Protein AF-0000000068240643 (afdb_homodimer)

Secondary structure (DSSP, 8-state):
-TT---SSSEEE-HHHHHHHHHT--GGG--EEEEE----HHHHHHTHHHHHHHHHH-TTPEEEEEEETTB-TT--GGG-SEEEEEPPHHHHTT--HHHHHHHHT-S--EEEEEE-S--HHHHHHHHHS-EEEEEE--SSTTHHHHTBSEEE---TTS-HHHHHHHHHHTTT----SS---SS--HHHH--SSS-EEEE----SSGGGS--HHHHHHHHHHHHHH-TTSEEEEEP-SSGGG--GGGHHHHHTTS-EEEPP--HHHHHHHHHT-SEEEESSSHHHHHHHHTT--EEEE-SSS-GGGS--SSS--EEE--TT-PPPPHHHHHHHHHHHHHHHHHHHHHHHH-/-TT---SSSEEE-HHHHHHHHHT--GGG--EEEEE----HHHHHHTHHHHHHHHHH-TTPEEEEEEETTB-TT--GGG-SEEEEEPPHHHHTT--HHHHHHHHT-S--EEEEEE-S--HHHHHHHHHS-EEEEEE--SSTTHHHHTBSEEE---TTS-HHHHHHHHHHTTT----SS---SS--HHHH--SSS-EEEE----SSGGGS--HHHHHHHHHHHHHH-TTSEEEEE--SSGGG--GGGHHHHHTTS-EEE----HHHHHHHHHT-SEEEESSSHHHHHHHHTT--EEEE-SSS-GGGT--SSS-EEEE--TT-PPPPHHHHHHHHHHHHHHHHHHHHHHHH-

Organism: Vibrio cholerae serotype O1 (strain ATCC 39315 / El Tor Inaba N16961) (NCBI:txid243277)

InterPro domains:
  IPR002201 Glycosyl transferase, family 9 [PF01075] (105-327)
  IPR002201 Glycosyl transferase, family 9 [cd03789] (31-315)
  IPR051199 Lipopolysaccharide/Lipooligosaccharide Heptosyltransferase [PTHR30160] (24-319)

Nearest PDB structures (foldseek):
  7vza-assembly1_G  TM=5.000E-01  e=4.346E-07  Streptomyces kasugaensis
  7vz6-assembly1_G  TM=4.804E-01  e=9.883E-07  Streptomyces kasugaensis
  7vza-assembly1_H-4  TM=4.911E-01  e=1.885E-06  Streptomyces kasugaensis
  7vza-assembly1_B  TM=4.715E-01  e=2.842E-06  Streptomyces kasugaensis
  7vza-assembly1_E-2  TM=4.890E-01  e=4.545E-06  Streptomyces kasugaensis

Sequence (698 aa):
MKHLWFEKGAYASKAARQYLNDHFNPLAVKKTAVIRHAALGDQVIVRPFLVEARKFFPNAEITLVTVSNYLYGTPSDLADKTVIMKSRDDSKQLSLRQKWQDYNQLEAQDIIFDVAGTNRSYWMTLLTKAKLKVGFPYKPFLCGTLYNLAVFRSDFQPEVECMLDMLKILGHNPSYPLDFAYPDNRQICDHAAPYIVYFSGASQLRKILTKPEMRAVIEQTIQQQPNVKHVFLEGKNEFEKGEYLQDLADNGSLTIQPCLPLDDLVTFIAKATLVIAPDTGIRNVAISTHTPTVGIFYATVPFRYTPLYEAHTIVMNANGEKPSTEQITSAIDTTLKMRLAAAKNTQEQMKHLWFEKGAYASKAARQYLNDHFNPLAVKKTAVIRHAALGDQVIVRPFLVEARKFFPNAEITLVTVSNYLYGTPSDLADKTVIMKSRDDSKQLSLRQKWQDYNQLEAQDIIFDVAGTNRSYWMTLLTKAKLKVGFPYKPFLCGTLYNLAVFRSDFQPEVECMLDMLKILGHNPSYPLDFAYPDNRQICDHAAPYIVYFSGASQLRKILTKPEMRAVIEQTIQQQPNVKHVFLEGKNEFEKGEYLQDLADNGSLTIQPCLPLDDLVTFIAKATLVIAPDTGIRNVAISTHTPTVGIFYATVPFRYTPLYEAHTIVMNANGEKPSTEQITSAIDTTLKMRLAAAKNTQEQ

Foldseek 3Di:
DQQAPDDPQWAAAPLLVCCSVPPDDLQPFAEEEEEAEDAQLVQLLQLLVLVLSCVSNVNYQYEYEYEDVHDANHPCVSGNHYQYAYDPVRCPPPDPVVNLCRLQVDEAGQEYEYLHPDPSSQSNQQNHHYSFYEYECPDPVCDPRRGNIYGHDDLLAASSVRSCVSNVSRPRDGDPPGASVFAALVPQADLVAAEEEEWFDAPDNVQGDDLVQSLLLLVVLCVVCVRHAYEYEADDDPRRACPVCVVCVVVPSYHYHYHDRPNVLLVVLSHHQEYEYEPHSSVSSNVSNVREYEYWGQPGRPSHHDDDRHDHHYQADPVSDGGHSVSSSVSVNVSSVVSSVVVVVVVVD/DQQAPDDPQWAAAPLLVVCSVPPDDLQPFAEEEEEAEDALLVQLLQLLVLVLSCVSNVNYQYEYEYEDVHDANHPCVSGNHYQYAYDPVRCPPPDPVRNLCRLQVDEAGQEYEYLHPDPSSQSNQQNHHYSFYEYECPDPVCDPNRGNIYGHDDLLAASSVRSCVSNVSRPRDGDPPGASVFAALVPQADLVAAEEEEWFDAPDNVQGDDLVQSLLLLVVLCVVCVRHAYEYEADDDPRRACPVCVVCVVVPSYHYHYHDRPNVLLVVLSHHQEYEYEPHSSVSSNVSNVREYEYWGQPGRPSHHDDPRHHHHYQADPVSDGDHSVSSSVSVNVSSVVSSVVVVVVVVD

pLDDT: mean 94.13, std 6.29, range [46.16, 98.81]

Structure (mmCIF, N/CA/C/O backbone):
data_AF-0000000068240643-model_v1
#
loop_
_entity.id
_entity.type
_entity.pdbx_description
1 polymer 'Lipopolysaccharide biosynthesis protein, putative'
#
loop_
_atom_site.group_PDB
_atom_site.id
_atom_site.type_symbol
_atom_site.label_atom_id
_atom_site.label_alt_id
_atom_site.label_comp_id
_atom_site.label_asym_id
_atom_site.label_entity_id
_atom_site.label_seq_id
_atom_site.pdbx_PDB_ins_code
_atom_site.Cartn_x
_atom_site.Cartn_y
_atom_site.Cartn_z
_atom_site.occupancy
_atom_site.B_iso_or_equiv
_atom_site.auth_seq_id
_atom_site.auth_comp_id
_atom_site.auth_asym_id
_atom_site.auth_atom_id
_atom_site.pdbx_PDB_model_num
ATOM 1 N N . MET A 1 1 ? 18.719 7.617 11.422 1 73.88 1 MET A N 1
ATOM 2 C CA . MET A 1 1 ? 18.031 6.594 10.641 1 73.88 1 MET A CA 1
ATOM 3 C C . MET A 1 1 ? 19.016 5.828 9.758 1 73.88 1 MET A C 1
ATOM 5 O O . MET A 1 1 ? 18.766 5.652 8.555 1 73.88 1 MET A O 1
ATOM 9 N N . LYS A 1 2 ? 20.109 5.52 10.273 1 83.88 2 LYS A N 1
ATOM 10 C CA . LYS A 1 2 ? 21.141 4.855 9.477 1 83.88 2 LYS A CA 1
ATOM 11 C C . LYS A 1 2 ? 20.734 3.424 9.133 1 83.88 2 LYS A C 1
ATOM 13 O O . LYS A 1 2 ? 21.016 2.498 9.898 1 83.88 2 LYS A O 1
ATOM 18 N N . HIS A 1 3 ? 20.156 3.215 8.008 1 84.88 3 HIS A N 1
ATOM 19 C CA . HIS A 1 3 ? 19.688 1.952 7.449 1 84.88 3 HIS A CA 1
ATOM 20 C C . HIS A 1 3 ? 18.641 1.303 8.352 1 84.88 3 HIS A C 1
ATOM 22 O O . HIS A 1 3 ? 18.609 0.077 8.477 1 84.88 3 HIS A O 1
ATOM 28 N N . LEU A 1 4 ? 17.906 2.033 9.016 1 91.31 4 LEU A N 1
ATOM 29 C CA . LEU A 1 4 ? 16.797 1.601 9.867 1 91.31 4 LEU A CA 1
ATOM 30 C C . LEU A 1 4 ? 15.664 2.619 9.852 1 91.31 4 LEU A C 1
ATOM 32 O O . LEU A 1 4 ? 15.57 3.463 10.75 1 91.31 4 LEU A O 1
ATOM 36 N N . TRP A 1 5 ? 14.82 2.422 8.891 1 90.69 5 TRP A N 1
ATOM 37 C CA . TRP A 1 5 ? 13.828 3.438 8.562 1 90.69 5 TRP A CA 1
ATOM 38 C C . TRP A 1 5 ? 12.453 3.045 9.094 1 90.69 5 TRP A C 1
ATOM 40 O O . TRP A 1 5 ? 11.531 2.799 8.32 1 90.69 5 TRP A O 1
ATOM 50 N N . PHE A 1 6 ? 12.273 3.018 10.438 1 89.19 6 PHE A N 1
ATOM 51 C CA . PHE A 1 6 ? 10.961 2.842 11.039 1 89.19 6 PHE A CA 1
ATOM 52 C C . PHE A 1 6 ? 10.906 3.488 12.422 1 89.19 6 PHE A C 1
ATOM 54 O O . PHE A 1 6 ? 11.945 3.824 12.992 1 89.19 6 PHE A O 1
ATOM 61 N N . GLU A 1 7 ? 9.742 3.752 12.852 1 85.88 7 GLU A N 1
ATOM 62 C CA . GLU A 1 7 ? 9.523 4.312 14.188 1 85.88 7 GLU A CA 1
ATOM 63 C C . GLU A 1 7 ? 8.922 3.275 15.125 1 85.88 7 GLU A C 1
ATOM 65 O O . GLU A 1 7 ? 9.602 2.768 16.016 1 85.88 7 GLU A O 1
ATOM 70 N N . LYS A 1 8 ? 7.656 2.768 14.82 1 80.12 8 LYS A N 1
ATOM 71 C CA . LYS A 1 8 ? 6.984 1.819 15.703 1 80.12 8 LYS A CA 1
ATOM 72 C C . LYS A 1 8 ? 6.469 0.612 14.922 1 80.12 8 LYS A C 1
ATOM 74 O O . LYS A 1 8 ? 6.191 -0.437 15.508 1 80.12 8 LYS A O 1
ATOM 79 N N . GLY A 1 9 ? 6.426 0.679 13.75 1 84.38 9 GLY A N 1
ATOM 80 C CA . GLY A 1 9 ? 5.746 -0.332 12.953 1 84.38 9 GLY A CA 1
ATOM 81 C C . GLY A 1 9 ? 6.691 -1.365 12.367 1 84.38 9 GLY A C 1
ATOM 82 O O . GLY A 1 9 ? 6.508 -1.812 11.234 1 84.38 9 GLY A O 1
ATOM 83 N N . ALA A 1 10 ? 7.797 -1.664 13.102 1 91.06 10 ALA A N 1
ATOM 84 C CA . ALA A 1 10 ? 8.742 -2.727 12.773 1 91.06 10 ALA A CA 1
ATOM 85 C C . ALA A 1 10 ? 9.539 -3.152 14.008 1 91.06 10 ALA A C 1
ATOM 87 O O . ALA A 1 10 ? 9.203 -2.766 15.133 1 91.06 10 ALA A O 1
ATOM 88 N N . TYR A 1 11 ? 10.406 -4.125 13.789 1 94.06 11 TYR A N 1
ATOM 89 C CA . TYR A 1 11 ? 11.219 -4.621 14.891 1 94.06 11 TYR A CA 1
ATOM 90 C C . TYR A 1 11 ? 12.68 -4.738 14.484 1 94.06 11 TYR A C 1
ATOM 92 O O . TYR A 1 11 ? 12.984 -5.145 13.359 1 94.06 11 TYR A O 1
ATOM 100 N N . ALA A 1 12 ? 13.539 -4.344 15.367 1 96.38 12 ALA A N 1
ATOM 101 C CA . ALA A 1 12 ? 14.977 -4.562 15.242 1 96.38 12 ALA A CA 1
ATOM 102 C C . ALA A 1 12 ? 15.594 -4.895 16.594 1 96.38 12 ALA A C 1
ATOM 104 O O . ALA A 1 12 ? 15.375 -4.184 17.578 1 96.38 12 ALA A O 1
ATOM 105 N N . SER A 1 13 ? 16.297 -5.973 16.688 1 97.12 13 SER A N 1
ATOM 106 C CA . SER A 1 13 ? 17.016 -6.312 17.906 1 97.12 13 SER A CA 1
ATOM 107 C C . SER A 1 13 ? 18.156 -5.336 18.172 1 97.12 13 SER A C 1
ATOM 109 O O . SER A 1 13 ? 18.547 -4.57 17.297 1 97.12 13 SER A O 1
ATOM 111 N N . LYS A 1 14 ? 18.703 -5.379 19.391 1 96.19 14 LYS A N 1
ATOM 112 C CA . LYS A 1 14 ? 19.828 -4.527 19.734 1 96.19 14 LYS A CA 1
ATOM 113 C C . LYS A 1 14 ? 21.031 -4.828 18.844 1 96.19 14 LYS A C 1
ATOM 115 O O . LYS A 1 14 ? 21.703 -3.908 18.344 1 96.19 14 LYS A O 1
ATOM 120 N N . ALA A 1 15 ? 21.312 -6.082 18.625 1 95.5 15 ALA A N 1
ATOM 121 C CA . ALA A 1 15 ? 22.453 -6.5 17.812 1 95.5 15 ALA A CA 1
ATOM 122 C C . ALA A 1 15 ? 22.281 -6.035 16.359 1 95.5 15 ALA A C 1
ATOM 124 O O . ALA A 1 15 ? 23.234 -5.582 15.734 1 95.5 15 ALA A O 1
ATOM 125 N N . ALA A 1 16 ? 21.094 -6.195 15.82 1 96.75 16 ALA A N 1
ATOM 126 C CA . ALA A 1 16 ? 20.812 -5.758 14.453 1 96.75 16 ALA A CA 1
ATOM 127 C C . ALA A 1 16 ? 21 -4.25 14.312 1 96.75 16 ALA A C 1
ATOM 129 O O . ALA A 1 16 ? 21.578 -3.775 13.336 1 96.75 16 ALA A O 1
ATOM 130 N N . ARG A 1 17 ? 20.484 -3.486 15.297 1 96.44 17 ARG A N 1
ATOM 131 C CA . ARG A 1 17 ? 20.641 -2.035 15.297 1 96.44 17 ARG A CA 1
ATOM 132 C C . ARG A 1 17 ? 22.109 -1.64 15.281 1 96.44 17 ARG A C 1
ATOM 134 O O . ARG A 1 17 ? 22.516 -0.739 14.539 1 96.44 17 ARG A O 1
ATOM 141 N N . GLN A 1 18 ? 22.859 -2.297 16.094 1 95.88 18 GLN A N 1
ATOM 142 C CA . GLN A 1 18 ? 24.297 -2.016 16.172 1 95.88 18 GLN A CA 1
ATOM 143 C C . GLN A 1 18 ? 24.984 -2.34 14.844 1 95.88 18 GLN A C 1
ATOM 145 O O . GLN A 1 18 ? 25.781 -1.549 14.344 1 95.88 18 GLN A O 1
ATOM 150 N N . TYR A 1 19 ? 24.688 -3.479 14.336 1 96.38 19 TYR A N 1
ATOM 151 C CA . TYR A 1 19 ? 25.266 -3.885 13.062 1 96.38 19 TYR A CA 1
ATOM 152 C C . TYR A 1 19 ? 24.922 -2.885 11.969 1 96.38 19 TYR A C 1
ATOM 154 O O . TYR A 1 19 ? 25.797 -2.49 11.188 1 96.38 19 TYR A O 1
ATOM 162 N N . LEU A 1 20 ? 23.672 -2.455 11.875 1 95.88 20 LEU A N 1
ATOM 163 C CA . LEU A 1 20 ? 23.203 -1.536 10.844 1 95.88 20 LEU A CA 1
ATOM 164 C C . LEU A 1 20 ? 23.859 -0.164 11.008 1 95.88 20 LEU A C 1
ATOM 166 O O . LEU A 1 20 ? 24.219 0.475 10.016 1 95.88 20 LEU A O 1
ATOM 170 N N . ASN A 1 21 ? 24.031 0.221 12.188 1 92.75 21 ASN A N 1
ATOM 171 C CA . ASN A 1 21 ? 24.609 1.534 12.469 1 92.75 21 ASN A CA 1
ATOM 172 C C . ASN A 1 21 ? 26.109 1.562 12.203 1 92.75 21 ASN A C 1
ATOM 174 O O . ASN A 1 21 ? 26.641 2.551 11.688 1 92.75 21 ASN A O 1
ATOM 178 N N . ASP A 1 22 ? 26.781 0.469 12.484 1 93.5 22 ASP A N 1
ATOM 179 C CA . ASP A 1 22 ? 28.234 0.528 12.547 1 93.5 22 ASP A CA 1
ATOM 180 C C . ASP A 1 22 ? 28.859 -0.127 11.32 1 93.5 22 ASP A C 1
ATOM 182 O O . ASP A 1 22 ? 29.953 0.245 10.906 1 93.5 22 ASP A O 1
ATOM 186 N N . HIS A 1 23 ? 28.234 -1.089 10.781 1 93.81 23 HIS A N 1
ATOM 187 C CA . HIS A 1 23 ? 28.969 -1.939 9.852 1 93.81 23 HIS A CA 1
ATOM 188 C C . HIS A 1 23 ? 28.234 -2.053 8.516 1 93.81 23 HIS A C 1
ATOM 190 O O . HIS A 1 23 ? 28.859 -2.266 7.48 1 93.81 23 HIS A O 1
ATOM 196 N N . PHE A 1 24 ? 27 -1.824 8.469 1 96.38 24 PHE A N 1
ATOM 197 C CA . PHE A 1 24 ? 26.188 -2.189 7.316 1 96.38 24 PHE A CA 1
ATOM 198 C C . PHE A 1 24 ? 26.422 -1.218 6.164 1 96.38 24 PHE A C 1
ATOM 200 O O . PHE A 1 24 ? 26.406 -0.001 6.359 1 96.38 24 PHE A O 1
ATOM 207 N N . ASN A 1 25 ? 26.641 -1.756 5.066 1 95.75 25 ASN A N 1
ATOM 208 C CA . ASN A 1 25 ? 26.734 -1.104 3.764 1 95.75 25 ASN A CA 1
ATOM 209 C C . ASN A 1 25 ? 26.203 -1.998 2.646 1 95.75 25 ASN A C 1
ATOM 211 O O . ASN A 1 25 ? 26.75 -3.082 2.406 1 95.75 25 ASN A O 1
ATOM 215 N N . PRO A 1 26 ? 25.188 -1.539 2.002 1 97.19 26 PRO A N 1
ATOM 216 C CA . PRO A 1 26 ? 24.625 -2.375 0.939 1 97.19 26 PRO A CA 1
ATOM 217 C C . PRO A 1 26 ? 25.672 -2.82 -0.08 1 97.19 26 PRO A C 1
ATOM 219 O O . PRO A 1 26 ? 25.594 -3.936 -0.601 1 97.19 26 PRO A O 1
ATOM 222 N N . LEU A 1 27 ? 26.656 -2.018 -0.397 1 96.94 27 LEU A N 1
ATOM 223 C CA . LEU A 1 27 ? 27.688 -2.322 -1.388 1 96.94 27 LEU A CA 1
ATOM 224 C C . LEU A 1 27 ? 28.625 -3.416 -0.883 1 96.94 27 LEU A C 1
ATOM 226 O O . LEU A 1 27 ? 29.312 -4.062 -1.674 1 96.94 27 LEU A O 1
ATOM 230 N N . ALA A 1 28 ? 28.641 -3.625 0.422 1 97.25 28 ALA A N 1
ATOM 231 C CA . ALA A 1 28 ? 29.562 -4.578 1.03 1 97.25 28 ALA A CA 1
ATOM 232 C C . ALA A 1 28 ? 28.891 -5.934 1.241 1 97.25 28 ALA A C 1
ATOM 234 O O . ALA A 1 28 ? 29.547 -6.898 1.639 1 97.25 28 ALA A O 1
ATOM 235 N N . VAL A 1 29 ? 27.578 -5.984 1.009 1 98.31 29 VAL A N 1
ATOM 236 C CA . VAL A 1 29 ? 26.891 -7.262 1.122 1 98.31 29 VAL A CA 1
ATOM 237 C C . VAL A 1 29 ? 27.375 -8.219 0.043 1 98.31 29 VAL A C 1
ATOM 239 O O . VAL A 1 29 ? 27.406 -7.871 -1.14 1 98.31 29 VAL A O 1
ATOM 242 N N . LYS A 1 30 ? 27.703 -9.422 0.453 1 98.38 30 LYS A N 1
ATOM 243 C CA . LYS A 1 30 ? 28.297 -10.367 -0.496 1 98.38 30 LYS A CA 1
ATOM 244 C C . LYS A 1 30 ? 27.344 -11.523 -0.774 1 98.38 30 LYS A C 1
ATOM 246 O O . LYS A 1 30 ? 27.328 -12.07 -1.88 1 98.38 30 LYS A O 1
ATOM 251 N N . LYS A 1 31 ? 26.625 -11.938 0.241 1 98.62 31 LYS A N 1
ATOM 252 C CA . LYS A 1 31 ? 25.703 -13.055 0.109 1 98.62 31 LYS A CA 1
ATOM 253 C C . LYS A 1 31 ? 24.359 -12.734 0.754 1 98.62 31 LYS A C 1
ATOM 255 O O . LYS A 1 31 ? 24.297 -12.305 1.908 1 98.62 31 LYS A O 1
ATOM 260 N N . THR A 1 32 ? 23.359 -12.891 0.035 1 98.69 32 THR A N 1
ATOM 261 C CA . THR A 1 32 ? 22.016 -12.742 0.583 1 98.69 32 THR A CA 1
ATOM 262 C C . THR A 1 32 ? 21.094 -13.859 0.082 1 98.69 32 THR A C 1
ATOM 264 O O . THR A 1 32 ? 21.188 -14.266 -1.079 1 98.69 32 THR A O 1
ATOM 267 N N . ALA A 1 33 ? 20.297 -14.406 0.938 1 98.75 33 ALA A N 1
ATOM 268 C CA . ALA A 1 33 ? 19.344 -15.445 0.588 1 98.75 33 ALA A CA 1
ATOM 269 C C . ALA A 1 33 ? 17.906 -14.938 0.688 1 98.75 33 ALA A C 1
ATOM 271 O O . ALA A 1 33 ? 17.578 -14.172 1.603 1 98.75 33 ALA A O 1
ATOM 272 N N . VAL A 1 34 ? 17.109 -15.281 -0.244 1 98.75 34 VAL A N 1
ATOM 273 C CA . VAL A 1 34 ? 15.68 -15.016 -0.248 1 98.75 34 VAL A CA 1
ATOM 274 C C . VAL A 1 34 ? 14.914 -16.328 -0.216 1 98.75 34 VAL A C 1
ATOM 276 O O . VAL A 1 34 ? 14.992 -17.125 -1.154 1 98.75 34 VAL A O 1
ATOM 279 N N . ILE A 1 35 ? 14.156 -16.562 0.86 1 98.12 35 ILE A N 1
ATOM 280 C CA . ILE A 1 35 ? 13.422 -17.812 1.017 1 98.12 35 ILE A CA 1
ATOM 281 C C . ILE A 1 35 ? 11.961 -17.609 0.608 1 98.12 35 ILE A C 1
ATOM 283 O O . ILE A 1 35 ? 11.242 -16.828 1.228 1 98.12 35 ILE A O 1
ATOM 287 N N . ARG A 1 36 ? 11.523 -18.266 -0.398 1 96.62 36 ARG A N 1
ATOM 288 C CA . ARG A 1 36 ? 10.148 -18.188 -0.882 1 96.62 36 ARG A CA 1
ATOM 289 C C . ARG A 1 36 ? 9.609 -19.578 -1.219 1 96.62 36 ARG A C 1
ATOM 291 O O . ARG A 1 36 ? 10.008 -20.188 -2.219 1 96.62 36 ARG A O 1
ATOM 298 N N . HIS A 1 37 ? 8.695 -20.031 -0.347 1 92.56 37 HIS A N 1
ATOM 299 C CA . HIS A 1 37 ? 8 -21.312 -0.536 1 92.56 37 HIS A CA 1
ATOM 300 C C . HIS A 1 37 ? 6.562 -21.078 -0.991 1 92.56 37 HIS A C 1
ATOM 302 O O . HIS A 1 37 ? 5.664 -20.906 -0.164 1 92.56 37 HIS A O 1
ATOM 308 N N . ALA A 1 38 ? 6.348 -21.062 -2.273 1 86.06 38 ALA A N 1
ATOM 309 C CA . ALA A 1 38 ? 5.008 -20.703 -2.725 1 86.06 38 ALA A CA 1
ATOM 310 C C .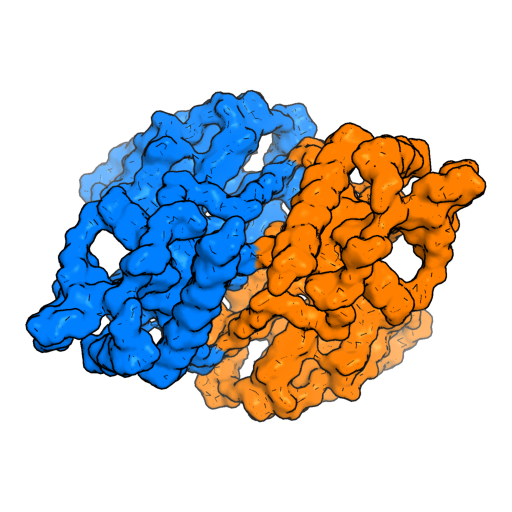 ALA A 1 38 ? 4.695 -21.344 -4.074 1 86.06 38 ALA A C 1
ATOM 312 O O . ALA A 1 38 ? 5.586 -21.875 -4.738 1 86.06 38 ALA A O 1
ATOM 313 N N . ALA A 1 39 ? 3.389 -21.266 -4.383 1 85.12 39 ALA A N 1
ATOM 314 C CA . ALA A 1 39 ? 2.914 -21.703 -5.695 1 85.12 39 ALA A CA 1
ATOM 315 C C . ALA A 1 39 ? 3.15 -20.625 -6.75 1 85.12 39 ALA A C 1
ATOM 317 O O . ALA A 1 39 ? 3.771 -19.594 -6.465 1 85.12 39 ALA A O 1
ATOM 318 N N . LEU A 1 40 ? 2.75 -21 -7.949 1 83.62 40 LEU A N 1
ATOM 319 C CA . LEU A 1 40 ? 3.035 -20.188 -9.125 1 83.62 40 LEU A CA 1
ATOM 320 C C . LEU A 1 40 ? 2.705 -18.719 -8.859 1 83.62 40 LEU A C 1
ATOM 322 O O . LEU A 1 40 ? 3.545 -17.844 -9.07 1 83.62 40 LEU A O 1
ATOM 326 N N . GLY A 1 41 ? 1.479 -18.453 -8.359 1 87.69 41 GLY A N 1
ATOM 327 C CA . GLY A 1 41 ? 1.026 -17.078 -8.18 1 87.69 41 GLY A CA 1
ATOM 328 C C . GLY A 1 41 ? 1.929 -16.266 -7.27 1 87.69 41 GLY A C 1
ATOM 329 O O . GLY A 1 41 ? 2.244 -15.109 -7.566 1 87.69 41 GLY A O 1
ATOM 330 N N . ASP A 1 42 ? 2.402 -16.906 -6.273 1 89.5 42 ASP A N 1
ATOM 331 C CA . ASP A 1 42 ? 3.254 -16.234 -5.305 1 89.5 42 ASP A CA 1
ATOM 332 C C . ASP A 1 42 ? 4.691 -16.125 -5.812 1 89.5 42 ASP A C 1
ATOM 334 O O . ASP A 1 42 ? 5.422 -15.203 -5.449 1 89.5 42 ASP A O 1
ATOM 338 N N . GLN A 1 43 ? 5.055 -17.047 -6.656 1 92.88 43 GLN A N 1
ATOM 339 C CA . GLN A 1 43 ? 6.398 -17.016 -7.223 1 92.88 43 GLN A CA 1
ATOM 340 C C . GLN A 1 43 ? 6.562 -15.836 -8.172 1 92.88 43 GLN A C 1
ATOM 342 O O . GLN A 1 43 ? 7.605 -15.172 -8.18 1 92.88 43 GLN A O 1
ATOM 347 N N . VAL A 1 44 ? 5.52 -15.562 -8.875 1 94.38 44 VAL A N 1
ATOM 348 C CA . VAL A 1 44 ? 5.625 -14.453 -9.82 1 94.38 44 VAL A CA 1
ATOM 349 C C . VAL A 1 44 ? 5.602 -13.125 -9.062 1 94.38 44 VAL A C 1
ATOM 351 O O . VAL A 1 44 ? 6.27 -12.164 -9.461 1 94.38 44 VAL A O 1
ATOM 354 N N . ILE A 1 45 ? 4.996 -13.125 -7.934 1 95.62 45 ILE A N 1
ATOM 355 C CA . ILE A 1 45 ? 4.762 -11.891 -7.184 1 95.62 45 ILE A CA 1
ATOM 356 C C . ILE A 1 45 ? 6.027 -11.5 -6.422 1 95.62 45 ILE A C 1
ATOM 358 O O . ILE A 1 45 ? 6.207 -10.336 -6.066 1 95.62 45 ILE A O 1
ATOM 362 N N . VAL A 1 46 ? 6.98 -12.43 -6.23 1 97.19 46 VAL A N 1
ATOM 363 C CA . VAL A 1 46 ? 8.188 -12.117 -5.465 1 97.19 46 VAL A CA 1
ATOM 364 C C . VAL A 1 46 ? 9.211 -11.438 -6.371 1 97.19 46 VAL A C 1
ATOM 366 O O . VAL A 1 46 ? 10.18 -10.852 -5.887 1 97.19 46 VAL A O 1
ATOM 369 N N . ARG A 1 47 ? 9.031 -11.438 -7.684 1 98.31 47 ARG A N 1
ATOM 370 C CA . ARG A 1 47 ? 10.031 -11.039 -8.672 1 98.31 47 ARG A CA 1
ATOM 371 C C . ARG A 1 47 ? 10.492 -9.602 -8.438 1 98.31 47 ARG A C 1
ATOM 373 O O . ARG A 1 47 ? 11.695 -9.328 -8.43 1 98.31 47 ARG A O 1
ATOM 380 N N . PRO A 1 48 ? 9.562 -8.641 -8.125 1 98.5 48 PRO A N 1
ATOM 381 C CA . PRO A 1 48 ? 10.047 -7.277 -7.879 1 98.5 48 PRO A CA 1
ATOM 382 C C . PRO A 1 48 ? 10.992 -7.195 -6.688 1 98.5 48 PRO A C 1
ATOM 384 O O . PRO A 1 48 ? 11.906 -6.367 -6.676 1 98.5 48 PRO A O 1
ATOM 387 N N . PHE A 1 49 ? 10.766 -8.055 -5.711 1 98.62 49 PHE A N 1
ATOM 388 C CA . PHE A 1 49 ? 11.672 -8.07 -4.57 1 98.62 49 PHE A CA 1
ATOM 389 C C . PHE A 1 49 ? 13.094 -8.414 -5.008 1 98.62 49 PHE A C 1
ATOM 391 O O . PHE A 1 49 ? 14.047 -7.758 -4.594 1 98.62 49 PHE A O 1
ATOM 398 N N . LEU A 1 50 ? 13.195 -9.398 -5.836 1 98.75 50 LEU A N 1
ATOM 399 C CA . LEU A 1 50 ? 14.5 -9.828 -6.316 1 98.75 50 LEU A CA 1
ATOM 400 C C . LEU A 1 50 ? 15.148 -8.742 -7.172 1 98.75 50 LEU A C 1
ATOM 402 O O . LEU A 1 50 ? 16.359 -8.492 -7.047 1 98.75 50 LEU A O 1
ATOM 406 N N . VAL A 1 51 ? 14.359 -8.094 -7.988 1 98.81 51 VAL A N 1
ATOM 407 C CA . VAL A 1 51 ? 14.859 -7.023 -8.844 1 98.81 51 VAL A CA 1
ATOM 408 C C . VAL A 1 51 ? 15.391 -5.879 -7.98 1 98.81 51 VAL A C 1
ATOM 410 O O . VAL A 1 51 ? 16.5 -5.391 -8.195 1 98.81 51 VAL A O 1
ATOM 413 N N . GLU A 1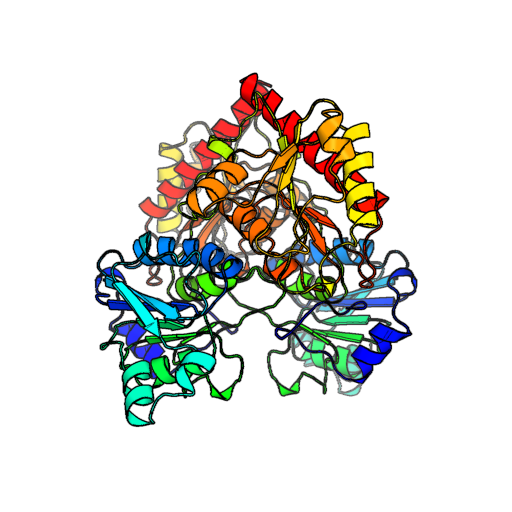 52 ? 14.617 -5.48 -7.012 1 98.75 52 GLU A N 1
ATOM 414 C CA . GLU A 1 52 ? 14.984 -4.359 -6.156 1 98.75 52 GLU A CA 1
ATOM 415 C C . GLU A 1 52 ? 16.141 -4.727 -5.23 1 98.75 52 GLU A C 1
ATOM 417 O O . GLU A 1 52 ? 16.984 -3.887 -4.914 1 98.75 52 GLU A O 1
ATOM 422 N N . ALA A 1 53 ? 16.188 -6.016 -4.77 1 98.81 53 ALA A N 1
ATOM 423 C CA . ALA A 1 53 ? 17.312 -6.477 -3.965 1 98.81 53 ALA A CA 1
ATOM 424 C C . ALA A 1 53 ? 18.625 -6.383 -4.746 1 98.81 53 ALA A C 1
ATOM 426 O O . ALA A 1 53 ? 19.641 -5.957 -4.211 1 98.81 53 ALA A O 1
ATOM 427 N N . ARG A 1 54 ? 18.547 -6.781 -6.027 1 98.81 54 ARG A N 1
ATOM 428 C CA . ARG A 1 54 ? 19.719 -6.691 -6.887 1 98.81 54 ARG A CA 1
ATOM 429 C C . ARG A 1 54 ? 20.188 -5.25 -7.027 1 98.81 54 ARG A C 1
ATOM 431 O O . ARG A 1 54 ? 21.391 -4.973 -6.965 1 98.81 54 ARG A O 1
ATOM 438 N N . LYS A 1 55 ? 19.266 -4.348 -7.156 1 98.25 55 LYS A N 1
ATOM 439 C CA . LYS A 1 55 ? 19.609 -2.926 -7.246 1 98.25 55 LYS A CA 1
ATOM 440 C C . LYS A 1 55 ? 20.25 -2.436 -5.957 1 98.25 55 LYS A C 1
ATOM 442 O O . LYS A 1 55 ? 21.219 -1.673 -5.996 1 98.25 55 LYS A O 1
ATOM 447 N N . PHE A 1 56 ? 19.781 -2.893 -4.824 1 98.25 56 PHE A N 1
ATOM 448 C CA . PHE A 1 56 ? 20.203 -2.395 -3.521 1 98.25 56 PHE A CA 1
ATOM 449 C C . PHE A 1 56 ? 21.531 -3.016 -3.107 1 98.25 56 PHE A C 1
ATOM 451 O O . PHE A 1 56 ? 22.344 -2.361 -2.463 1 98.25 56 PHE A O 1
ATOM 458 N N . PHE A 1 57 ? 21.672 -4.344 -3.471 1 98.56 57 PHE A N 1
ATOM 459 C CA . PHE A 1 57 ? 22.891 -5.09 -3.193 1 98.56 57 PHE A CA 1
ATOM 460 C C . PHE A 1 57 ? 23.562 -5.523 -4.488 1 98.56 57 PHE A C 1
ATOM 462 O O . PHE A 1 57 ? 23.656 -6.719 -4.777 1 98.56 57 PHE A O 1
ATOM 469 N N . PRO A 1 58 ? 24.188 -4.637 -5.137 1 98.31 58 PRO A N 1
ATOM 470 C CA . PRO A 1 58 ? 24.672 -4.926 -6.488 1 98.31 58 PRO A CA 1
ATOM 471 C C . PRO A 1 58 ? 25.812 -5.934 -6.508 1 98.31 58 PRO A C 1
ATOM 473 O O . PRO A 1 58 ? 26.047 -6.59 -7.523 1 98.31 58 PRO A O 1
ATOM 476 N N . ASN A 1 59 ? 26.516 -6.09 -5.438 1 98.38 59 ASN A N 1
ATOM 477 C CA . ASN A 1 59 ? 27.688 -6.969 -5.398 1 98.38 59 ASN A CA 1
ATOM 478 C C . ASN A 1 59 ? 27.359 -8.297 -4.723 1 98.38 59 ASN A C 1
ATOM 480 O O . ASN A 1 59 ? 28.219 -9.164 -4.59 1 98.38 59 ASN A O 1
ATOM 484 N N . ALA A 1 60 ? 26.141 -8.492 -4.363 1 98.62 60 ALA A N 1
ATOM 485 C CA . ALA A 1 60 ? 25.766 -9.672 -3.588 1 98.62 60 ALA A CA 1
ATOM 486 C C . ALA A 1 60 ? 25.422 -10.844 -4.504 1 98.62 60 ALA A C 1
ATOM 488 O O . ALA A 1 60 ? 24.797 -10.656 -5.547 1 98.62 60 ALA A O 1
ATOM 489 N N . GLU A 1 61 ? 25.875 -11.992 -4.098 1 98.75 61 GLU A N 1
ATOM 490 C CA . GLU A 1 61 ? 25.281 -13.219 -4.629 1 98.75 61 GLU A CA 1
ATOM 491 C C . GLU A 1 61 ? 23.906 -13.477 -4.031 1 98.75 61 GLU A C 1
ATOM 493 O O . GLU A 1 61 ? 23.766 -13.609 -2.812 1 98.75 61 GLU A O 1
ATOM 498 N N . ILE A 1 62 ? 22.891 -13.516 -4.859 1 98.81 62 ILE A N 1
ATOM 499 C CA . ILE A 1 62 ? 21.531 -13.758 -4.398 1 98.81 62 ILE A CA 1
ATOM 500 C C . ILE A 1 62 ? 21.188 -15.242 -4.539 1 98.81 62 ILE A C 1
ATOM 502 O O . ILE A 1 62 ? 21.203 -15.781 -5.645 1 98.81 62 ILE A O 1
ATOM 506 N N . THR A 1 63 ? 20.906 -15.883 -3.439 1 98.75 63 THR A N 1
ATOM 507 C CA . THR A 1 63 ? 20.469 -17.266 -3.408 1 98.75 63 THR A CA 1
ATOM 508 C C . THR A 1 63 ? 18.953 -17.344 -3.168 1 98.75 63 THR A C 1
ATOM 510 O O . THR A 1 63 ? 18.469 -16.859 -2.148 1 98.75 63 THR A O 1
ATOM 513 N N . LEU A 1 64 ? 18.281 -17.906 -4.133 1 98.25 64 LEU A N 1
ATOM 514 C CA . LEU A 1 64 ? 16.859 -18.156 -3.984 1 98.25 64 LEU A CA 1
ATOM 515 C C . LEU A 1 64 ? 16.594 -19.547 -3.416 1 98.25 64 LEU A C 1
ATOM 517 O O . LEU A 1 64 ? 17.109 -20.531 -3.936 1 98.25 64 LEU A O 1
ATOM 521 N N . VAL A 1 65 ? 15.867 -19.578 -2.293 1 97.69 65 VAL A N 1
ATOM 522 C CA . VAL A 1 65 ? 15.539 -20.859 -1.661 1 97.69 65 VAL A CA 1
ATOM 523 C C . VAL A 1 65 ? 14.07 -21.188 -1.9 1 97.69 65 VAL A C 1
ATOM 525 O O . VAL A 1 65 ? 13.18 -20.453 -1.451 1 97.69 65 VAL A O 1
ATOM 528 N N . THR A 1 66 ? 13.82 -22.234 -2.553 1 96.06 66 THR A N 1
ATOM 529 C CA . THR A 1 66 ? 12.461 -22.672 -2.852 1 96.06 66 THR A CA 1
ATOM 530 C C . THR A 1 66 ? 12.203 -24.062 -2.26 1 96.06 66 THR A C 1
ATOM 532 O O . THR A 1 66 ? 12.977 -24.531 -1.425 1 96.06 66 THR A O 1
ATOM 535 N N . VAL A 1 67 ? 11 -24.609 -2.613 1 94.44 67 VAL A N 1
ATOM 536 C CA . VAL A 1 67 ? 10.625 -25.906 -2.059 1 94.44 67 VAL A CA 1
ATOM 537 C C . VAL A 1 67 ? 10.258 -26.875 -3.188 1 94.44 67 VAL A C 1
ATOM 539 O O . VAL A 1 67 ? 9.766 -26.438 -4.238 1 94.44 67 VAL A O 1
ATOM 542 N N . SER A 1 68 ? 10.383 -28.109 -2.949 1 92.12 68 SER A N 1
ATOM 543 C CA . SER A 1 68 ? 10.391 -29.125 -3.998 1 92.12 68 SER A CA 1
ATOM 544 C C . SER A 1 68 ? 9 -29.281 -4.617 1 92.12 68 SER A C 1
ATOM 546 O O . SER A 1 68 ? 8.875 -29.656 -5.785 1 92.12 68 SER A O 1
ATOM 548 N N . ASN A 1 69 ? 7.965 -28.984 -3.896 1 88.88 69 ASN A N 1
ATOM 549 C CA . ASN A 1 69 ? 6.617 -29.203 -4.418 1 88.88 69 ASN A CA 1
ATOM 550 C C . ASN A 1 69 ? 6.105 -27.984 -5.176 1 88.88 69 ASN A C 1
ATOM 552 O O . ASN A 1 69 ? 5.051 -28.047 -5.812 1 88.88 69 ASN A O 1
ATOM 556 N N . TYR A 1 70 ? 6.82 -26.906 -5.125 1 85.75 70 TYR A N 1
ATOM 557 C CA . TYR A 1 70 ? 6.422 -25.688 -5.809 1 85.75 70 TYR A CA 1
ATOM 558 C C . TYR A 1 70 ? 7.586 -25.109 -6.602 1 85.75 70 TYR A C 1
ATOM 560 O O . TYR A 1 70 ? 8.234 -24.156 -6.16 1 85.75 70 TYR A O 1
ATOM 568 N N . LEU A 1 71 ? 7.816 -25.641 -7.73 1 88.5 71 LEU A N 1
ATOM 569 C CA . LEU A 1 71 ? 8.961 -25.203 -8.531 1 88.5 71 LEU A CA 1
ATOM 570 C C . LEU A 1 71 ? 8.492 -24.438 -9.766 1 88.5 71 LEU A C 1
ATOM 572 O O . LEU A 1 71 ? 9.258 -23.656 -10.352 1 88.5 71 LEU A O 1
ATOM 576 N N . TYR A 1 72 ? 7.227 -24.688 -10.094 1 89.06 72 TYR A N 1
ATOM 577 C CA . TYR A 1 72 ? 6.691 -24.047 -11.289 1 89.06 72 TYR A CA 1
ATOM 578 C C . TYR A 1 72 ? 6.605 -22.531 -11.109 1 89.06 72 TYR A C 1
ATOM 580 O O . TYR A 1 72 ? 5.977 -22.047 -10.172 1 89.06 72 TYR A O 1
ATOM 588 N N . GLY A 1 73 ? 7.395 -21.766 -11.93 1 91.94 73 GLY A N 1
ATOM 589 C CA . GLY A 1 73 ? 7.363 -20.312 -11.883 1 91.94 73 GLY A CA 1
ATOM 590 C C . GLY A 1 73 ? 8.438 -19.719 -10.992 1 91.94 73 GLY A C 1
ATOM 591 O O . GLY A 1 73 ? 8.484 -18.5 -10.781 1 91.94 73 GLY A O 1
ATOM 592 N N . THR A 1 74 ? 9.32 -20.609 -10.484 1 94.5 74 THR A N 1
ATOM 593 C CA . THR A 1 74 ? 10.414 -20.125 -9.648 1 94.5 74 THR A CA 1
ATOM 594 C C . THR A 1 74 ? 11.258 -19.109 -10.406 1 94.5 74 THR A C 1
ATOM 596 O O . THR A 1 74 ? 11.703 -19.359 -11.523 1 94.5 74 THR A O 1
ATOM 599 N N . PRO A 1 75 ? 11.445 -17.953 -9.82 1 96.62 75 PRO A N 1
ATOM 600 C CA . PRO A 1 75 ? 12.195 -16.906 -10.531 1 96.62 75 PRO A CA 1
ATOM 601 C C . PRO A 1 75 ? 13.711 -17.094 -10.422 1 96.62 75 PRO A C 1
ATOM 603 O O . PRO A 1 75 ? 14.43 -16.156 -10.086 1 96.62 75 PRO A O 1
ATOM 606 N N . SER A 1 76 ? 14.203 -18.188 -10.867 1 96.25 76 SER A N 1
ATOM 607 C CA . SER A 1 76 ? 15.625 -18.516 -10.797 1 96.25 76 SER A CA 1
ATOM 608 C C . SER A 1 76 ? 16.453 -17.625 -11.703 1 96.25 76 SER A C 1
ATOM 610 O O . SER A 1 76 ? 17.641 -17.422 -11.469 1 96.25 76 SER A O 1
ATOM 612 N N . ASP A 1 77 ? 15.82 -17.047 -12.727 1 96.88 77 ASP A N 1
ATOM 613 C CA . ASP A 1 77 ? 16.5 -16.156 -13.656 1 96.88 77 ASP A CA 1
ATOM 614 C C . ASP A 1 77 ? 16.938 -14.859 -12.969 1 96.88 77 ASP A C 1
ATOM 616 O O . ASP A 1 77 ? 17.797 -14.141 -13.477 1 96.88 77 ASP A O 1
ATOM 620 N N . LEU A 1 78 ? 16.375 -14.578 -11.781 1 98.25 78 LEU A N 1
ATOM 621 C CA . LEU A 1 78 ? 16.688 -13.336 -11.078 1 98.25 78 LEU A CA 1
ATOM 622 C C . LEU A 1 78 ? 17.594 -13.594 -9.883 1 98.25 78 LEU A C 1
ATOM 624 O O . LEU A 1 78 ? 17.812 -12.703 -9.055 1 98.25 78 LEU A O 1
ATOM 628 N N . ALA A 1 79 ? 18.078 -14.812 -9.75 1 98.25 79 ALA A N 1
ATOM 629 C CA . ALA A 1 79 ? 19 -15.195 -8.688 1 98.25 79 ALA A CA 1
ATOM 630 C C . ALA A 1 79 ? 20.281 -15.773 -9.258 1 98.25 79 ALA A C 1
ATOM 632 O O . ALA A 1 79 ? 20.328 -16.156 -10.438 1 98.25 79 ALA A O 1
ATOM 633 N N . ASP A 1 80 ? 21.312 -15.797 -8.469 1 98.56 80 ASP A N 1
ATOM 634 C CA . ASP A 1 80 ? 22.594 -16.375 -8.883 1 98.56 80 ASP A CA 1
ATOM 635 C C . ASP A 1 80 ? 22.641 -17.875 -8.578 1 98.56 80 ASP A C 1
ATOM 637 O O . ASP A 1 80 ? 23.312 -18.625 -9.266 1 98.56 80 ASP A O 1
ATOM 641 N N . LYS A 1 81 ? 21.984 -18.266 -7.5 1 97.94 81 LYS A N 1
ATOM 642 C CA . LYS A 1 81 ? 21.891 -19.656 -7.055 1 97.94 81 LYS A CA 1
ATOM 643 C C . LYS A 1 81 ? 20.469 -19.984 -6.617 1 97.94 81 LYS A C 1
ATOM 645 O O . LYS A 1 81 ? 19.734 -19.109 -6.16 1 97.94 81 LYS A O 1
ATOM 650 N N . THR A 1 82 ? 20.109 -21.25 -6.812 1 97.44 82 THR A N 1
ATOM 651 C CA . THR A 1 82 ? 18.812 -21.734 -6.336 1 97.44 82 THR A CA 1
ATOM 652 C C . THR A 1 82 ? 18.984 -22.984 -5.48 1 97.44 82 THR A C 1
ATOM 654 O O . THR A 1 82 ? 19.688 -23.922 -5.879 1 97.44 82 THR A O 1
ATOM 657 N N . VAL A 1 83 ? 18.469 -22.891 -4.297 1 97 83 VAL A N 1
ATOM 658 C CA . VAL A 1 83 ? 18.469 -24.016 -3.371 1 97 83 VAL A CA 1
ATOM 659 C C . VAL A 1 83 ? 17.047 -24.547 -3.215 1 97 83 VAL A C 1
ATOM 661 O O . VAL A 1 83 ? 16.094 -23.781 -3.031 1 97 83 VAL A O 1
ATOM 664 N N . ILE A 1 84 ? 16.875 -25.875 -3.309 1 96.19 84 ILE A N 1
ATOM 665 C CA . ILE A 1 84 ? 15.562 -26.5 -3.211 1 96.19 84 ILE A CA 1
ATOM 666 C C . ILE A 1 84 ? 15.461 -27.297 -1.919 1 96.19 84 ILE A C 1
ATOM 668 O O . ILE A 1 84 ? 16.188 -28.281 -1.735 1 96.19 84 ILE A O 1
ATOM 672 N N . MET A 1 85 ? 14.617 -26.828 -1.062 1 95.12 85 MET A N 1
ATOM 673 C CA . MET A 1 85 ? 14.32 -27.594 0.14 1 95.12 85 MET A CA 1
ATOM 674 C C . MET A 1 85 ? 13.281 -28.672 -0.15 1 95.12 85 MET A C 1
ATOM 676 O O . MET A 1 85 ? 12.453 -28.516 -1.054 1 95.12 85 MET A O 1
ATOM 680 N N . LYS A 1 86 ? 13.289 -29.672 0.657 1 93.19 86 LYS A N 1
ATOM 681 C CA . LYS A 1 86 ? 12.281 -30.719 0.527 1 93.19 86 LYS A CA 1
ATOM 682 C C . LYS A 1 86 ? 10.953 -30.281 1.14 1 93.19 86 LYS A C 1
ATOM 684 O O . LYS A 1 86 ? 10.93 -29.656 2.207 1 93.19 86 LYS A O 1
ATOM 689 N N . SER A 1 87 ? 9.945 -30.578 0.407 1 91.69 87 SER A N 1
ATOM 690 C CA . SER A 1 87 ? 8.617 -30.266 0.935 1 91.69 87 SER A CA 1
ATOM 691 C C . SER A 1 87 ? 8.273 -31.172 2.119 1 91.69 87 SER A C 1
ATOM 693 O O . SER A 1 87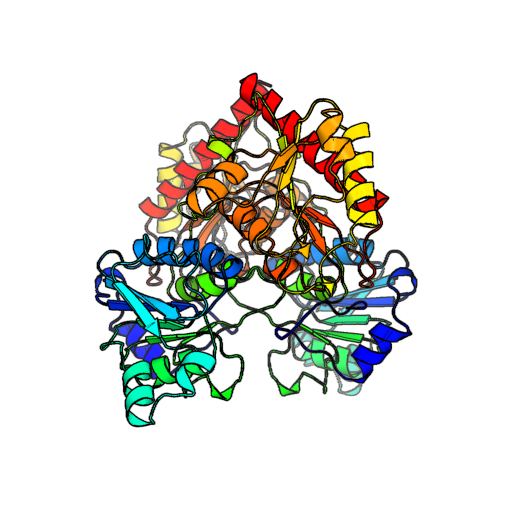 ? 9.016 -32.094 2.426 1 91.69 87 SER A O 1
ATOM 695 N N . ARG A 1 88 ? 7.145 -30.812 2.758 1 86.44 88 ARG A N 1
ATOM 696 C CA . ARG A 1 88 ? 6.684 -31.625 3.877 1 86.44 88 ARG A CA 1
ATOM 697 C C . ARG A 1 88 ? 6.496 -33.094 3.457 1 86.44 88 ARG A C 1
ATOM 699 O O . ARG A 1 88 ? 6.945 -34 4.152 1 86.44 88 ARG A O 1
ATOM 706 N N . ASP A 1 89 ? 5.883 -33.25 2.291 1 86.56 89 ASP A N 1
ATOM 707 C CA . ASP A 1 89 ? 5.594 -34.594 1.795 1 86.56 89 ASP A CA 1
ATOM 708 C C . ASP A 1 89 ? 6.879 -35.312 1.396 1 86.56 89 ASP A C 1
ATOM 710 O O . ASP A 1 89 ? 7.043 -36.5 1.688 1 86.56 89 ASP A O 1
ATOM 714 N N . ASP A 1 90 ? 7.738 -34.594 0.826 1 88.12 90 ASP A N 1
ATOM 715 C CA . ASP A 1 90 ? 8.992 -35.188 0.376 1 88.12 90 ASP A CA 1
ATOM 716 C C . ASP A 1 90 ? 9.906 -35.5 1.559 1 88.12 90 ASP A C 1
ATOM 718 O O . ASP A 1 90 ? 10.828 -36.312 1.439 1 88.12 90 ASP A O 1
ATOM 722 N N . SER A 1 91 ? 9.633 -34.844 2.635 1 87.19 91 SER A N 1
ATOM 723 C CA . SER A 1 91 ? 10.516 -35 3.787 1 87.19 91 SER A CA 1
ATOM 724 C C . SER A 1 91 ? 10.078 -36.156 4.672 1 87.19 91 SER A C 1
ATOM 726 O O . SER A 1 91 ? 10.812 -36.562 5.574 1 87.19 91 SER A O 1
ATOM 728 N N . LYS A 1 92 ? 8.883 -36.688 4.5 1 88.44 92 LYS A N 1
ATOM 729 C CA . LYS A 1 92 ? 8.352 -37.75 5.336 1 88.44 92 LYS A CA 1
ATOM 730 C C . LYS A 1 92 ? 9.25 -38.969 5.289 1 88.44 92 LYS A C 1
ATOM 732 O O . LYS A 1 92 ? 9.359 -39.719 6.277 1 88.44 92 LYS A O 1
ATOM 737 N N . GLN A 1 93 ? 9.906 -39.188 4.219 1 87.69 93 GLN A N 1
ATOM 738 C CA . GLN A 1 93 ? 10.703 -40.406 4.043 1 87.69 93 GLN A CA 1
ATOM 739 C C . GLN A 1 93 ? 12.156 -40.156 4.445 1 87.69 93 GLN A C 1
ATOM 741 O O . GLN A 1 93 ? 12.969 -41.094 4.449 1 87.69 93 GLN A O 1
ATOM 746 N N . LEU A 1 94 ? 12.367 -38.938 4.824 1 87.88 94 LEU A N 1
ATOM 747 C CA . LEU A 1 94 ? 13.75 -38.594 5.129 1 87.88 94 LEU A CA 1
ATOM 748 C C . LEU A 1 94 ? 14.094 -38.938 6.574 1 87.88 94 LEU A C 1
ATOM 750 O O . LEU A 1 94 ? 13.234 -38.844 7.461 1 87.88 94 LEU A O 1
ATOM 754 N N . SER A 1 95 ? 15.305 -39.312 6.809 1 89.75 95 SER A N 1
ATOM 755 C CA . SER A 1 95 ? 15.82 -39.5 8.164 1 89.75 95 SER A CA 1
ATOM 756 C C . SER A 1 95 ? 16.062 -38.156 8.844 1 89.75 95 SER A C 1
ATOM 758 O O . SER A 1 95 ? 16.031 -37.094 8.188 1 89.75 95 SER A O 1
ATOM 760 N N . LEU A 1 96 ? 16.219 -38.219 10.102 1 88.69 96 LEU A N 1
ATOM 761 C CA . LEU A 1 96 ? 16.5 -37 10.852 1 88.69 96 LEU A CA 1
ATOM 762 C C . LEU A 1 96 ? 17.766 -36.312 10.344 1 88.69 96 LEU A C 1
ATOM 764 O O . LEU A 1 96 ? 17.844 -35.094 10.266 1 88.69 96 LEU A O 1
ATOM 768 N N . ARG A 1 97 ? 18.75 -37.125 10.055 1 91 97 ARG A N 1
ATOM 769 C CA . ARG A 1 97 ? 20 -36.594 9.531 1 91 97 ARG A CA 1
ATOM 770 C C . ARG A 1 97 ? 19.797 -35.906 8.172 1 91 97 ARG A C 1
ATOM 772 O O . ARG A 1 97 ? 20.359 -34.844 7.914 1 91 97 ARG A O 1
ATOM 779 N N . GLN A 1 98 ? 18.984 -36.5 7.359 1 91.25 98 GLN A N 1
ATOM 780 C CA . GLN A 1 98 ? 18.703 -35.969 6.035 1 91.25 98 GLN A CA 1
ATOM 781 C C . GLN A 1 98 ? 17.906 -34.656 6.137 1 91.25 98 GLN A C 1
ATOM 783 O O . GLN A 1 98 ? 18.109 -33.75 5.355 1 91.25 98 GLN A O 1
ATOM 788 N N . LYS A 1 99 ? 17 -34.656 7.043 1 90.44 99 LYS A N 1
ATOM 789 C CA . LYS A 1 99 ? 16.234 -33.438 7.277 1 90.44 99 LYS A CA 1
ATOM 790 C C . LYS A 1 99 ? 17.141 -32.281 7.738 1 90.44 99 LYS A C 1
ATOM 792 O O . LYS A 1 99 ? 17.031 -31.156 7.258 1 90.44 99 LYS A O 1
ATOM 797 N N . TRP A 1 100 ? 18.016 -32.688 8.602 1 91.44 100 TRP A N 1
ATOM 798 C CA . TRP A 1 100 ? 18.969 -31.688 9.078 1 91.44 100 TRP A CA 1
ATOM 799 C C . TRP A 1 100 ? 19.844 -31.172 7.938 1 91.44 100 TRP A C 1
ATOM 801 O O . TRP A 1 100 ? 20.094 -29.969 7.84 1 91.44 100 TRP A O 1
ATOM 811 N N . GLN A 1 101 ? 20.234 -32 7.086 1 92 101 GLN A N 1
ATOM 812 C CA . GLN A 1 101 ? 21.016 -31.625 5.922 1 92 101 GLN A CA 1
ATOM 813 C C . GLN A 1 101 ? 20.219 -30.719 4.988 1 92 101 GLN A C 1
ATOM 815 O O . GLN A 1 101 ? 20.766 -29.781 4.41 1 92 101 GLN A O 1
ATOM 820 N N . ASP A 1 102 ? 18.984 -31.016 4.871 1 93.12 102 ASP A N 1
ATOM 821 C CA . ASP A 1 102 ? 18.094 -30.219 4.039 1 93.12 102 ASP A CA 1
ATOM 822 C C . ASP A 1 102 ? 17.953 -28.797 4.586 1 93.12 102 ASP A C 1
ATOM 824 O O . ASP A 1 102 ? 18 -27.828 3.826 1 93.12 102 ASP A O 1
ATOM 828 N N . TYR A 1 103 ? 17.859 -28.703 5.883 1 92.94 103 TYR A N 1
ATOM 829 C CA . TYR A 1 103 ? 17.672 -27.422 6.543 1 92.94 103 TYR A CA 1
ATOM 830 C C . TYR A 1 103 ? 18.984 -26.625 6.582 1 92.94 103 TYR A C 1
ATOM 832 O O . TYR A 1 103 ? 18.984 -25.406 6.758 1 92.94 103 TYR A O 1
ATOM 840 N N . ASN A 1 104 ? 20.094 -27.297 6.434 1 93.94 104 ASN A N 1
ATOM 841 C CA . ASN A 1 104 ? 21.406 -26.672 6.57 1 93.94 104 ASN A CA 1
ATOM 842 C C . ASN A 1 104 ? 22.094 -26.484 5.215 1 93.94 104 ASN A C 1
ATOM 844 O O . ASN A 1 104 ? 23.312 -26.453 5.133 1 93.94 104 ASN A O 1
ATOM 848 N N . GLN A 1 105 ? 21.359 -26.359 4.191 1 93.81 105 GLN A N 1
ATOM 849 C CA . GLN A 1 105 ? 21.891 -26.266 2.838 1 93.81 105 GLN A CA 1
ATOM 850 C C . GLN A 1 105 ? 22.547 -24.906 2.59 1 93.81 105 GLN A C 1
ATOM 852 O O . GLN A 1 105 ? 23.422 -24.797 1.736 1 93.81 105 GLN A O 1
ATOM 857 N N . LEU A 1 106 ? 22.094 -23.875 3.324 1 95.31 106 LEU A N 1
ATOM 858 C CA . LEU A 1 106 ? 22.562 -22.516 3.064 1 95.31 106 LEU A CA 1
ATOM 859 C C . LEU A 1 106 ? 23.875 -22.234 3.811 1 95.31 106 LEU A C 1
ATOM 861 O O . LEU A 1 106 ? 24 -22.562 4.992 1 95.31 106 LEU A O 1
ATOM 865 N N . GLU A 1 107 ? 24.844 -21.75 3.104 1 95.56 107 GLU A N 1
ATOM 866 C CA . GLU A 1 107 ? 26.031 -21.234 3.766 1 95.56 107 GLU A CA 1
ATOM 867 C C . GLU A 1 107 ? 25.734 -19.953 4.527 1 95.56 107 GLU A C 1
ATOM 869 O O . GLU A 1 107 ? 24.609 -19.453 4.48 1 95.56 107 GLU A O 1
ATOM 874 N N . ALA A 1 108 ? 26.781 -19.516 5.223 1 97.75 108 ALA A N 1
ATOM 875 C CA . ALA A 1 108 ? 26.625 -18.266 5.957 1 97.75 108 ALA A CA 1
ATOM 876 C C . ALA A 1 108 ? 26.25 -17.125 5.023 1 97.75 108 ALA A C 1
ATOM 878 O O . ALA A 1 108 ? 26.781 -17.016 3.91 1 97.75 108 ALA A O 1
ATOM 879 N N . GLN A 1 109 ? 25.328 -16.312 5.398 1 98.25 109 GLN A N 1
ATOM 880 C CA . GLN A 1 109 ? 24.797 -15.188 4.637 1 98.25 109 GLN A CA 1
ATOM 881 C C . GLN A 1 109 ? 25.047 -13.867 5.367 1 98.25 109 GLN A C 1
ATOM 883 O O . GLN A 1 109 ? 25.156 -13.844 6.594 1 98.25 109 GLN A O 1
ATOM 888 N N . ASP A 1 110 ? 25.203 -12.789 4.605 1 98.62 110 ASP A N 1
ATOM 889 C CA . ASP A 1 110 ? 25.109 -11.477 5.238 1 98.62 110 ASP A CA 1
ATOM 890 C C . ASP A 1 110 ? 23.672 -11.172 5.668 1 98.62 110 ASP A C 1
ATOM 892 O O . ASP A 1 110 ? 23.438 -10.719 6.789 1 98.62 110 ASP A O 1
ATOM 896 N N . ILE A 1 111 ? 22.766 -11.484 4.801 1 98.81 111 ILE A N 1
ATOM 897 C CA . ILE A 1 111 ? 21.359 -11.219 5.09 1 98.81 111 ILE A CA 1
ATOM 898 C C . ILE A 1 111 ? 20.516 -12.391 4.594 1 98.81 111 ILE A C 1
ATOM 900 O O . ILE A 1 111 ? 20.719 -12.906 3.496 1 98.81 111 ILE A O 1
ATOM 904 N N . ILE A 1 112 ? 19.562 -12.805 5.375 1 98.81 112 ILE A N 1
ATOM 905 C CA . ILE A 1 112 ? 18.484 -13.719 4.965 1 98.81 112 ILE A CA 1
ATOM 906 C C . ILE A 1 112 ? 17.156 -12.984 4.973 1 98.81 112 ILE A C 1
ATOM 908 O O . ILE A 1 112 ? 16.781 -12.367 5.973 1 98.81 112 ILE A O 1
ATOM 912 N N . PHE A 1 113 ? 16.516 -13.008 3.865 1 98.81 113 PHE A N 1
ATOM 913 C CA . PHE A 1 113 ? 15.148 -12.531 3.777 1 98.81 113 PHE A CA 1
ATOM 914 C C . PHE A 1 113 ? 14.172 -13.703 3.727 1 98.81 113 PHE A C 1
ATOM 916 O O . PHE A 1 113 ? 14.055 -14.375 2.699 1 98.81 113 PHE A O 1
ATOM 923 N N . ASP A 1 114 ? 13.492 -13.953 4.801 1 98.31 114 ASP A N 1
ATOM 924 C CA . ASP A 1 114 ? 12.469 -14.992 4.848 1 98.31 114 ASP A CA 1
ATOM 925 C C . ASP A 1 114 ? 11.102 -14.43 4.461 1 98.31 114 ASP A C 1
ATOM 927 O O . ASP A 1 114 ? 10.32 -14.031 5.328 1 98.31 114 ASP A O 1
ATOM 931 N N . VAL A 1 115 ? 10.773 -14.484 3.215 1 96.75 115 VAL A N 1
ATOM 932 C CA . VAL A 1 115 ? 9.492 -13.969 2.746 1 96.75 115 VAL A CA 1
ATOM 933 C C . VAL A 1 115 ? 8.477 -15.102 2.631 1 96.75 115 VAL A C 1
ATOM 935 O O . VAL A 1 115 ? 7.422 -14.945 2.02 1 96.75 115 VAL A O 1
ATOM 938 N N . ALA A 1 116 ? 8.82 -16.234 3.17 1 94.38 116 ALA A N 1
ATOM 939 C CA . ALA A 1 116 ? 7.918 -17.391 3.203 1 94.38 116 ALA A CA 1
ATOM 940 C C . ALA A 1 116 ? 7.168 -17.453 4.531 1 94.38 116 ALA A C 1
ATOM 942 O O . ALA A 1 116 ? 5.938 -17.438 4.559 1 94.38 116 ALA A O 1
ATOM 943 N N . GLY A 1 117 ? 7.945 -17.484 5.598 1 93.12 117 GLY A N 1
ATOM 944 C CA . GLY A 1 117 ? 7.359 -17.578 6.922 1 93.12 117 GLY A CA 1
ATOM 945 C C . GLY A 1 117 ? 6.738 -18.938 7.203 1 93.12 117 GLY A C 1
ATOM 946 O O . GLY A 1 117 ? 5.645 -19.031 7.766 1 93.12 117 GLY A O 1
ATOM 947 N N . THR A 1 118 ? 7.289 -20 6.75 1 91.94 118 THR A N 1
ATOM 948 C CA . THR A 1 118 ? 6.828 -21.359 6.988 1 91.94 118 THR A CA 1
ATOM 949 C C . THR A 1 118 ? 7.691 -22.047 8.047 1 91.94 118 THR A C 1
ATOM 951 O O . THR A 1 118 ? 8.758 -21.531 8.406 1 91.94 118 THR A O 1
ATOM 954 N N . ASN A 1 119 ? 7.211 -23.172 8.539 1 91.94 119 ASN A N 1
ATOM 955 C CA . ASN A 1 119 ? 8.008 -23.953 9.484 1 91.94 119 ASN A CA 1
ATOM 956 C C . ASN A 1 119 ? 9.367 -24.328 8.891 1 91.94 119 ASN A C 1
ATOM 958 O O . ASN A 1 119 ? 10.391 -24.25 9.578 1 91.94 119 ASN A O 1
ATOM 962 N N . ARG A 1 120 ? 9.375 -24.688 7.629 1 93.06 120 ARG A N 1
ATOM 963 C CA . ARG A 1 120 ? 10.617 -25.078 6.957 1 93.06 120 ARG A CA 1
ATOM 964 C C . ARG A 1 120 ? 11.57 -23.891 6.852 1 93.06 120 ARG A C 1
ATOM 966 O O . ARG A 1 120 ? 12.773 -24.031 7.094 1 93.06 120 ARG A O 1
ATOM 973 N N . SER A 1 121 ? 11.016 -22.734 6.473 1 95.25 121 SER A N 1
ATOM 974 C CA . SER A 1 121 ? 11.875 -21.562 6.359 1 95.25 121 SER A CA 1
ATOM 975 C C . SER A 1 121 ? 12.398 -21.125 7.727 1 95.25 121 SER A C 1
ATOM 977 O O . SER A 1 121 ? 13.516 -20.609 7.832 1 95.25 121 SER A O 1
ATOM 979 N N . TYR A 1 122 ? 11.609 -21.344 8.789 1 96.12 122 TYR A N 1
ATOM 980 C CA . TYR A 1 122 ? 12.062 -21.047 10.141 1 96.12 122 TYR A CA 1
ATOM 981 C C . TYR A 1 122 ? 13.312 -21.844 10.492 1 96.12 122 TYR A C 1
ATOM 983 O O . TYR A 1 122 ? 14.289 -21.281 10.992 1 96.12 122 TYR A O 1
ATOM 991 N N . TRP A 1 123 ? 13.234 -23.109 10.18 1 95.06 123 TRP A N 1
ATOM 992 C CA . TRP A 1 123 ? 14.359 -23.969 10.508 1 95.06 123 TRP A CA 1
ATOM 993 C C . TRP A 1 123 ? 15.609 -23.562 9.742 1 95.06 123 TRP A C 1
ATOM 995 O O . TRP A 1 123 ? 16.703 -23.484 10.32 1 95.06 123 TRP A O 1
ATOM 1005 N N . MET A 1 124 ? 15.492 -23.344 8.492 1 96.75 124 MET A N 1
ATOM 1006 C CA . MET A 1 124 ? 16.641 -22.922 7.699 1 96.75 124 MET A CA 1
ATOM 1007 C C . MET A 1 124 ? 17.203 -21.609 8.203 1 96.75 124 MET A C 1
ATOM 1009 O O . MET A 1 124 ? 18.422 -21.453 8.336 1 96.75 124 MET A O 1
ATOM 1013 N N . THR A 1 125 ? 16.297 -20.641 8.461 1 97.69 125 THR A N 1
ATOM 1014 C CA . THR A 1 125 ? 16.719 -19.328 8.969 1 97.69 125 THR A CA 1
ATOM 1015 C C . THR A 1 125 ? 17.422 -19.484 10.312 1 97.69 125 THR A C 1
ATOM 1017 O O . THR A 1 125 ? 18.453 -18.828 10.547 1 97.69 125 THR A O 1
ATOM 1020 N N . LEU A 1 126 ? 16.891 -20.344 11.164 1 97.06 126 LEU A N 1
ATOM 1021 C CA . LEU A 1 126 ? 17.453 -20.562 12.492 1 97.06 126 LEU A CA 1
ATOM 1022 C C . LEU A 1 126 ? 18.859 -21.156 12.398 1 97.06 126 LEU A C 1
ATOM 1024 O O . LEU A 1 126 ? 19.766 -20.734 13.117 1 97.06 126 LEU A O 1
ATOM 1028 N N . LEU A 1 127 ? 19.031 -22.094 11.516 1 96.56 127 LEU A N 1
ATOM 1029 C CA . LEU A 1 127 ? 20.25 -22.891 11.461 1 96.56 127 LEU A CA 1
ATOM 1030 C C . LEU A 1 127 ? 21.328 -22.172 10.656 1 96.56 127 LEU A C 1
ATOM 1032 O O . LEU A 1 127 ? 22.516 -22.5 10.773 1 96.56 127 LEU A O 1
ATOM 1036 N N . THR A 1 128 ? 20.969 -21.266 9.82 1 97.56 128 THR A N 1
ATOM 1037 C CA . THR A 1 128 ? 21.938 -20.562 8.977 1 97.56 128 THR A CA 1
ATOM 1038 C C . THR A 1 128 ? 22.516 -19.359 9.719 1 97.56 128 THR A C 1
ATOM 1040 O O . THR A 1 128 ? 21.781 -18.562 10.305 1 97.56 128 THR A O 1
ATOM 1043 N N . LYS A 1 129 ? 23.812 -19.25 9.727 1 97.38 129 LYS A N 1
ATOM 1044 C CA . LYS A 1 129 ? 24.438 -18.062 10.281 1 97.38 129 LYS A CA 1
ATOM 1045 C C . LYS A 1 129 ? 24.25 -16.859 9.359 1 97.38 129 LYS A C 1
ATOM 1047 O O . LYS A 1 129 ? 24.5 -16.953 8.148 1 97.38 129 LYS A O 1
ATOM 1052 N N . ALA A 1 130 ? 23.797 -15.758 9.93 1 98.12 130 ALA A N 1
ATOM 1053 C CA . ALA A 1 130 ? 23.625 -14.523 9.164 1 98.12 130 ALA A CA 1
ATOM 1054 C C . ALA A 1 130 ? 23.703 -13.297 10.062 1 98.12 130 ALA A C 1
ATOM 1056 O O . ALA A 1 130 ? 23.375 -13.367 11.25 1 98.12 130 ALA A O 1
ATOM 1057 N N . LYS A 1 131 ? 24.188 -12.203 9.516 1 97.69 131 LYS A N 1
ATOM 1058 C CA . LYS A 1 131 ? 24.219 -10.953 10.266 1 97.69 131 LYS A CA 1
ATOM 1059 C C . LYS A 1 131 ? 22.812 -10.398 10.484 1 97.69 131 LYS A C 1
ATOM 1061 O O . LYS A 1 131 ? 22.484 -9.945 11.578 1 97.69 131 LYS A O 1
ATOM 1066 N N . LEU A 1 132 ? 22.031 -10.422 9.445 1 98.5 132 LEU A N 1
ATOM 1067 C CA . LEU A 1 132 ? 20.625 -10.016 9.523 1 98.5 132 LEU A CA 1
ATOM 1068 C C . LEU A 1 132 ? 19.703 -11.156 9.109 1 98.5 132 LEU A C 1
ATOM 1070 O O . LEU A 1 132 ? 19.922 -11.797 8.078 1 98.5 132 LEU A O 1
ATOM 1074 N N . LYS A 1 133 ? 18.766 -11.477 9.906 1 98.75 133 LYS A N 1
ATOM 1075 C CA . LYS A 1 133 ? 17.672 -12.391 9.633 1 98.75 133 LYS A CA 1
ATOM 1076 C C . LYS A 1 133 ? 16.328 -11.656 9.633 1 98.75 133 LYS A C 1
ATOM 1078 O O . LYS A 1 133 ? 15.797 -11.336 10.695 1 98.75 133 LYS A O 1
ATOM 1083 N N . VAL A 1 134 ? 15.836 -11.398 8.422 1 98.56 134 VAL A N 1
ATOM 1084 C CA . VAL A 1 134 ? 14.688 -10.523 8.234 1 98.56 134 VAL A CA 1
ATOM 1085 C C . VAL A 1 134 ? 13.461 -11.352 7.871 1 98.56 134 VAL A C 1
ATOM 1087 O O . VAL A 1 134 ? 13.539 -12.273 7.059 1 98.56 134 VAL A O 1
ATOM 1090 N N . GLY A 1 135 ? 12.32 -11.062 8.445 1 97.5 135 GLY A N 1
ATOM 1091 C CA . GLY A 1 135 ? 11.117 -11.797 8.109 1 97.5 135 GLY A CA 1
ATOM 1092 C C . GLY A 1 135 ? 9.852 -11.164 8.656 1 97.5 135 GLY A C 1
ATOM 1093 O O . GLY A 1 135 ? 9.844 -9.977 9 1 97.5 135 GLY A O 1
ATOM 1094 N N . PHE A 1 136 ? 8.75 -11.883 8.555 1 93.5 136 PHE A N 1
ATOM 1095 C CA . PHE A 1 136 ? 7.441 -11.516 9.086 1 93.5 136 PHE A CA 1
ATOM 1096 C C . PHE A 1 136 ? 7.184 -12.195 10.422 1 93.5 136 PHE A C 1
ATOM 1098 O O . PHE A 1 136 ? 7.086 -13.422 10.492 1 93.5 136 PHE A O 1
ATOM 1105 N N . PRO A 1 137 ? 7.023 -11.453 11.422 1 91.25 137 PRO A N 1
ATOM 1106 C CA . PRO A 1 137 ? 6.777 -12.07 12.727 1 91.25 137 PRO A CA 1
ATOM 1107 C C . PRO A 1 137 ? 5.309 -12.414 12.953 1 91.25 137 PRO A C 1
ATOM 1109 O O . PRO A 1 137 ? 4.605 -11.703 13.672 1 91.25 137 PRO A O 1
ATOM 1112 N N . TYR A 1 138 ? 4.844 -13.531 12.484 1 84.38 138 TYR A N 1
ATOM 1113 C CA . TYR A 1 138 ? 3.461 -13.961 12.664 1 84.38 138 TYR A CA 1
ATOM 1114 C C . TYR A 1 138 ? 3.156 -14.234 14.133 1 84.38 138 TYR A C 1
ATOM 1116 O O . TYR A 1 138 ? 1.995 -14.219 14.547 1 84.38 138 TYR A O 1
ATOM 1124 N N . LYS A 1 139 ? 4.152 -14.555 14.82 1 85 139 LYS A N 1
ATOM 1125 C CA . LYS A 1 139 ? 4.105 -14.68 16.281 1 85 139 LYS A CA 1
ATOM 1126 C C . LYS A 1 139 ? 5.137 -13.773 16.938 1 85 139 LYS A C 1
ATOM 1128 O O . LYS A 1 139 ? 6.27 -13.656 16.469 1 85 139 LYS A O 1
ATOM 1133 N N . PRO A 1 140 ? 4.723 -13.172 18.031 1 84.19 140 PRO A N 1
ATOM 1134 C CA . PRO A 1 140 ? 5.602 -12.188 18.656 1 84.19 140 PRO A CA 1
ATOM 1135 C C . PRO A 1 140 ? 6.945 -12.773 19.094 1 84.19 140 PRO A C 1
ATOM 1137 O O . PRO A 1 140 ? 7.965 -12.078 19.062 1 84.19 140 PRO A O 1
ATOM 1140 N N . PHE A 1 141 ? 6.965 -13.969 19.469 1 90.44 141 PHE A N 1
ATOM 1141 C CA . PHE A 1 141 ? 8.188 -14.555 20.016 1 90.44 141 PHE A CA 1
ATOM 1142 C C . PHE A 1 141 ? 9.219 -14.766 18.906 1 90.44 141 PHE A C 1
ATOM 1144 O O . PHE A 1 141 ? 10.398 -14.992 19.188 1 90.44 141 PHE A O 1
ATOM 1151 N N . LEU A 1 142 ? 8.805 -14.688 17.656 1 93.31 142 LEU A N 1
ATOM 1152 C CA . LEU A 1 142 ? 9.742 -14.828 16.547 1 93.31 142 LEU A CA 1
ATOM 1153 C C . LEU A 1 142 ? 10.703 -13.648 16.516 1 93.31 142 LEU A C 1
ATOM 1155 O O . LEU A 1 142 ? 11.797 -13.758 15.938 1 93.31 142 LEU A O 1
ATOM 1159 N N . CYS A 1 143 ? 10.273 -12.531 17.031 1 92.62 143 CYS A N 1
ATOM 1160 C CA . CYS A 1 143 ? 11.148 -11.375 17.156 1 92.62 143 CYS A CA 1
ATOM 1161 C C . CYS A 1 143 ? 12.234 -11.617 18.203 1 92.62 143 CYS A C 1
ATOM 1163 O O . CYS A 1 143 ? 11.922 -11.891 19.359 1 92.62 143 CYS A O 1
ATOM 1165 N N . GLY A 1 144 ? 13.43 -11.523 17.797 1 94.25 144 GLY A N 1
ATOM 1166 C CA . GLY A 1 144 ? 14.531 -11.711 18.734 1 94.25 144 GLY A CA 1
ATOM 1167 C C . GLY A 1 144 ? 15.016 -13.148 18.797 1 94.25 144 GLY A C 1
ATOM 1168 O O . GLY A 1 144 ? 16.203 -13.398 19.047 1 94.25 144 GLY A O 1
ATOM 1169 N N . THR A 1 145 ? 14.07 -14.109 18.578 1 95.31 145 THR A N 1
ATOM 1170 C CA . THR A 1 145 ? 14.469 -15.516 18.656 1 95.31 145 THR A CA 1
ATOM 1171 C C . THR A 1 145 ? 14.867 -16.031 17.281 1 95.31 145 THR A C 1
ATOM 1173 O O . THR A 1 145 ? 15.852 -16.766 17.141 1 95.31 145 THR A O 1
ATOM 1176 N N . LEU A 1 146 ? 14.133 -15.648 16.312 1 97.56 146 LEU A N 1
ATOM 1177 C CA . LEU A 1 146 ? 14.414 -16.078 14.938 1 97.56 146 LEU A CA 1
ATOM 1178 C C . LEU A 1 146 ? 14.891 -14.906 14.086 1 97.56 146 LEU A C 1
ATOM 1180 O O . LEU A 1 146 ? 15.977 -14.961 13.508 1 97.56 146 LEU A O 1
ATOM 1184 N N . TYR A 1 147 ? 14.047 -13.914 14.094 1 98.06 147 TYR A N 1
ATOM 1185 C CA . TYR A 1 147 ? 14.352 -12.727 13.305 1 98.06 147 TYR A CA 1
ATOM 1186 C C . TYR A 1 147 ? 14.984 -11.641 14.172 1 98.06 147 TYR A C 1
ATOM 1188 O O . TYR A 1 147 ? 14.484 -11.344 15.258 1 98.06 147 TYR A O 1
ATOM 1196 N N . ASN A 1 148 ? 16.031 -11.062 13.75 1 98.19 148 ASN A N 1
ATOM 1197 C CA . ASN A 1 148 ? 16.578 -9.906 14.461 1 98.19 148 ASN A CA 1
ATOM 1198 C C . ASN A 1 148 ? 16.172 -8.594 13.797 1 98.19 148 ASN A C 1
ATOM 1200 O O . ASN A 1 148 ? 16.422 -7.516 14.328 1 98.19 148 ASN A O 1
ATOM 1204 N N . LEU A 1 149 ? 15.555 -8.656 12.68 1 97.75 149 LEU A N 1
ATOM 1205 C CA . LEU A 1 149 ? 14.883 -7.574 11.969 1 97.75 149 LEU A CA 1
ATOM 1206 C C . LEU A 1 149 ? 13.57 -8.055 11.367 1 97.75 149 LEU A C 1
ATOM 1208 O O . LEU A 1 149 ? 13.516 -9.117 10.742 1 97.75 149 LEU A O 1
ATOM 1212 N N . ALA A 1 150 ? 12.469 -7.301 11.602 1 96.69 150 ALA A N 1
ATOM 1213 C CA . ALA A 1 150 ? 11.18 -7.801 11.133 1 96.69 150 ALA A CA 1
ATOM 1214 C C . ALA A 1 150 ? 10.258 -6.656 10.742 1 96.69 150 ALA A C 1
ATOM 1216 O O . ALA A 1 150 ? 10.312 -5.574 11.336 1 96.69 150 ALA A O 1
ATOM 1217 N N . VAL A 1 151 ? 9.492 -6.867 9.719 1 94.81 151 VAL A N 1
ATOM 1218 C CA . VAL A 1 151 ? 8.445 -5.938 9.305 1 94.81 151 VAL A CA 1
ATOM 1219 C C . VAL A 1 151 ? 7.074 -6.582 9.508 1 94.81 151 VAL A C 1
ATOM 1221 O O . VAL A 1 151 ? 6.93 -7.801 9.391 1 94.81 151 VAL A O 1
ATOM 1224 N N . PHE A 1 152 ? 6.137 -5.73 9.812 1 90.25 152 PHE A N 1
ATOM 1225 C CA . PHE A 1 152 ? 4.793 -6.227 10.078 1 90.25 152 PHE A CA 1
ATOM 1226 C C . PHE A 1 152 ? 3.973 -6.27 8.789 1 90.25 152 PHE A C 1
ATOM 1228 O O . PHE A 1 152 ? 4.07 -5.371 7.953 1 90.25 152 PHE A O 1
ATOM 1235 N N . ARG A 1 153 ? 3.27 -7.34 8.695 1 88.81 153 ARG A N 1
ATOM 1236 C CA . ARG A 1 153 ? 2.488 -7.52 7.473 1 88.81 153 ARG A CA 1
ATOM 1237 C C . ARG A 1 153 ? 0.998 -7.355 7.75 1 88.81 153 ARG A C 1
ATOM 1239 O O . ARG A 1 153 ? 0.531 -7.645 8.852 1 88.81 153 ARG A O 1
ATOM 1246 N N . SER A 1 154 ? 0.274 -6.852 6.746 1 89.69 154 SER A N 1
ATOM 1247 C CA . SER A 1 154 ? -1.174 -6.668 6.758 1 89.69 154 SER A CA 1
ATOM 1248 C C . SER A 1 154 ? -1.833 -7.387 5.586 1 89.69 154 SER A C 1
ATOM 1250 O O . SER A 1 154 ? -1.258 -7.469 4.5 1 89.69 154 SER A O 1
ATOM 1252 N N . ASP A 1 155 ? -3.066 -7.891 5.809 1 91.62 155 ASP A N 1
ATOM 1253 C CA . ASP A 1 155 ? -3.809 -8.531 4.727 1 91.62 155 ASP A CA 1
ATOM 1254 C C . ASP A 1 155 ? -4.391 -7.492 3.768 1 91.62 155 ASP A C 1
ATOM 1256 O O . ASP A 1 155 ? -4.961 -7.848 2.736 1 91.62 155 ASP A O 1
ATOM 1260 N N . PHE A 1 156 ? -4.184 -6.277 4.094 1 93.75 156 PHE A N 1
ATOM 1261 C CA . PHE A 1 156 ? -4.785 -5.219 3.291 1 93.75 156 PHE A CA 1
ATOM 1262 C C . PHE A 1 156 ? -3.723 -4.488 2.477 1 93.75 156 PHE A C 1
ATOM 1264 O O . PHE A 1 156 ? -4.027 -3.514 1.784 1 93.75 156 PHE A O 1
ATOM 1271 N N . GLN A 1 157 ? -2.533 -4.984 2.627 1 93.5 157 GLN A N 1
ATOM 1272 C CA . GLN A 1 157 ? -1.404 -4.547 1.812 1 93.5 157 GLN A CA 1
ATOM 1273 C C . GLN A 1 157 ? -0.985 -5.633 0.826 1 93.5 157 GLN A C 1
ATOM 1275 O O . GLN A 1 157 ? -0.87 -6.805 1.195 1 93.5 157 GLN A O 1
ATOM 1280 N N . PRO A 1 158 ? -0.783 -5.223 -0.407 1 94.38 158 PRO A N 1
ATOM 1281 C CA . PRO A 1 158 ? -0.359 -6.242 -1.369 1 94.38 158 PRO A CA 1
ATOM 1282 C C . PRO A 1 158 ? 0.891 -6.992 -0.918 1 94.38 158 PRO A C 1
ATOM 1284 O O . PRO A 1 158 ? 1.821 -6.387 -0.382 1 94.38 158 PRO A O 1
ATOM 1287 N N . GLU A 1 159 ? 0.88 -8.242 -1.184 1 94.38 159 GLU A N 1
ATOM 1288 C CA . GLU A 1 159 ? 1.948 -9.141 -0.753 1 94.38 159 GLU A CA 1
ATOM 1289 C C . GLU A 1 159 ? 3.311 -8.648 -1.227 1 94.38 159 GLU A C 1
ATOM 1291 O O . GLU A 1 159 ? 4.281 -8.664 -0.467 1 94.38 159 GLU A O 1
ATOM 1296 N N . VAL A 1 160 ? 3.383 -8.234 -2.451 1 96.12 160 VAL A N 1
ATOM 1297 C CA . VAL A 1 160 ? 4.645 -7.758 -3.006 1 96.12 160 VAL A CA 1
ATOM 1298 C C . VAL A 1 160 ? 5.145 -6.559 -2.205 1 96.12 160 VAL A C 1
ATOM 1300 O O . VAL A 1 160 ? 6.344 -6.43 -1.953 1 96.12 160 VAL A O 1
ATOM 1303 N N . GLU A 1 161 ? 4.242 -5.68 -1.798 1 96 161 GLU A N 1
ATOM 1304 C CA . GLU A 1 161 ? 4.613 -4.516 -0.999 1 96 161 GLU A CA 1
ATOM 1305 C C . GLU A 1 161 ? 5.125 -4.934 0.377 1 96 161 GLU A C 1
ATOM 1307 O O . GLU A 1 161 ? 6.094 -4.363 0.885 1 96 161 GLU A O 1
ATOM 1312 N N . CYS A 1 162 ? 4.453 -5.902 0.952 1 95.06 162 CYS A N 1
ATOM 1313 C CA . CYS A 1 162 ? 4.91 -6.418 2.238 1 95.06 162 CYS A CA 1
ATOM 1314 C C . CYS A 1 162 ? 6.348 -6.91 2.15 1 95.06 162 CYS A C 1
ATOM 1316 O O . CYS A 1 162 ? 7.16 -6.629 3.031 1 95.06 162 CYS A O 1
ATOM 1318 N N . MET A 1 163 ? 6.625 -7.633 1.13 1 97.12 163 MET A N 1
ATOM 1319 C CA . MET A 1 163 ? 7.98 -8.156 0.966 1 97.12 163 MET A CA 1
ATOM 1320 C C . MET A 1 163 ? 8.984 -7.023 0.771 1 97.12 163 MET A C 1
ATOM 1322 O O . MET A 1 163 ? 10.062 -7.035 1.363 1 97.12 163 MET A O 1
ATOM 1326 N N . LEU A 1 164 ? 8.57 -6.023 0.008 1 97.75 164 LEU A N 1
ATOM 1327 C CA . LEU A 1 164 ? 9.453 -4.902 -0.287 1 97.75 164 LEU A CA 1
ATOM 1328 C C . LEU A 1 164 ? 9.727 -4.086 0.97 1 97.75 164 LEU A C 1
ATOM 1330 O O . LEU A 1 164 ? 10.734 -3.375 1.045 1 97.75 164 LEU A O 1
ATOM 1334 N N . ASP A 1 165 ? 8.828 -4.172 1.947 1 97.25 165 ASP A N 1
ATOM 1335 C CA . ASP A 1 165 ? 9.047 -3.482 3.217 1 97.25 165 ASP A CA 1
ATOM 1336 C C . ASP A 1 165 ? 10.367 -3.906 3.855 1 97.25 165 ASP A C 1
ATOM 1338 O O . ASP A 1 165 ? 10.992 -3.125 4.57 1 97.25 165 ASP A O 1
ATOM 1342 N N . MET A 1 166 ? 10.844 -5.141 3.543 1 97.94 166 MET A N 1
ATOM 1343 C CA . MET A 1 166 ? 12.086 -5.656 4.109 1 97.94 166 MET A CA 1
ATOM 1344 C C . MET A 1 166 ? 13.297 -4.938 3.523 1 97.94 166 MET A C 1
ATOM 1346 O O . MET A 1 166 ? 14.367 -4.926 4.121 1 97.94 166 MET A O 1
ATOM 1350 N N . LEU A 1 167 ? 13.125 -4.398 2.344 1 98.31 167 LEU A N 1
ATOM 1351 C CA . LEU A 1 167 ? 14.18 -3.576 1.762 1 98.31 167 LEU A CA 1
ATOM 1352 C C . LEU A 1 167 ? 14.023 -2.117 2.176 1 98.31 167 LEU A C 1
ATOM 1354 O O . LEU A 1 167 ? 15.016 -1.428 2.42 1 98.31 167 LEU A O 1
ATOM 1358 N N . LYS A 1 168 ? 12.766 -1.701 2.305 1 97.38 168 LYS A N 1
ATOM 1359 C CA . LYS A 1 168 ? 12.477 -0.326 2.703 1 97.38 168 LYS A CA 1
ATOM 1360 C C . LYS A 1 168 ? 13.039 -0.028 4.09 1 97.38 168 LYS A C 1
ATOM 1362 O O . LYS A 1 168 ? 13.547 1.066 4.34 1 97.38 168 LYS A O 1
ATOM 1367 N N . ILE A 1 169 ? 12.938 -1.007 4.957 1 97.19 169 ILE A N 1
ATOM 1368 C CA . ILE A 1 169 ? 13.391 -0.804 6.328 1 97.19 169 ILE A CA 1
ATOM 1369 C C . ILE A 1 169 ? 14.883 -0.491 6.344 1 97.19 169 ILE A C 1
ATOM 1371 O O . ILE A 1 169 ? 15.367 0.227 7.223 1 97.19 169 ILE A O 1
ATOM 1375 N N . LEU A 1 170 ? 15.57 -1.007 5.297 1 97.5 170 LEU A N 1
ATOM 1376 C CA . LEU A 1 170 ? 17.016 -0.792 5.191 1 97.5 170 LEU A CA 1
ATOM 1377 C C . LEU A 1 170 ? 17.312 0.493 4.434 1 97.5 170 LEU A C 1
ATOM 1379 O O . LEU A 1 170 ? 18.484 0.874 4.289 1 97.5 170 LEU A O 1
ATOM 1383 N N . GLY A 1 171 ? 16.281 1.113 3.889 1 95.75 171 GLY A N 1
ATOM 1384 C CA . GLY A 1 171 ? 16.438 2.416 3.264 1 95.75 171 GLY A CA 1
ATOM 1385 C C . GLY A 1 171 ? 16.328 2.373 1.753 1 95.75 171 GLY A C 1
ATOM 1386 O O . GLY A 1 171 ? 16.562 3.375 1.076 1 95.75 171 GLY A O 1
ATOM 1387 N N . HIS A 1 172 ? 15.992 1.217 1.244 1 96.81 172 HIS A N 1
ATOM 1388 C CA . HIS A 1 172 ? 15.812 1.12 -0.2 1 96.81 172 HIS A CA 1
ATOM 1389 C C . HIS A 1 172 ? 14.445 1.648 -0.626 1 96.81 172 HIS A C 1
ATOM 1391 O O . HIS A 1 172 ? 13.43 1.289 -0.035 1 96.81 172 HIS A O 1
ATOM 1397 N N . ASN A 1 173 ? 14.43 2.523 -1.553 1 95 173 ASN A N 1
ATOM 1398 C CA . ASN A 1 173 ? 13.211 3.057 -2.141 1 95 173 ASN A CA 1
ATOM 1399 C C . ASN A 1 173 ? 12.922 2.428 -3.502 1 95 173 ASN A C 1
ATOM 1401 O O . ASN A 1 173 ? 13.492 2.838 -4.512 1 95 173 ASN A O 1
ATOM 1405 N N . PRO A 1 174 ? 12.023 1.479 -3.539 1 96 174 PRO A N 1
ATOM 1406 C CA . PRO A 1 174 ? 11.734 0.796 -4.801 1 96 174 PRO A CA 1
ATOM 1407 C C . PRO A 1 174 ? 11.172 1.738 -5.867 1 96 174 PRO A C 1
ATOM 1409 O O . PRO A 1 174 ? 10.609 2.781 -5.539 1 96 174 PRO A O 1
ATOM 1412 N N . SER A 1 175 ? 11.336 1.364 -7.105 1 93.06 175 SER A N 1
ATOM 1413 C CA . SER A 1 175 ? 10.773 2.105 -8.234 1 93.06 175 SER A CA 1
ATOM 1414 C C . SER A 1 175 ? 9.367 1.625 -8.562 1 93.06 175 SER A C 1
ATOM 1416 O O . SER A 1 175 ? 9.062 0.436 -8.445 1 93.06 175 SER A O 1
ATOM 1418 N N . TYR A 1 176 ? 8.539 2.58 -8.969 1 93.12 176 TYR A N 1
ATOM 1419 C CA . TYR A 1 176 ? 7.191 2.248 -9.414 1 93.12 176 TYR A CA 1
ATOM 1420 C C . TYR A 1 176 ? 6.926 2.805 -10.805 1 93.12 176 TYR A C 1
ATOM 1422 O O . TYR A 1 176 ? 7.441 3.863 -11.172 1 93.12 176 TYR A O 1
ATOM 1430 N N . PRO A 1 177 ? 6.137 2.145 -11.641 1 93.56 177 PRO A N 1
ATOM 1431 C CA . PRO A 1 177 ? 5.578 0.814 -11.383 1 93.56 177 PRO A CA 1
ATOM 1432 C C . PRO A 1 177 ? 6.652 -0.255 -11.203 1 93.56 177 PRO A C 1
ATOM 1434 O O . PRO A 1 177 ? 7.754 -0.126 -11.75 1 93.56 177 PRO A O 1
ATOM 1437 N N . LEU A 1 178 ? 6.309 -1.283 -10.469 1 96.69 178 LEU A N 1
ATOM 1438 C CA . LEU A 1 178 ? 7.27 -2.322 -10.125 1 96.69 178 LEU A CA 1
ATOM 1439 C C . LEU A 1 178 ? 7.734 -3.072 -11.367 1 96.69 178 LEU A C 1
ATOM 1441 O O . LEU A 1 178 ? 6.973 -3.225 -12.328 1 96.69 178 LEU A O 1
ATOM 1445 N N . ASP A 1 179 ? 8.969 -3.471 -11.328 1 97.88 179 ASP A N 1
ATOM 1446 C CA . ASP A 1 179 ? 9.539 -4.285 -12.391 1 97.88 179 ASP A CA 1
ATOM 1447 C C . ASP A 1 179 ? 9.508 -5.77 -12.031 1 97.88 179 ASP A C 1
ATOM 1449 O O . ASP A 1 179 ? 10.219 -6.207 -11.125 1 97.88 179 ASP A O 1
ATOM 1453 N N . PHE A 1 180 ? 8.719 -6.5 -12.781 1 97.94 180 PHE A N 1
ATOM 1454 C CA . PHE A 1 180 ? 8.609 -7.934 -12.531 1 97.94 180 PHE A CA 1
ATOM 1455 C C . PHE A 1 180 ? 9.578 -8.711 -13.414 1 97.94 180 PHE A C 1
ATOM 1457 O O . PHE A 1 180 ? 9.672 -9.938 -13.312 1 97.94 180 PHE A O 1
ATOM 1464 N N . ALA A 1 181 ? 10.289 -8.023 -14.258 1 98 181 ALA A N 1
ATOM 1465 C CA . ALA A 1 181 ? 11.195 -8.648 -15.219 1 98 181 ALA A CA 1
ATOM 1466 C C . ALA A 1 181 ? 10.445 -9.602 -16.141 1 98 181 ALA A C 1
ATOM 1468 O O . ALA A 1 181 ? 10.922 -10.703 -16.438 1 98 181 ALA A O 1
ATOM 1469 N N . TYR A 1 182 ? 9.18 -9.328 -16.438 1 98 182 TYR A N 1
ATOM 1470 C CA . TYR A 1 182 ? 8.32 -10 -17.406 1 98 182 TYR A CA 1
ATOM 1471 C C . TYR A 1 182 ? 7.934 -9.055 -18.547 1 98 182 TYR A C 1
ATOM 1473 O O . TYR A 1 182 ? 8.148 -7.84 -18.438 1 98 182 TYR A O 1
ATOM 1481 N N . PRO A 1 183 ? 7.492 -9.664 -19.656 1 98 183 PRO A N 1
ATOM 1482 C CA . PRO A 1 183 ? 6.965 -8.766 -20.688 1 98 183 PRO A CA 1
ATOM 1483 C C . PRO A 1 183 ? 5.898 -7.812 -20.156 1 98 183 PRO A C 1
ATOM 1485 O O . PRO A 1 183 ? 5.078 -8.203 -19.312 1 98 183 PRO A O 1
ATOM 1488 N N . ASP A 1 184 ? 5.957 -6.598 -20.609 1 97.62 184 ASP A N 1
ATOM 1489 C CA . ASP A 1 184 ? 5.125 -5.512 -20.109 1 97.62 184 ASP A CA 1
ATOM 1490 C C . ASP A 1 184 ? 3.949 -5.238 -21.047 1 97.62 184 ASP A C 1
ATOM 1492 O O . ASP A 1 184 ? 4.141 -4.812 -22.188 1 97.62 184 ASP A O 1
ATOM 1496 N N . ASN A 1 185 ? 2.795 -5.504 -20.531 1 97.5 185 ASN A N 1
ATOM 1497 C CA . ASN A 1 185 ? 1.574 -5.297 -21.297 1 97.5 185 ASN A CA 1
ATOM 1498 C C . ASN A 1 185 ? 1.508 -3.887 -21.875 1 97.5 185 ASN A C 1
ATOM 1500 O O . ASN A 1 185 ? 1.031 -3.691 -23 1 97.5 185 ASN A O 1
ATOM 1504 N N . ARG A 1 186 ? 1.997 -2.906 -21.297 1 94.06 186 ARG A N 1
ATOM 1505 C CA . ARG A 1 186 ? 1.938 -1.508 -21.703 1 94.06 186 ARG A CA 1
ATOM 1506 C C . ARG A 1 186 ? 2.75 -1.277 -22.984 1 94.06 186 ARG A C 1
ATOM 1508 O O . ARG A 1 186 ? 2.541 -0.289 -23.688 1 94.06 186 ARG A O 1
ATOM 1515 N N . GLN A 1 187 ? 3.623 -2.223 -23.203 1 94.75 187 GLN A N 1
ATOM 1516 C CA . GLN A 1 187 ? 4.508 -2.111 -24.359 1 94.75 187 GLN A CA 1
ATOM 1517 C C . GLN A 1 187 ? 4.07 -3.051 -25.484 1 94.75 187 GLN A C 1
ATOM 1519 O O . GLN A 1 187 ? 4.172 -2.709 -26.672 1 94.75 187 GLN A O 1
ATOM 1524 N N . ILE A 1 188 ? 3.463 -4.25 -25.109 1 96.25 188 ILE A N 1
ATOM 1525 C CA . ILE A 1 188 ? 3.373 -5.262 -26.156 1 96.25 188 ILE A CA 1
ATOM 1526 C C . ILE A 1 188 ? 1.915 -5.664 -26.359 1 96.25 188 ILE A C 1
ATOM 1528 O O . ILE A 1 188 ? 1.62 -6.582 -27.141 1 96.25 188 ILE A O 1
ATOM 1532 N N . CYS A 1 189 ? 1.026 -5.043 -25.625 1 95.25 189 CYS A N 1
ATOM 1533 C CA . CYS A 1 189 ? -0.386 -5.348 -25.828 1 95.25 189 CYS A CA 1
ATOM 1534 C C . CYS A 1 189 ? -0.749 -5.32 -27.297 1 95.25 189 CYS A C 1
ATOM 1536 O O . CYS A 1 189 ? -0.318 -4.426 -28.031 1 95.25 189 CYS A O 1
ATOM 1538 N N . ASP A 1 190 ? -1.535 -6.242 -27.703 1 92.75 190 ASP A N 1
ATOM 1539 C CA . ASP A 1 190 ? -1.976 -6.301 -29.094 1 92.75 190 ASP A CA 1
ATOM 1540 C C . ASP A 1 190 ? -3.215 -5.434 -29.312 1 92.75 190 ASP A C 1
ATOM 1542 O O . ASP A 1 190 ? -4.34 -5.941 -29.312 1 92.75 190 ASP A O 1
ATOM 1546 N N . HIS A 1 191 ? -3.053 -4.207 -29.672 1 89.31 191 HIS A N 1
ATOM 1547 C CA . HIS A 1 191 ? -4.16 -3.271 -29.844 1 89.31 191 HIS A CA 1
ATOM 1548 C C . HIS A 1 191 ? -4.836 -3.467 -31.203 1 89.31 191 HIS A C 1
ATOM 1550 O O . HIS A 1 191 ? -5.977 -3.039 -31.391 1 89.31 191 HIS A O 1
ATOM 1556 N N . ALA A 1 192 ? -4.125 -4.082 -32.094 1 90.12 192 ALA A N 1
ATOM 1557 C CA . ALA A 1 192 ? -4.676 -4.312 -33.438 1 90.12 192 ALA A CA 1
ATOM 1558 C C . ALA A 1 192 ? -5.695 -5.449 -33.406 1 90.12 192 ALA A C 1
ATOM 1560 O O . ALA A 1 192 ? -6.688 -5.41 -34.156 1 90.12 192 ALA A O 1
ATOM 1561 N N . ALA A 1 193 ? -5.41 -6.441 -32.594 1 93.44 193 ALA A N 1
ATOM 1562 C CA . ALA A 1 193 ? -6.32 -7.57 -32.406 1 93.44 193 ALA A CA 1
ATOM 1563 C C . ALA A 1 193 ? -6.609 -7.797 -30.922 1 93.44 193 ALA A C 1
ATOM 1565 O O . ALA A 1 193 ? -6.18 -8.797 -30.344 1 93.44 193 ALA A O 1
ATOM 1566 N N . PRO A 1 194 ? -7.348 -6.887 -30.406 1 95.56 194 PRO A N 1
ATOM 1567 C CA . PRO A 1 194 ? -7.598 -6.969 -28.969 1 95.56 194 PRO A CA 1
ATOM 1568 C C . PRO A 1 194 ? -8.32 -8.25 -28.562 1 95.56 194 PRO A C 1
ATOM 1570 O O . PRO A 1 194 ? -9.203 -8.719 -29.297 1 95.56 194 PRO A O 1
ATOM 1573 N N . TYR A 1 195 ? -7.898 -8.852 -27.484 1 97.5 195 TYR A N 1
ATOM 1574 C CA . TYR A 1 195 ? -8.594 -10.023 -26.969 1 97.5 195 TYR A CA 1
ATOM 1575 C C . TYR A 1 195 ? -8.648 -10 -25.438 1 97.5 195 TYR A C 1
ATOM 1577 O O . TYR A 1 195 ? -7.797 -9.383 -24.797 1 97.5 195 TYR A O 1
ATOM 1585 N N . ILE A 1 196 ? -9.633 -10.602 -24.922 1 97.69 196 ILE A N 1
ATOM 1586 C CA . ILE A 1 196 ? -9.789 -10.734 -23.469 1 97.69 196 ILE A CA 1
ATOM 1587 C C . ILE A 1 196 ? -9.711 -12.203 -23.078 1 97.69 196 ILE A C 1
ATOM 1589 O O . ILE A 1 196 ? -10.133 -13.078 -23.828 1 97.69 196 ILE A O 1
ATOM 1593 N N . VAL A 1 197 ? -9.164 -12.469 -21.969 1 98.75 197 VAL A N 1
ATOM 1594 C CA . VAL A 1 197 ? -8.906 -13.828 -21.5 1 98.75 197 VAL A CA 1
ATOM 1595 C C . VAL A 1 197 ? -9.758 -14.125 -20.266 1 98.75 197 VAL A C 1
ATOM 1597 O O . VAL A 1 197 ? -9.75 -13.359 -19.297 1 98.75 197 VAL A O 1
ATOM 1600 N N . TYR A 1 198 ? -10.492 -15.203 -20.391 1 98.75 198 TYR A N 1
ATOM 1601 C CA . TYR A 1 198 ? -11.227 -15.734 -19.234 1 98.75 198 TYR A CA 1
ATOM 1602 C C . TYR A 1 198 ? -10.508 -16.938 -18.641 1 98.75 198 TYR A C 1
ATOM 1604 O O . TYR A 1 198 ? -10.117 -17.859 -19.375 1 98.75 198 TYR A O 1
ATOM 1612 N N . PHE A 1 199 ? -10.328 -16.938 -17.391 1 98.12 199 PHE A N 1
ATOM 1613 C CA . PHE A 1 199 ? -9.789 -18.109 -16.688 1 98.12 199 PHE A CA 1
ATOM 1614 C C . PHE A 1 199 ? -10.648 -18.453 -15.477 1 98.12 199 PHE A C 1
ATOM 1616 O O . PHE A 1 199 ? -10.875 -17.609 -14.609 1 98.12 199 PHE A O 1
ATOM 1623 N N . SER A 1 200 ? -11.094 -19.609 -15.414 1 95.19 200 SER A N 1
ATOM 1624 C CA . SER A 1 200 ? -11.953 -20.062 -14.328 1 95.19 200 SER A CA 1
ATOM 1625 C C . SER A 1 200 ? -11.312 -21.219 -13.555 1 95.19 200 SER A C 1
ATOM 1627 O O . SER A 1 200 ? -11.898 -22.281 -13.414 1 95.19 200 SER A O 1
ATOM 1629 N N . GLY A 1 201 ? -10.164 -21 -13.07 1 92 201 GLY A N 1
ATOM 1630 C CA . GLY A 1 201 ? -9.445 -21.969 -12.25 1 92 201 GLY A CA 1
ATOM 1631 C C . GLY A 1 201 ? -8.82 -21.359 -11.016 1 92 201 GLY A C 1
ATOM 1632 O O . GLY A 1 201 ? -8.594 -20.141 -10.961 1 92 201 GLY A O 1
ATOM 1633 N N . ALA A 1 202 ? -8.688 -22.219 -9.992 1 87.44 202 ALA A N 1
ATOM 1634 C CA . ALA A 1 202 ? -8.008 -21.875 -8.742 1 87.44 202 ALA A CA 1
ATOM 1635 C C . ALA A 1 202 ? -7.613 -23.125 -7.969 1 87.44 202 ALA A C 1
ATOM 1637 O O . ALA A 1 202 ? -7.949 -24.25 -8.367 1 87.44 202 ALA A O 1
ATOM 1638 N N . SER A 1 203 ? -6.871 -22.906 -6.922 1 80 203 SER A N 1
ATOM 1639 C CA . SER A 1 203 ? -6.453 -24.031 -6.086 1 80 203 SER A CA 1
ATOM 1640 C C . SER A 1 203 ? -7.641 -24.641 -5.352 1 80 203 SER A C 1
ATOM 1642 O O . SER A 1 203 ? -7.605 -25.812 -4.969 1 80 203 SER A O 1
ATOM 1644 N N . GLN A 1 204 ? -8.641 -23.766 -5.113 1 85.25 204 GLN A N 1
ATOM 1645 C CA . GLN A 1 204 ? -9.844 -24.219 -4.414 1 85.25 204 GLN A CA 1
ATOM 1646 C C . GLN A 1 204 ? -11.102 -23.922 -5.227 1 85.25 204 GLN A C 1
ATOM 1648 O O . GLN A 1 204 ? -11.266 -22.828 -5.75 1 85.25 204 GLN A O 1
ATOM 1653 N N . LEU A 1 205 ? -11.961 -24.828 -5.176 1 85.5 205 LEU A N 1
ATOM 1654 C CA . LEU A 1 205 ? -13.188 -24.734 -5.969 1 85.5 205 LEU A CA 1
ATOM 1655 C C . LEU A 1 205 ? -14.102 -23.641 -5.422 1 85.5 205 LEU A C 1
ATOM 1657 O O . LEU A 1 205 ? -14.859 -23.031 -6.176 1 85.5 205 LEU A O 1
ATOM 1661 N N . ARG A 1 206 ? -13.992 -23.328 -4.164 1 88.31 206 ARG A N 1
ATOM 1662 C CA . ARG A 1 206 ? -14.867 -22.359 -3.529 1 88.31 206 ARG A CA 1
ATOM 1663 C C . ARG A 1 206 ? -14.602 -20.953 -4.062 1 88.31 206 ARG A C 1
ATOM 1665 O O . ARG A 1 206 ? -15.391 -20.031 -3.836 1 88.31 206 ARG A O 1
ATOM 1672 N N . LYS A 1 207 ? -13.516 -20.812 -4.773 1 90.06 207 LYS A N 1
ATOM 1673 C CA . LYS A 1 207 ? -13.109 -19.5 -5.27 1 90.06 207 LYS A CA 1
ATOM 1674 C C . LYS A 1 207 ? -13.602 -19.266 -6.695 1 90.06 207 LYS A C 1
ATOM 1676 O O . LYS A 1 207 ? -13.43 -18.188 -7.25 1 90.06 207 LYS A O 1
ATOM 1681 N N . ILE A 1 208 ? -14.156 -20.297 -7.32 1 94.19 208 ILE A N 1
ATOM 1682 C CA . ILE A 1 208 ? -14.391 -20.172 -8.758 1 94.19 208 ILE A CA 1
ATOM 1683 C C . ILE A 1 208 ? -15.883 -20.234 -9.039 1 94.19 208 ILE A C 1
ATOM 1685 O O . ILE A 1 208 ? -16.625 -20.922 -8.352 1 94.19 208 ILE A O 1
ATOM 1689 N N . LEU A 1 209 ? -16.297 -19.531 -10.055 1 96.25 209 LEU A N 1
ATOM 1690 C CA . LEU A 1 209 ? -17.672 -19.609 -10.539 1 96.25 209 LEU A CA 1
ATOM 1691 C C . LEU A 1 209 ? -18 -21.016 -11.023 1 96.25 209 LEU A C 1
ATOM 1693 O O . LEU A 1 209 ? -17.125 -21.719 -11.539 1 96.25 209 LEU A O 1
ATOM 1697 N N . THR A 1 210 ? -19.281 -21.375 -10.898 1 95.94 210 THR A N 1
ATOM 1698 C CA . THR A 1 210 ? -19.719 -22.625 -11.523 1 95.94 210 THR A CA 1
ATOM 1699 C C . THR A 1 210 ? -19.656 -22.5 -13.047 1 95.94 210 THR A C 1
ATOM 1701 O O . THR A 1 210 ? -19.609 -21.406 -13.594 1 95.94 210 THR A O 1
ATOM 1704 N N . LYS A 1 211 ? -19.656 -23.656 -13.703 1 96.5 211 LYS A N 1
ATOM 1705 C CA . LYS A 1 211 ? -19.594 -23.672 -15.164 1 96.5 211 LYS A CA 1
ATOM 1706 C C . LYS A 1 211 ? -20.75 -22.875 -15.773 1 96.5 211 LYS A C 1
ATOM 1708 O O . LYS A 1 211 ? -20.531 -22.047 -16.656 1 96.5 211 LYS A O 1
ATOM 1713 N N . PRO A 1 212 ? -22 -23.016 -15.273 1 97.44 212 PRO A N 1
ATOM 1714 C CA . PRO A 1 212 ? -23.094 -22.219 -15.82 1 97.44 212 PRO A CA 1
ATOM 1715 C C . PRO A 1 212 ? -22.906 -20.719 -15.594 1 97.44 212 PRO A C 1
ATOM 1717 O O . PRO A 1 212 ? -23.234 -19.922 -16.469 1 97.44 212 PRO A O 1
ATOM 1720 N N . GLU A 1 213 ? -22.375 -20.375 -14.453 1 97.44 213 GLU A N 1
ATOM 1721 C CA . GLU A 1 213 ? -22.156 -18.969 -14.148 1 97.44 213 GLU A CA 1
ATOM 1722 C C . GLU A 1 213 ? -21.094 -18.359 -15.07 1 97.44 213 GLU A C 1
ATOM 1724 O O . GLU A 1 213 ? -21.266 -17.266 -15.594 1 97.44 213 GLU A O 1
ATOM 1729 N N . MET A 1 214 ? -20.016 -19.078 -15.242 1 98.06 214 MET A N 1
ATOM 1730 C CA . MET A 1 214 ? -18.953 -18.609 -16.125 1 98.06 214 MET A CA 1
ATOM 1731 C C . MET A 1 214 ? -19.453 -18.484 -17.562 1 98.06 214 MET A C 1
ATOM 1733 O O . MET A 1 214 ? -19.141 -17.5 -18.25 1 98.06 214 MET A O 1
ATOM 1737 N N . ARG A 1 215 ? -20.188 -19.453 -17.953 1 98.31 215 ARG A N 1
ATOM 1738 C CA . ARG A 1 215 ? -20.766 -19.391 -19.297 1 98.31 215 ARG A CA 1
ATOM 1739 C C . ARG A 1 215 ? -21.625 -18.156 -19.469 1 98.31 215 ARG A C 1
ATOM 1741 O O . ARG A 1 215 ? -21.547 -17.469 -20.484 1 98.31 215 ARG A O 1
ATOM 1748 N N . ALA A 1 216 ? -22.438 -17.875 -18.453 1 98.62 216 ALA A N 1
ATOM 1749 C CA . ALA A 1 216 ? -23.312 -16.703 -18.5 1 98.62 216 ALA A CA 1
ATOM 1750 C C . ALA A 1 216 ? -22.5 -15.422 -18.625 1 98.62 216 ALA A C 1
ATOM 1752 O O . ALA A 1 216 ? -22.844 -14.531 -19.406 1 98.62 216 ALA A O 1
ATOM 1753 N N . VAL A 1 217 ? -21.422 -15.305 -17.859 1 98.62 217 VAL A N 1
ATOM 1754 C CA . VAL A 1 217 ? -20.531 -14.141 -17.922 1 98.62 217 VAL A CA 1
ATOM 1755 C C . VAL A 1 217 ? -19.953 -13.992 -19.328 1 98.62 217 VAL A C 1
ATOM 1757 O O . VAL A 1 217 ? -20 -12.914 -19.922 1 98.62 217 VAL A O 1
ATOM 1760 N N . ILE A 1 218 ? -19.484 -15.07 -19.906 1 98.62 218 ILE A N 1
ATOM 1761 C CA . ILE A 1 218 ? -18.828 -15.055 -21.203 1 98.62 218 ILE A CA 1
ATOM 1762 C C . ILE A 1 218 ? -19.828 -14.68 -22.281 1 98.62 218 ILE A C 1
ATOM 1764 O O .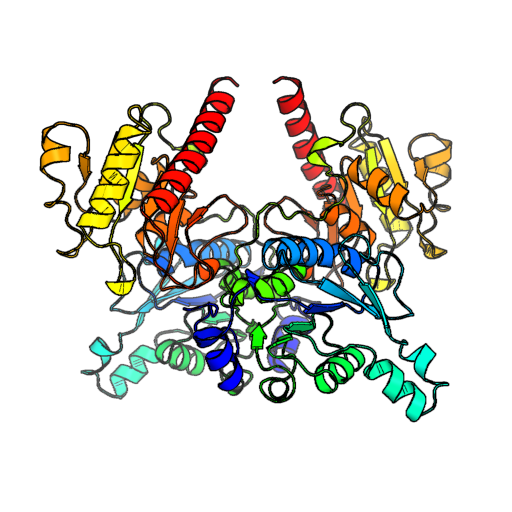 ILE A 1 218 ? -19.578 -13.781 -23.094 1 98.62 218 ILE A O 1
ATOM 1768 N N . GLU A 1 219 ? -20.984 -15.297 -22.266 1 98.5 219 GLU A N 1
ATOM 1769 C CA . GLU A 1 219 ? -22.016 -15.047 -23.281 1 98.5 219 GLU A CA 1
ATOM 1770 C C . GLU A 1 219 ? -22.469 -13.594 -23.25 1 98.5 219 GLU A C 1
ATOM 1772 O O . GLU A 1 219 ? -22.578 -12.953 -24.297 1 98.5 219 GLU A O 1
ATOM 1777 N N . GLN A 1 220 ? -22.719 -13.133 -22.078 1 98.38 220 GLN A N 1
ATOM 1778 C CA . GLN A 1 220 ? -23.172 -11.75 -21.953 1 98.38 220 GLN A CA 1
ATOM 1779 C C . GLN A 1 220 ? -22.078 -10.773 -22.391 1 98.38 220 GLN A C 1
ATOM 1781 O O . GLN A 1 220 ? -22.375 -9.758 -23.031 1 98.38 220 GLN A O 1
ATOM 1786 N N . THR A 1 221 ? -20.844 -11.047 -22.078 1 98.31 221 THR A N 1
ATOM 1787 C CA . THR A 1 221 ? -19.75 -10.188 -22.469 1 98.31 221 THR A CA 1
ATOM 1788 C C . THR A 1 221 ? -19.578 -10.188 -23.984 1 98.31 221 THR A C 1
ATOM 1790 O O . THR A 1 221 ? -19.328 -9.141 -24.594 1 98.31 221 THR A O 1
ATOM 1793 N N . ILE A 1 222 ? -19.703 -11.367 -24.594 1 97.81 222 ILE A N 1
ATOM 1794 C CA . ILE A 1 222 ? -19.594 -11.492 -26.047 1 97.81 222 ILE A CA 1
ATOM 1795 C C . ILE A 1 222 ? -20.656 -10.609 -26.719 1 97.81 222 ILE A C 1
ATOM 1797 O O . ILE A 1 222 ? -20.359 -9.914 -27.688 1 97.81 222 ILE A O 1
ATOM 1801 N N . GLN A 1 223 ? -21.828 -10.617 -26.141 1 97.06 223 GLN A N 1
ATOM 1802 C CA . GLN A 1 223 ? -22.906 -9.805 -26.688 1 97.06 223 GLN A CA 1
ATOM 1803 C C . GLN A 1 223 ? -22.609 -8.312 -26.547 1 97.06 223 GLN A C 1
ATOM 1805 O O . GLN A 1 223 ? -22.906 -7.531 -27.453 1 97.06 223 GLN A O 1
ATOM 1810 N N . GLN A 1 224 ? -22.016 -7.926 -25.5 1 95.56 224 GLN A N 1
ATOM 1811 C CA . GLN A 1 224 ? -21.766 -6.52 -25.188 1 95.56 224 GLN A CA 1
ATOM 1812 C C . GLN A 1 224 ? -20.531 -6.012 -25.938 1 95.56 224 GLN A C 1
ATOM 1814 O O . GLN A 1 224 ? -20.422 -4.816 -26.219 1 95.56 224 GLN A O 1
ATOM 1819 N N . GLN A 1 225 ? -19.609 -6.934 -26.203 1 94.31 225 GLN A N 1
ATOM 1820 C CA . GLN A 1 225 ? -18.328 -6.574 -26.797 1 94.31 225 GLN A CA 1
ATOM 1821 C C . GLN A 1 225 ? -18 -7.484 -27.984 1 94.31 225 GLN A C 1
ATOM 1823 O O . GLN A 1 225 ? -17.047 -8.266 -27.922 1 94.31 225 GLN A O 1
ATOM 1828 N N . PRO A 1 226 ? -18.719 -7.262 -29.062 1 92 226 PRO A N 1
ATOM 1829 C CA . PRO A 1 226 ? -18.578 -8.172 -30.188 1 92 226 PRO A CA 1
ATOM 1830 C C . PRO A 1 226 ? -17.297 -7.902 -31 1 92 226 PRO A C 1
ATOM 1832 O O . PRO A 1 226 ? -16.875 -8.742 -31.797 1 92 226 PRO A O 1
ATOM 1835 N N . ASN A 1 227 ? -16.656 -6.801 -30.766 1 91 227 ASN A N 1
ATOM 1836 C CA . ASN A 1 227 ? -15.539 -6.41 -31.625 1 91 227 ASN A CA 1
ATOM 1837 C C . ASN A 1 227 ? -14.203 -6.832 -31.016 1 91 227 ASN A C 1
ATOM 1839 O O . ASN A 1 227 ? -13.141 -6.5 -31.547 1 91 227 ASN A O 1
ATOM 1843 N N . VAL A 1 228 ? -14.234 -7.52 -29.906 1 95.38 228 VAL A N 1
ATOM 1844 C CA . VAL A 1 228 ? -13.016 -8.031 -29.281 1 95.38 228 VAL A CA 1
ATOM 1845 C C . VAL A 1 228 ? -13.023 -9.562 -29.312 1 95.38 228 VAL A C 1
ATOM 1847 O O . VAL A 1 228 ? -14.086 -10.18 -29.281 1 95.38 228 VAL A O 1
ATOM 1850 N N . LYS A 1 229 ? -11.875 -10.125 -29.453 1 97.75 229 LYS A N 1
ATOM 1851 C CA . LYS A 1 229 ? -11.773 -11.578 -29.406 1 97.75 229 LYS A CA 1
ATOM 1852 C C . LYS A 1 229 ? -11.898 -12.102 -27.984 1 97.75 229 LYS A C 1
ATOM 1854 O O . LYS A 1 229 ? -11.297 -11.547 -27.062 1 97.75 229 LYS A O 1
ATOM 1859 N N . HIS A 1 230 ? -12.695 -13.133 -27.797 1 98.62 230 HIS A N 1
ATOM 1860 C CA . HIS A 1 230 ? -12.906 -13.75 -26.5 1 98.62 230 HIS A CA 1
ATOM 1861 C C . HIS A 1 230 ? -12.18 -15.094 -26.391 1 98.62 230 HIS A C 1
ATOM 1863 O O . HIS A 1 230 ? -12.375 -15.969 -27.234 1 98.62 230 HIS A O 1
ATOM 1869 N N . VAL A 1 231 ? -11.367 -15.227 -25.391 1 98.81 231 VAL A N 1
ATOM 1870 C CA . VAL A 1 231 ? -10.555 -16.438 -25.266 1 98.81 231 VAL A CA 1
ATOM 1871 C C . VAL A 1 231 ? -10.75 -17.031 -23.875 1 98.81 231 VAL A C 1
ATOM 1873 O O . VAL A 1 231 ? -10.602 -16.344 -22.859 1 98.81 231 VAL A O 1
ATOM 1876 N N . PHE A 1 232 ? -11.125 -18.281 -23.828 1 98.81 232 PHE A N 1
ATOM 1877 C CA . PHE A 1 232 ? -11.133 -19.031 -22.578 1 98.81 232 PHE A CA 1
ATOM 1878 C C . PHE A 1 232 ? -9.844 -19.828 -22.422 1 98.81 232 PHE A C 1
ATOM 1880 O O . PHE A 1 232 ? -9.562 -20.734 -23.219 1 98.81 232 PHE A O 1
ATOM 1887 N N . LEU A 1 233 ? -9.062 -19.516 -21.422 1 98.69 233 LEU A N 1
ATOM 1888 C CA . LEU A 1 233 ? -7.797 -20.188 -21.156 1 98.69 233 LEU A CA 1
ATOM 1889 C C . LEU A 1 233 ? -8 -21.391 -20.266 1 98.69 233 LEU A C 1
ATOM 1891 O O . LEU A 1 233 ? -8.523 -21.266 -19.156 1 98.69 233 LEU A O 1
ATOM 1895 N N . GLU A 1 234 ? -7.609 -22.531 -20.719 1 97.69 234 GLU A N 1
ATOM 1896 C CA . GLU A 1 234 ? -7.703 -23.75 -19.938 1 97.69 234 GLU A CA 1
ATOM 1897 C C . GLU A 1 234 ? -6.527 -23.875 -18.969 1 97.69 234 GLU A C 1
ATOM 1899 O O . GLU A 1 234 ? -5.449 -23.344 -19.219 1 97.69 234 GLU A O 1
ATOM 1904 N N . GLY A 1 235 ? -6.805 -24.531 -17.844 1 94.12 235 GLY A N 1
ATOM 1905 C CA . GLY A 1 235 ? -5.762 -24.844 -16.891 1 94.12 235 GLY A CA 1
ATOM 1906 C C . GLY A 1 235 ? -5.371 -26.312 -16.891 1 94.12 235 GLY A C 1
ATOM 1907 O O . GLY A 1 235 ? -5.703 -27.047 -17.828 1 94.12 235 GLY A O 1
ATOM 1908 N N . LYS A 1 236 ? -4.613 -26.703 -15.938 1 89.5 236 LYS A N 1
ATOM 1909 C CA . LYS A 1 236 ? -4.074 -28.062 -15.859 1 89.5 236 LYS A CA 1
ATOM 1910 C C . LYS A 1 236 ? -5.129 -29.047 -15.367 1 89.5 236 LYS A C 1
ATOM 1912 O O . LYS A 1 236 ? -5.195 -30.188 -15.828 1 89.5 236 LYS A O 1
ATOM 1917 N N . ASN A 1 237 ? -5.965 -28.594 -14.531 1 90.88 237 ASN A N 1
ATOM 1918 C CA . ASN A 1 237 ? -6.938 -29.484 -13.914 1 90.88 237 ASN A CA 1
ATOM 1919 C C . ASN A 1 237 ? -8.148 -29.703 -14.812 1 90.88 237 ASN A C 1
ATOM 1921 O O . ASN A 1 237 ? -8.477 -28.859 -15.641 1 90.88 237 ASN A O 1
ATOM 1925 N N . GLU A 1 238 ? -8.828 -30.766 -14.578 1 90.75 238 GLU A N 1
ATOM 1926 C CA . GLU A 1 238 ? -9.977 -31.141 -15.391 1 90.75 238 GLU A CA 1
ATOM 1927 C C . GLU A 1 238 ? -11.094 -30.094 -15.281 1 90.75 238 GLU A C 1
ATOM 1929 O O . GLU A 1 238 ? -11.758 -29.781 -16.266 1 90.75 238 GLU A O 1
ATOM 1934 N N . PHE A 1 239 ? -11.219 -29.578 -14.102 1 90.75 239 PHE A N 1
ATOM 1935 C CA . PHE A 1 239 ? -12.328 -28.656 -13.891 1 90.75 239 PHE A CA 1
ATOM 1936 C C . PHE A 1 239 ? -12.023 -27.297 -14.516 1 90.75 239 PHE A C 1
ATOM 1938 O O . PHE A 1 239 ? -12.898 -26.438 -14.594 1 90.75 239 PHE A O 1
ATOM 1945 N N . GLU A 1 240 ? -10.852 -27.125 -15 1 94.12 240 GLU A N 1
ATOM 1946 C CA . GLU A 1 240 ? -10.438 -25.875 -15.625 1 94.12 240 GLU A CA 1
ATOM 1947 C C . GLU A 1 240 ? -10.539 -25.953 -17.141 1 94.12 240 GLU A C 1
ATOM 1949 O O . GLU A 1 240 ? -10.078 -25.062 -17.859 1 94.12 240 GLU A O 1
ATOM 1954 N N . LYS A 1 241 ? -11.094 -27.047 -17.625 1 95.44 241 LYS A N 1
ATOM 1955 C CA . LYS A 1 241 ? -11.234 -27.234 -19.078 1 95.44 241 LYS A CA 1
ATOM 1956 C C . LYS A 1 241 ? -12.5 -26.562 -19.594 1 95.44 241 LYS A C 1
ATOM 1958 O O . LYS A 1 241 ? -13.445 -26.344 -18.844 1 95.44 241 LYS A O 1
ATOM 1963 N N . GLY A 1 242 ? -12.461 -26.172 -20.891 1 96.5 242 GLY A N 1
ATOM 1964 C CA . GLY A 1 242 ? -13.508 -25.359 -21.5 1 96.5 242 GLY A CA 1
ATOM 1965 C C . GLY A 1 242 ? -14.484 -26.172 -22.328 1 96.5 242 GLY A C 1
ATOM 1966 O O . GLY A 1 242 ? -15.164 -25.625 -23.203 1 96.5 242 GLY A O 1
ATOM 1967 N N . GLU A 1 243 ? -14.602 -27.469 -22.094 1 96.25 243 GLU A N 1
ATOM 1968 C CA . GLU A 1 243 ? -15.469 -28.344 -22.875 1 96.25 243 GLU A CA 1
ATOM 1969 C C . GLU A 1 243 ? -16.906 -27.859 -22.859 1 96.25 243 GLU A C 1
ATOM 1971 O O . GLU A 1 243 ? -17.641 -27.984 -23.859 1 96.25 243 GLU A O 1
ATOM 1976 N N . TYR A 1 244 ? -17.344 -27.297 -21.75 1 96.62 244 TYR A N 1
ATOM 1977 C CA . TYR A 1 244 ? -18.719 -26.859 -21.594 1 96.62 244 TYR A CA 1
ATOM 1978 C C . TYR A 1 244 ? -19 -25.609 -22.406 1 96.62 244 TYR A C 1
ATOM 1980 O O . TYR A 1 244 ? -20.156 -25.156 -22.5 1 96.62 244 TYR A O 1
ATOM 1988 N N . LEU A 1 245 ? -17.984 -25.062 -23.047 1 98.19 245 LEU A N 1
ATOM 1989 C CA . LEU A 1 245 ? -18.094 -23.859 -23.891 1 98.19 245 LEU A CA 1
ATOM 1990 C C . LEU A 1 245 ? -17.891 -24.203 -25.359 1 98.19 245 LEU A C 1
ATOM 1992 O O . LEU A 1 245 ? -17.734 -23.297 -26.188 1 98.19 245 LEU A O 1
ATOM 1996 N N . GLN A 1 246 ? -17.859 -25.453 -25.766 1 97.88 246 GLN A N 1
ATOM 1997 C CA . GLN A 1 246 ? -17.453 -25.906 -27.094 1 97.88 246 GLN A CA 1
ATOM 1998 C C . GLN A 1 246 ? -18.391 -25.359 -28.172 1 97.88 246 GLN A C 1
ATOM 2000 O O . GLN A 1 246 ? -17.969 -25.062 -29.281 1 97.88 246 GLN A O 1
ATOM 2005 N N . ASP A 1 247 ? -19.656 -25.25 -27.906 1 97.88 247 ASP A N 1
ATOM 2006 C CA . ASP A 1 247 ? -20.609 -24.719 -28.875 1 97.88 247 ASP A CA 1
ATOM 2007 C C . ASP A 1 247 ? -20.297 -23.266 -29.234 1 97.88 247 ASP A C 1
ATOM 2009 O O . ASP A 1 247 ? -20.438 -22.859 -30.391 1 97.88 247 ASP A O 1
ATOM 2013 N N . LEU A 1 248 ? -19.859 -22.453 -28.25 1 97.81 248 LEU A N 1
ATOM 2014 C CA . LEU A 1 248 ? -19.453 -21.078 -28.5 1 97.81 248 LEU A CA 1
ATOM 2015 C C . LEU A 1 248 ? -18.188 -21.047 -29.359 1 97.81 248 LEU A C 1
ATOM 2017 O O . LEU A 1 248 ? -18.031 -20.172 -30.203 1 97.81 248 LEU A O 1
ATOM 2021 N N . ALA A 1 249 ? -17.312 -22 -29.125 1 97.75 249 ALA A N 1
ATOM 2022 C CA . ALA A 1 249 ? -16.094 -22.109 -29.938 1 97.75 249 ALA A CA 1
ATOM 2023 C C . ALA A 1 249 ? -16.422 -22.5 -31.375 1 97.75 249 ALA A C 1
ATOM 2025 O O . ALA A 1 249 ? -15.867 -21.938 -32.312 1 97.75 249 ALA A O 1
ATOM 2026 N N . ASP A 1 250 ? -17.297 -23.406 -31.531 1 97.5 250 ASP A N 1
ATOM 2027 C CA . ASP A 1 250 ? -17.672 -23.922 -32.844 1 97.5 250 ASP A CA 1
ATOM 2028 C C . ASP A 1 250 ? -18.312 -22.844 -33.719 1 97.5 250 ASP A C 1
ATOM 2030 O O . ASP A 1 250 ? -18.109 -22.812 -34.938 1 97.5 250 ASP A O 1
ATOM 2034 N N . ASN A 1 251 ? -19.016 -21.984 -33.062 1 96.81 251 ASN A N 1
ATOM 2035 C CA . ASN A 1 251 ? -19.703 -20.969 -33.875 1 96.81 251 ASN A CA 1
ATOM 2036 C C . ASN A 1 251 ? -18.828 -19.719 -34.031 1 96.81 251 ASN A C 1
ATOM 2038 O O . ASN A 1 251 ? -19.281 -18.703 -34.562 1 96.81 251 ASN A O 1
ATOM 2042 N N . GLY A 1 252 ? -17.672 -19.734 -33.438 1 96.19 252 GLY A N 1
ATOM 2043 C CA . GLY A 1 252 ? -16.688 -18.703 -33.719 1 96.19 252 GLY A CA 1
ATOM 2044 C C . GLY A 1 252 ? -16.734 -17.562 -32.688 1 96.19 252 GLY A C 1
ATOM 2045 O O . GLY A 1 252 ? -15.922 -16.641 -32.75 1 96.19 252 GLY A O 1
ATOM 2046 N N . SER A 1 253 ? -17.594 -17.641 -31.719 1 96.88 253 SER A N 1
ATOM 2047 C CA . SER A 1 253 ? -17.766 -16.547 -30.766 1 96.88 253 SER A CA 1
ATOM 2048 C C . SER A 1 253 ? -16.703 -16.562 -29.688 1 96.88 253 SER A C 1
ATOM 2050 O O . SER A 1 253 ? -16.453 -15.555 -29.016 1 96.88 253 SER A O 1
ATOM 2052 N N . LEU A 1 254 ? -16.094 -17.734 -29.531 1 98.19 254 LEU A N 1
ATOM 2053 C CA . LEU A 1 254 ? -15.109 -17.938 -28.469 1 98.19 254 LEU A CA 1
ATOM 2054 C C . LEU A 1 254 ? -13.961 -18.828 -28.938 1 98.19 254 LEU A C 1
ATOM 2056 O O . LEU A 1 254 ? -14.164 -19.703 -29.781 1 98.19 254 LEU A O 1
ATOM 2060 N N . THR A 1 255 ? -12.797 -18.531 -28.484 1 98.44 255 THR A N 1
ATOM 2061 C CA . THR A 1 255 ? -11.664 -19.422 -28.672 1 98.44 255 THR A CA 1
ATOM 2062 C C . THR A 1 255 ? -11.297 -20.125 -27.359 1 98.44 255 THR A C 1
ATOM 2064 O O . THR A 1 255 ? -11.203 -19.469 -26.328 1 98.44 255 THR A O 1
ATOM 2067 N N . ILE A 1 256 ? -11.141 -21.406 -27.422 1 98.44 256 ILE A N 1
ATOM 2068 C CA . ILE A 1 256 ? -10.641 -22.141 -26.281 1 98.44 256 ILE A CA 1
ATOM 2069 C C . ILE A 1 256 ? -9.133 -22.375 -26.438 1 98.44 256 ILE A C 1
ATOM 2071 O O . ILE A 1 256 ? -8.703 -23.047 -27.375 1 98.44 256 ILE A O 1
ATOM 2075 N N . GLN A 1 257 ? -8.359 -21.734 -25.594 1 98.31 257 GLN A N 1
ATOM 2076 C CA . GLN A 1 257 ? -6.902 -21.844 -25.594 1 98.31 257 GLN A CA 1
ATOM 2077 C C . GLN A 1 257 ? -6.43 -22.906 -24.594 1 98.31 257 GLN A C 1
ATOM 2079 O O . GLN A 1 257 ? -6.66 -22.781 -23.391 1 98.31 257 GLN A O 1
ATOM 2084 N N . PRO A 1 258 ? -5.805 -23.969 -25.047 1 97.31 258 PRO A N 1
ATOM 2085 C CA . PRO A 1 258 ? -5.273 -24.984 -24.141 1 97.31 258 PRO A CA 1
ATOM 2086 C C . PRO A 1 258 ? -4.203 -24.422 -23.203 1 97.31 258 PRO A C 1
ATOM 2088 O O . PRO A 1 258 ? -3.637 -23.359 -23.469 1 97.31 258 PRO A O 1
ATOM 2091 N N . CYS A 1 259 ? -3.99 -25.156 -22.188 1 95.56 259 CYS A N 1
ATOM 2092 C CA . CYS A 1 259 ? -2.965 -24.797 -21.219 1 95.56 259 CYS A CA 1
ATOM 2093 C C . CYS A 1 259 ? -1.634 -24.516 -21.906 1 95.56 259 CYS A C 1
ATOM 2095 O O . CYS A 1 259 ? -1.234 -25.25 -22.812 1 95.56 259 CYS A O 1
ATOM 2097 N N . LEU A 1 260 ? -0.934 -23.484 -21.5 1 95.94 260 LEU A N 1
ATOM 2098 C CA . LEU A 1 260 ? 0.327 -23.047 -22.078 1 95.94 260 LEU A CA 1
ATOM 2099 C C . LEU A 1 260 ? 1.479 -23.25 -21.109 1 95.94 260 LEU A C 1
ATOM 2101 O O . LEU A 1 260 ? 1.294 -23.125 -19.891 1 95.94 260 LEU A O 1
ATOM 2105 N N . PRO A 1 261 ? 2.652 -23.562 -21.672 1 94.88 261 PRO A N 1
ATOM 2106 C CA . PRO A 1 261 ? 3.828 -23.469 -20.812 1 94.88 261 PRO A CA 1
ATOM 2107 C C . PRO A 1 261 ? 4.051 -22.047 -20.281 1 94.88 261 PRO A C 1
ATOM 2109 O O . PRO A 1 261 ? 3.586 -21.078 -20.891 1 94.88 261 PRO A O 1
ATOM 2112 N N . LEU A 1 262 ? 4.719 -21.938 -19.25 1 94 262 LEU A N 1
ATOM 2113 C CA . LEU A 1 262 ? 4.805 -20.703 -18.469 1 94 262 LEU A CA 1
ATOM 2114 C C . LEU A 1 262 ? 5.262 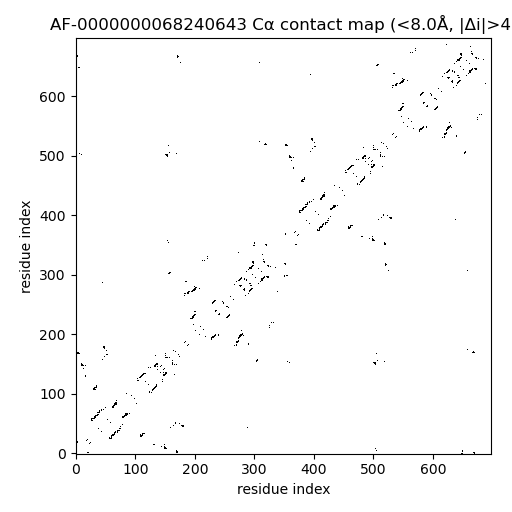-19.531 -19.344 1 94 262 LEU A C 1
ATOM 2116 O O . LEU A 1 262 ? 4.645 -18.469 -19.344 1 94 262 LEU A O 1
ATOM 2120 N N . ASP A 1 263 ? 6.34 -19.734 -20.172 1 94.81 263 ASP A N 1
ATOM 2121 C CA . ASP A 1 263 ? 6.871 -18.641 -20.969 1 94.81 263 ASP A CA 1
ATOM 2122 C C . ASP A 1 263 ? 5.848 -18.156 -22 1 94.81 263 ASP A C 1
ATOM 2124 O O . ASP A 1 263 ? 5.664 -16.953 -22.172 1 94.81 263 ASP A O 1
ATOM 2128 N N . ASP A 1 264 ? 5.227 -19.078 -22.562 1 97.5 264 ASP A N 1
ATOM 2129 C CA . ASP A 1 264 ? 4.188 -18.75 -23.531 1 97.5 264 ASP A CA 1
ATOM 2130 C C . ASP A 1 264 ? 2.986 -18.094 -22.844 1 97.5 264 ASP A C 1
ATOM 2132 O O . ASP A 1 264 ? 2.377 -17.172 -23.391 1 97.5 264 ASP A O 1
ATOM 2136 N N . LEU A 1 265 ? 2.709 -18.641 -21.703 1 97.62 265 LEU A N 1
ATOM 2137 C CA . LEU A 1 265 ? 1.593 -18.109 -20.938 1 97.62 265 LEU A CA 1
ATOM 2138 C C . LEU A 1 265 ? 1.819 -16.641 -20.594 1 97.62 265 LEU A C 1
ATOM 2140 O O . LEU A 1 265 ? 0.926 -15.812 -20.781 1 97.62 265 LEU A O 1
ATOM 2144 N N . VAL A 1 266 ? 2.979 -16.328 -20.125 1 97.88 266 VAL A N 1
ATOM 2145 C CA . VAL A 1 266 ? 3.328 -14.961 -19.719 1 97.88 266 VAL A CA 1
ATOM 2146 C C . VAL A 1 266 ? 3.195 -14.016 -20.906 1 97.88 266 VAL A C 1
ATOM 2148 O O . VAL A 1 266 ? 2.592 -12.945 -20.781 1 97.88 266 VAL A O 1
ATOM 2151 N N . THR A 1 267 ? 3.717 -14.43 -22.031 1 98.25 267 THR A N 1
ATOM 2152 C CA . THR A 1 267 ? 3.648 -13.609 -23.234 1 98.25 267 THR A CA 1
ATOM 2153 C C . THR A 1 267 ? 2.205 -13.453 -23.703 1 98.25 267 THR A C 1
ATOM 2155 O O . THR A 1 267 ? 1.778 -12.359 -24.078 1 98.25 267 THR A O 1
ATOM 2158 N N . PHE A 1 268 ? 1.496 -14.562 -23.688 1 98.56 268 PHE A N 1
ATOM 2159 C CA . PHE A 1 268 ? 0.096 -14.578 -24.094 1 98.56 268 PHE A CA 1
ATOM 2160 C C . PHE A 1 268 ? -0.725 -13.609 -23.25 1 98.56 268 PHE A C 1
ATOM 2162 O O . PHE A 1 268 ? -1.516 -12.828 -23.781 1 98.56 268 PHE A O 1
ATOM 2169 N N . ILE A 1 269 ? -0.496 -13.57 -21.984 1 98.5 269 ILE A N 1
ATOM 2170 C CA . ILE A 1 269 ? -1.209 -12.719 -21.031 1 98.5 269 ILE A CA 1
ATOM 2171 C C . ILE A 1 269 ? -0.763 -11.266 -21.219 1 98.5 269 ILE A C 1
ATOM 2173 O O . ILE A 1 269 ? -1.588 -10.352 -21.188 1 98.5 269 ILE A O 1
ATOM 2177 N N . ALA A 1 270 ? 0.494 -11.07 -21.422 1 98.5 270 ALA A N 1
ATOM 2178 C CA . ALA A 1 270 ? 1.041 -9.727 -21.578 1 98.5 270 ALA A CA 1
ATOM 2179 C C . ALA A 1 270 ? 0.462 -9.039 -22.812 1 98.5 270 ALA A C 1
ATOM 2181 O O . ALA A 1 270 ? 0.406 -7.809 -22.875 1 98.5 270 ALA A O 1
ATOM 2182 N N . LYS A 1 271 ? 0.049 -9.781 -23.75 1 98.31 271 LYS A N 1
ATOM 2183 C CA . LYS A 1 271 ? -0.483 -9.219 -24.984 1 98.31 271 LYS A CA 1
ATOM 2184 C C . LYS A 1 271 ? -1.993 -9.016 -24.891 1 98.31 271 LYS A C 1
ATOM 2186 O O . LYS A 1 271 ? -2.594 -8.375 -25.766 1 98.31 271 LYS A O 1
ATOM 2191 N N . ALA A 1 272 ? -2.605 -9.531 -23.906 1 98.19 272 ALA A N 1
ATOM 2192 C CA . ALA A 1 272 ? -4.055 -9.477 -23.75 1 98.19 272 ALA A CA 1
ATOM 2193 C C . ALA A 1 272 ? -4.512 -8.07 -23.375 1 98.19 272 ALA A C 1
ATOM 2195 O O . ALA A 1 272 ? -3.768 -7.32 -22.734 1 98.19 272 ALA A O 1
ATOM 2196 N N . THR A 1 273 ? -5.734 -7.762 -23.719 1 97.12 273 THR A N 1
ATOM 2197 C CA . THR A 1 273 ? -6.332 -6.477 -23.359 1 97.12 273 THR A CA 1
ATOM 2198 C C . THR A 1 273 ? -6.824 -6.492 -21.922 1 97.12 273 THR A C 1
ATOM 2200 O O . THR A 1 273 ? -6.766 -5.473 -21.219 1 97.12 273 THR A O 1
ATOM 2203 N N . LEU A 1 274 ? -7.297 -7.594 -21.531 1 97.81 274 LEU A N 1
ATOM 2204 C CA . LEU A 1 274 ? -7.93 -7.73 -20.219 1 97.81 274 LEU A CA 1
ATOM 2205 C C . LEU A 1 274 ? -7.988 -9.195 -19.797 1 97.81 274 LEU A C 1
ATOM 2207 O O . LEU A 1 274 ? -8.203 -10.078 -20.641 1 97.81 274 LEU A O 1
ATOM 2211 N N . VAL A 1 275 ? -7.773 -9.461 -18.547 1 98.5 275 VAL A N 1
ATOM 2212 C CA . VAL A 1 275 ? -7.887 -10.805 -18.016 1 98.5 275 VAL A CA 1
ATOM 2213 C C . VAL A 1 275 ? -8.969 -10.844 -16.938 1 98.5 275 VAL A C 1
ATOM 2215 O O . VAL A 1 275 ? -8.953 -10.023 -16 1 98.5 275 VAL A O 1
ATOM 2218 N N . ILE A 1 276 ? -9.93 -11.719 -17.047 1 98.62 276 ILE A N 1
ATOM 2219 C CA . ILE A 1 276 ? -10.984 -11.969 -16.062 1 98.62 276 ILE A CA 1
ATOM 2220 C C . ILE A 1 276 ? -10.703 -13.273 -15.328 1 98.62 276 ILE A C 1
ATOM 2222 O O . ILE A 1 276 ? -10.641 -14.336 -15.938 1 98.62 276 ILE A O 1
ATOM 2226 N N . ALA A 1 277 ? -10.508 -13.188 -14.078 1 97.94 277 ALA A N 1
ATOM 2227 C CA . ALA A 1 277 ? -10.141 -14.383 -13.336 1 97.94 277 ALA A CA 1
ATOM 2228 C C . ALA A 1 277 ? -10.445 -14.234 -11.852 1 97.94 277 ALA A C 1
ATOM 2230 O O . ALA A 1 277 ? -10.578 -13.109 -11.352 1 97.94 277 ALA A O 1
ATOM 2231 N N . PRO A 1 278 ? -10.68 -15.32 -11.117 1 96.56 278 PRO A N 1
ATOM 2232 C CA . PRO A 1 278 ? -10.703 -15.25 -9.656 1 96.56 278 PRO A CA 1
ATOM 2233 C C . PRO A 1 278 ? -9.312 -15.062 -9.055 1 96.56 278 PRO A C 1
ATOM 2235 O O . PRO A 1 278 ? -8.383 -14.648 -9.75 1 96.56 278 PRO A O 1
ATOM 2238 N N . ASP A 1 279 ? -9.219 -15.234 -7.746 1 93.44 279 ASP A N 1
ATOM 2239 C CA . ASP A 1 279 ? -7.918 -15.242 -7.078 1 93.44 279 ASP A CA 1
ATOM 2240 C C . ASP A 1 279 ? -7.117 -16.484 -7.449 1 93.44 279 ASP A C 1
ATOM 2242 O O . ASP A 1 279 ? -7.316 -17.562 -6.871 1 93.44 279 ASP A O 1
ATOM 2246 N N . THR A 1 280 ? -6.211 -16.328 -8.406 1 94.25 280 THR A N 1
ATOM 2247 C CA . THR A 1 280 ? -5.496 -17.469 -8.977 1 94.25 280 THR A CA 1
ATOM 2248 C C . THR A 1 280 ? -4.109 -17.047 -9.453 1 94.25 280 THR A C 1
ATOM 2250 O O . THR A 1 280 ? -3.781 -15.859 -9.461 1 94.25 280 THR A O 1
ATOM 2253 N N . GLY A 1 281 ? -3.344 -18.047 -9.758 1 94.31 281 GLY A N 1
ATOM 2254 C CA . GLY A 1 281 ? -2.021 -17.797 -10.312 1 94.31 281 GLY A CA 1
ATOM 2255 C C . GLY A 1 281 ? -2.055 -17.031 -11.625 1 94.31 281 GLY A C 1
ATOM 2256 O O . GLY A 1 281 ? -1.186 -16.203 -11.883 1 94.31 281 GLY A O 1
ATOM 2257 N N . ILE A 1 282 ? -3.068 -17.234 -12.422 1 96.38 282 ILE A N 1
ATOM 2258 C CA . ILE A 1 282 ? -3.182 -16.578 -13.719 1 96.38 282 ILE A CA 1
ATOM 2259 C C . ILE A 1 282 ? -3.402 -15.078 -13.516 1 96.38 282 ILE A C 1
ATOM 2261 O O . ILE A 1 282 ? -2.836 -14.258 -14.234 1 96.38 282 ILE A O 1
ATOM 2265 N N . ARG A 1 283 ? -4.191 -14.719 -12.562 1 96.75 283 ARG A N 1
ATOM 2266 C CA . ARG A 1 283 ? -4.387 -13.305 -12.266 1 96.75 283 ARG A CA 1
ATOM 2267 C C . ARG A 1 283 ? -3.078 -12.648 -11.836 1 96.75 283 ARG A C 1
ATOM 2269 O O . ARG A 1 283 ? -2.787 -11.516 -12.227 1 96.75 283 ARG A O 1
ATOM 2276 N N . ASN A 1 284 ? -2.318 -13.383 -11.047 1 96.88 284 ASN A N 1
ATOM 2277 C CA . ASN A 1 284 ? -1.032 -12.859 -10.602 1 96.88 284 ASN A CA 1
ATOM 2278 C C . ASN A 1 284 ? -0.055 -12.711 -11.766 1 96.88 284 ASN A C 1
ATOM 2280 O O . ASN A 1 284 ? 0.763 -11.789 -11.781 1 96.88 284 ASN A O 1
ATOM 2284 N N . VAL A 1 285 ? -0.18 -13.648 -12.719 1 97.44 285 VAL A N 1
ATOM 2285 C CA . VAL A 1 285 ? 0.615 -13.5 -13.938 1 97.44 285 VAL A CA 1
ATOM 2286 C C . VAL A 1 285 ? 0.198 -12.227 -14.672 1 97.44 285 VAL A C 1
ATOM 2288 O O . VAL A 1 285 ? 1.049 -11.469 -15.148 1 97.44 285 VAL A O 1
ATOM 2291 N N . ALA A 1 286 ? -1.082 -11.977 -14.727 1 98.12 286 ALA A N 1
ATOM 2292 C CA . ALA A 1 286 ? -1.575 -10.758 -15.359 1 98.12 286 ALA A CA 1
ATOM 2293 C C . ALA A 1 286 ? -1.046 -9.516 -14.641 1 98.12 286 ALA A C 1
ATOM 2295 O O . ALA A 1 286 ? -0.551 -8.586 -15.281 1 98.12 286 ALA A O 1
ATOM 2296 N N . ILE A 1 287 ? -1.081 -9.531 -13.367 1 97.56 287 ILE A N 1
ATOM 2297 C CA . ILE A 1 287 ? -0.576 -8.422 -12.562 1 97.56 287 ILE A CA 1
ATOM 2298 C C . ILE A 1 287 ? 0.917 -8.234 -12.82 1 97.56 287 ILE A C 1
ATOM 2300 O O . ILE A 1 287 ? 1.386 -7.109 -13 1 97.56 287 ILE A O 1
ATOM 2304 N N . SER A 1 288 ? 1.606 -9.359 -12.938 1 97.56 288 SER A N 1
ATOM 2305 C CA . SER A 1 288 ? 3.059 -9.328 -13.078 1 97.56 288 SER A CA 1
ATOM 2306 C C . SER A 1 288 ? 3.471 -8.875 -14.477 1 97.56 288 SER A C 1
ATOM 2308 O O . SER A 1 288 ? 4.641 -8.562 -14.711 1 97.56 288 SER A O 1
ATOM 2310 N N . THR A 1 289 ? 2.547 -8.898 -15.375 1 98.19 289 THR A N 1
ATOM 2311 C CA . THR A 1 289 ? 2.816 -8.391 -16.719 1 98.19 289 THR A CA 1
ATOM 2312 C C . THR A 1 289 ? 2.16 -7.027 -16.906 1 98.19 289 THR A C 1
ATOM 2314 O O . THR A 1 289 ? 2.143 -6.5 -18.031 1 98.19 289 THR A O 1
ATOM 2317 N N . HIS A 1 290 ? 1.552 -6.508 -15.891 1 97.38 290 HIS A N 1
ATOM 2318 C CA . HIS A 1 290 ? 0.845 -5.23 -15.891 1 97.38 290 HIS A CA 1
ATOM 2319 C C . HIS A 1 290 ? -0.374 -5.273 -16.797 1 97.38 290 HIS A C 1
ATOM 2321 O O . HIS A 1 290 ? -0.782 -4.25 -17.344 1 97.38 290 HIS A O 1
ATOM 2327 N N . THR A 1 291 ? -0.879 -6.473 -17.078 1 97.62 291 THR A N 1
ATOM 2328 C CA . THR A 1 291 ? -2.127 -6.629 -17.812 1 97.62 291 THR A CA 1
ATOM 2329 C C . THR A 1 291 ? -3.324 -6.293 -16.922 1 97.62 291 THR A C 1
ATOM 2331 O O . THR A 1 291 ? -3.463 -6.832 -15.828 1 97.62 291 THR A O 1
ATOM 2334 N N . PRO A 1 292 ? -4.227 -5.418 -17.375 1 97.06 292 PRO A N 1
ATOM 2335 C CA . PRO A 1 292 ? -5.41 -5.113 -16.562 1 97.06 292 PRO A CA 1
ATOM 2336 C C . PRO A 1 292 ? -6.246 -6.352 -16.25 1 97.06 292 PRO A C 1
ATOM 2338 O O . PRO A 1 292 ? -6.34 -7.262 -17.078 1 97.06 292 PRO A O 1
ATOM 2341 N N . THR A 1 293 ? -6.852 -6.336 -15.055 1 97.94 293 THR A N 1
ATOM 2342 C CA . THR A 1 293 ? -7.617 -7.504 -14.641 1 97.94 293 THR A CA 1
ATOM 2343 C C . THR A 1 293 ? -8.984 -7.094 -14.094 1 97.94 293 THR A C 1
ATOM 2345 O O . THR A 1 293 ? -9.148 -5.977 -13.602 1 97.94 293 THR A O 1
ATOM 2348 N N . VAL A 1 294 ? -9.93 -7.91 -14.25 1 98.19 294 VAL A N 1
ATOM 2349 C CA . VAL A 1 294 ? -11.156 -7.957 -13.469 1 98.19 294 VAL A CA 1
ATOM 2350 C C . VAL A 1 294 ? -11.172 -9.211 -12.602 1 98.19 294 VAL A C 1
ATOM 2352 O O . VAL A 1 294 ? -11.352 -10.32 -13.102 1 98.19 294 VAL A O 1
ATOM 2355 N N . GLY A 1 295 ? -10.93 -8.992 -11.352 1 97.81 295 GLY A N 1
ATOM 2356 C CA . GLY A 1 295 ? -10.898 -10.094 -10.406 1 97.81 295 GLY A CA 1
ATOM 2357 C C . GLY A 1 295 ? -12.227 -10.328 -9.711 1 97.81 295 GLY A C 1
ATOM 2358 O O . GLY A 1 295 ? -12.867 -9.383 -9.258 1 97.81 295 GLY A O 1
ATOM 2359 N N . ILE A 1 296 ? -12.594 -11.547 -9.664 1 97.81 296 ILE A N 1
ATOM 2360 C CA . ILE A 1 296 ? -13.836 -11.938 -9.008 1 97.81 296 ILE A CA 1
ATOM 2361 C C . ILE A 1 296 ? -13.531 -12.508 -7.621 1 97.81 296 ILE A C 1
ATOM 2363 O O . ILE A 1 296 ? -12.836 -13.523 -7.496 1 97.81 296 ILE A O 1
ATOM 2367 N N . PHE A 1 297 ? -14.102 -11.852 -6.59 1 96.19 297 PHE A N 1
ATOM 2368 C CA . PHE A 1 297 ? -13.742 -12.234 -5.23 1 96.19 297 PHE A CA 1
ATOM 2369 C C . PHE A 1 297 ? -14.984 -12.422 -4.371 1 96.19 297 PHE A C 1
ATOM 2371 O O . PHE A 1 297 ? -15.859 -11.562 -4.348 1 96.19 297 PHE A O 1
ATOM 2378 N N . TYR A 1 298 ? -15.023 -13.531 -3.615 1 94.06 298 TYR A N 1
ATOM 2379 C CA . TYR A 1 298 ? -16.078 -13.75 -2.629 1 94.06 298 TYR A CA 1
ATOM 2380 C C . TYR A 1 298 ? -15.633 -14.758 -1.577 1 94.06 298 TYR A C 1
ATOM 2382 O O . TYR A 1 298 ? -16.422 -15.133 -0.699 1 94.06 298 TYR A O 1
ATOM 2390 N N . ALA A 1 299 ? -14.336 -15.227 -1.711 1 91.31 299 ALA A N 1
ATOM 2391 C CA . ALA A 1 299 ? -13.852 -16.234 -0.775 1 91.31 299 ALA A CA 1
ATOM 2392 C C . ALA A 1 299 ? -12.461 -15.883 -0.248 1 91.31 299 ALA A C 1
ATOM 2394 O O . ALA A 1 299 ? -12.016 -16.422 0.762 1 91.31 299 ALA A O 1
ATOM 2395 N N . THR A 1 300 ? -11.734 -15.016 -0.885 1 90.62 300 THR A N 1
ATOM 2396 C CA . THR A 1 300 ? -10.391 -14.602 -0.501 1 90.62 300 THR A CA 1
ATOM 2397 C C . THR A 1 300 ? -10.297 -13.078 -0.45 1 90.62 300 THR A C 1
ATOM 2399 O O . THR A 1 300 ? -11.148 -12.375 -1 1 90.62 300 THR A O 1
ATOM 2402 N N . VAL A 1 301 ? -9.281 -12.633 0.226 1 91.69 301 VAL A N 1
ATOM 2403 C CA . VAL A 1 301 ? -9.109 -11.195 0.436 1 91.69 301 VAL A CA 1
ATOM 2404 C C . VAL A 1 301 ? -8.469 -10.57 -0.799 1 91.69 301 VAL A C 1
ATOM 2406 O O . VAL A 1 301 ? -7.297 -10.812 -1.09 1 91.69 301 VAL A O 1
ATOM 2409 N N . PRO A 1 302 ? -9.18 -9.773 -1.49 1 93.94 302 PRO A N 1
ATOM 2410 C CA . PRO A 1 302 ? -8.656 -9.234 -2.746 1 93.94 302 PRO A CA 1
ATOM 2411 C C . PRO A 1 302 ? -7.496 -8.258 -2.533 1 93.94 302 PRO A C 1
ATOM 2413 O O . PRO A 1 302 ? -6.641 -8.109 -3.41 1 93.94 302 PRO A O 1
ATOM 2416 N N . PHE A 1 303 ? -7.367 -7.621 -1.374 1 93.62 303 PHE A N 1
ATOM 2417 C CA . PHE A 1 303 ? -6.434 -6.531 -1.11 1 93.62 303 PHE A CA 1
ATOM 2418 C C . PHE A 1 303 ? -5.008 -7.055 -1.021 1 93.62 303 PHE A C 1
ATOM 2420 O O . PHE A 1 303 ? -4.051 -6.316 -1.275 1 93.62 303 PHE A O 1
ATOM 2427 N N . ARG A 1 304 ? -4.832 -8.305 -0.784 1 91.69 304 ARG A N 1
ATOM 2428 C CA . ARG A 1 304 ? -3.523 -8.93 -0.615 1 91.69 304 ARG A CA 1
ATOM 2429 C C . ARG A 1 304 ? -2.787 -9.031 -1.946 1 91.69 304 ARG A C 1
ATOM 2431 O O . ARG A 1 304 ? -1.562 -9.172 -1.977 1 91.69 304 ARG A O 1
ATOM 2438 N N . TYR A 1 305 ? -3.564 -8.93 -3.039 1 89.62 305 TYR A N 1
ATOM 2439 C CA . TYR A 1 305 ? -2.891 -9.195 -4.305 1 89.62 305 TYR A CA 1
ATOM 2440 C C . TYR A 1 305 ? -3.227 -8.125 -5.34 1 89.62 305 TYR A C 1
ATOM 2442 O O . TYR A 1 305 ? -2.941 -8.289 -6.527 1 89.62 305 TYR A O 1
ATOM 2450 N N . THR A 1 306 ? -3.867 -7.102 -4.914 1 93.75 306 THR A N 1
ATOM 2451 C CA . THR A 1 306 ? -4.23 -6.062 -5.871 1 93.75 306 THR A CA 1
ATOM 2452 C C . THR A 1 306 ? -3.346 -4.828 -5.688 1 93.75 306 THR A C 1
ATOM 2454 O O . THR A 1 306 ? -3.471 -4.109 -4.695 1 93.75 306 THR A O 1
ATOM 2457 N N . PRO A 1 307 ? -2.439 -4.613 -6.637 1 93.44 307 PRO A N 1
ATOM 2458 C CA . PRO A 1 307 ? -1.62 -3.4 -6.535 1 93.44 307 PRO A CA 1
ATOM 2459 C C . PRO A 1 307 ? -2.449 -2.121 -6.613 1 93.44 307 PRO A C 1
ATOM 2461 O O . PRO A 1 307 ? -3.479 -2.088 -7.289 1 93.44 307 PRO A O 1
ATOM 2464 N N . LEU A 1 308 ? -1.929 -1.065 -5.98 1 90.25 308 LEU A N 1
ATOM 2465 C CA . LEU A 1 308 ? -2.664 0.194 -5.961 1 90.25 308 LEU A CA 1
ATOM 2466 C C . LEU A 1 308 ? -2.131 1.154 -7.016 1 90.25 308 LEU A C 1
ATOM 2468 O O . LEU A 1 308 ? -2.789 2.141 -7.355 1 90.25 308 LEU A O 1
ATOM 2472 N N . TYR A 1 309 ? -0.943 0.894 -7.543 1 89.69 309 TYR A N 1
ATOM 2473 C CA . TYR A 1 309 ? -0.294 1.851 -8.43 1 89.69 309 TYR A CA 1
ATOM 2474 C C . TYR A 1 309 ? -0.807 1.704 -9.859 1 89.69 309 TYR A C 1
ATOM 2476 O O . TYR A 1 309 ? -0.463 2.502 -10.734 1 89.69 309 TYR A O 1
ATOM 2484 N N . GLU A 1 310 ? -1.607 0.713 -10.109 1 88.12 310 GLU A N 1
ATOM 2485 C CA . GLU A 1 310 ? -2.209 0.521 -11.422 1 88.12 310 GLU A CA 1
ATOM 2486 C C . GLU A 1 310 ? -3.615 -0.061 -11.312 1 88.12 310 GLU A C 1
ATOM 2488 O O . GLU A 1 310 ? -4.02 -0.513 -10.234 1 88.12 310 GLU A O 1
ATOM 2493 N N . ALA A 1 311 ? -4.336 -0.005 -12.375 1 82.69 311 ALA A N 1
ATOM 2494 C CA . ALA A 1 311 ? -5.766 -0.304 -12.32 1 82.69 311 ALA A CA 1
ATOM 2495 C C . ALA A 1 311 ? -6.016 -1.805 -12.438 1 82.69 311 ALA A C 1
ATOM 2497 O O . ALA A 1 311 ? -5.723 -2.412 -13.469 1 82.69 311 ALA A O 1
ATOM 2498 N N . HIS A 1 312 ? -6.465 -2.457 -11.469 1 94.88 312 HIS A N 1
ATOM 2499 C CA . HIS A 1 312 ? -7.02 -3.805 -11.391 1 94.88 312 HIS A CA 1
ATOM 2500 C C . HIS A 1 312 ? -8.367 -3.807 -10.672 1 94.88 312 HIS A C 1
ATOM 2502 O O . HIS A 1 312 ? -8.445 -3.455 -9.492 1 94.88 312 HIS A O 1
ATOM 2508 N N . THR A 1 313 ? -9.359 -4.176 -11.414 1 96.38 313 THR A N 1
ATOM 2509 C CA . THR A 1 313 ? -10.727 -4.062 -10.906 1 96.38 313 THR A CA 1
ATOM 2510 C C . THR A 1 313 ? -11.062 -5.242 -10 1 96.38 313 THR A C 1
ATOM 2512 O O . THR A 1 313 ? -10.734 -6.391 -10.32 1 96.38 313 THR A O 1
ATOM 2515 N N . ILE A 1 314 ? -11.664 -4.938 -8.891 1 96.75 314 ILE A N 1
ATOM 2516 C CA . ILE A 1 314 ? -12.156 -5.945 -7.957 1 96.75 314 ILE A CA 1
ATOM 2517 C C . ILE A 1 314 ? -13.688 -5.992 -8.016 1 96.75 314 ILE A C 1
ATOM 2519 O O . ILE A 1 314 ? -14.352 -4.973 -7.84 1 96.75 314 ILE A O 1
ATOM 2523 N N . VAL A 1 315 ? -14.211 -7.105 -8.312 1 97.69 315 VAL A N 1
ATOM 2524 C CA . VAL A 1 315 ? -15.656 -7.316 -8.211 1 97.69 315 VAL A CA 1
ATOM 2525 C C . VAL A 1 315 ? -15.969 -8.148 -6.969 1 97.69 315 VAL A C 1
ATOM 2527 O O . VAL A 1 315 ? -15.586 -9.32 -6.891 1 97.69 315 VAL A O 1
ATOM 2530 N N . MET A 1 316 ? -16.594 -7.566 -6.035 1 96.69 316 MET A N 1
ATOM 2531 C CA . MET A 1 316 ? -16.906 -8.242 -4.777 1 96.69 316 MET A CA 1
ATOM 2532 C C . MET A 1 316 ? -18.109 -7.598 -4.102 1 96.69 316 MET A C 1
ATOM 2534 O O . MET A 1 316 ? -18.453 -6.449 -4.395 1 96.69 316 MET A O 1
ATOM 2538 N N . ASN A 1 317 ? -18.766 -8.359 -3.346 1 95.88 317 ASN A N 1
ATOM 2539 C CA . ASN A 1 317 ? -19.781 -7.844 -2.424 1 95.88 317 ASN A CA 1
ATOM 2540 C C . ASN A 1 317 ? -19.25 -7.797 -0.99 1 95.88 317 ASN A C 1
ATOM 2542 O O . ASN A 1 317 ? -18.672 -8.773 -0.508 1 95.88 317 ASN A O 1
ATOM 2546 N N . ALA A 1 318 ? -19.469 -6.73 -0.29 1 94.56 318 ALA A N 1
ATOM 2547 C CA . ALA A 1 318 ? -18.953 -6.539 1.063 1 94.56 318 ALA A CA 1
ATOM 2548 C C . ALA A 1 318 ? -19.391 -7.676 1.982 1 94.56 318 ALA A C 1
ATOM 2550 O O . ALA A 1 318 ? -18.656 -8.078 2.879 1 94.56 318 ALA A O 1
ATOM 2551 N N . ASN A 1 319 ? -20.578 -8.227 1.739 1 93.62 319 ASN A N 1
ATOM 2552 C CA . ASN A 1 319 ? -21.125 -9.258 2.613 1 93.62 319 ASN A CA 1
ATOM 2553 C C . ASN A 1 319 ? -20.594 -10.641 2.258 1 93.62 319 ASN A C 1
ATOM 2555 O O . ASN A 1 319 ? -21.016 -11.641 2.84 1 93.62 319 ASN A O 1
ATOM 2559 N N . GLY A 1 320 ? -19.766 -10.742 1.258 1 92.56 320 GLY A N 1
ATOM 2560 C CA . GLY A 1 320 ? -19.109 -12 0.94 1 92.56 320 GLY A CA 1
ATOM 2561 C C . GLY A 1 320 ? -19.906 -12.844 -0.045 1 92.56 320 GLY A C 1
ATOM 2562 O O . GLY A 1 320 ? -19.453 -13.922 -0.452 1 92.56 320 GLY A O 1
ATOM 2563 N N . GLU A 1 321 ? -21.078 -12.367 -0.426 1 94.62 321 GLU A N 1
ATOM 2564 C CA . GLU A 1 321 ? -21.859 -13.086 -1.429 1 94.62 321 GLU A CA 1
ATOM 2565 C C . GLU A 1 321 ? -21.172 -13.047 -2.791 1 94.62 321 GLU A C 1
ATOM 2567 O O . GLU A 1 321 ? -20.516 -12.062 -3.137 1 94.62 321 GLU A O 1
ATOM 2572 N N . LYS A 1 322 ? -21.406 -14.133 -3.506 1 95.88 322 LYS A N 1
ATOM 2573 C CA . LYS A 1 322 ? -20.859 -14.211 -4.855 1 95.88 322 LYS A CA 1
ATOM 2574 C C . LYS A 1 322 ? -21.406 -13.102 -5.742 1 95.88 322 LYS A C 1
ATOM 2576 O O . LYS A 1 322 ? -22.609 -12.844 -5.75 1 95.88 322 LYS A O 1
ATOM 2581 N N . PRO A 1 323 ? -20.531 -12.328 -6.426 1 97.31 323 PRO A N 1
ATOM 2582 C CA . PRO A 1 323 ? -21.031 -11.32 -7.352 1 97.31 323 PRO A CA 1
ATOM 2583 C C . PRO A 1 323 ? -21.922 -11.914 -8.445 1 97.31 323 PRO A C 1
ATOM 2585 O O . PRO A 1 323 ? -21.672 -13.023 -8.914 1 97.31 323 PRO A O 1
ATOM 2588 N N . SER A 1 324 ? -22.938 -11.148 -8.852 1 97.94 324 SER A N 1
ATOM 2589 C CA . SER A 1 324 ? -23.828 -11.586 -9.906 1 97.94 324 SER A CA 1
ATOM 2590 C C . SER A 1 324 ? -23.172 -11.492 -11.273 1 97.94 324 SER A C 1
ATOM 2592 O O . SER A 1 324 ? -22.156 -10.812 -11.43 1 97.94 324 SER A O 1
ATOM 2594 N N . THR A 1 325 ? -23.781 -12.227 -12.219 1 98.31 325 THR A N 1
ATOM 2595 C CA . THR A 1 325 ? -23.328 -12.148 -13.602 1 98.31 325 THR A CA 1
ATOM 2596 C C . THR A 1 325 ? -23.344 -10.703 -14.086 1 98.31 325 THR A C 1
ATOM 2598 O O . THR A 1 325 ? -22.391 -10.258 -14.742 1 98.31 325 THR A O 1
ATOM 2601 N N . GLU A 1 326 ? -24.328 -9.938 -13.695 1 98.12 326 GLU A N 1
ATOM 2602 C CA . GLU A 1 326 ? -24.469 -8.547 -14.109 1 98.12 326 GLU A CA 1
ATOM 2603 C C . GLU A 1 326 ? -23.359 -7.676 -13.516 1 98.12 326 GLU A C 1
ATOM 2605 O O . GLU A 1 326 ? -22.812 -6.805 -14.203 1 98.12 326 GLU A O 1
ATOM 2610 N N . GLN A 1 327 ? -23.047 -7.891 -12.258 1 98.19 327 GLN A N 1
ATOM 2611 C CA . GLN A 1 327 ? -21.984 -7.141 -11.625 1 98.19 327 GLN A CA 1
ATOM 2612 C C . GLN A 1 327 ? -20.641 -7.387 -12.328 1 98.19 327 GLN A C 1
ATOM 2614 O O . GLN A 1 327 ? -19.891 -6.445 -12.578 1 98.19 327 GLN A O 1
ATOM 2619 N N . ILE A 1 328 ? -20.406 -8.633 -12.641 1 98.62 328 ILE A N 1
ATOM 2620 C CA . ILE A 1 328 ? -19.156 -9.031 -13.266 1 98.62 328 ILE A CA 1
ATOM 2621 C C . ILE A 1 328 ? -19.062 -8.453 -14.68 1 98.62 328 ILE A C 1
ATOM 2623 O O . ILE A 1 328 ? -18.078 -7.828 -15.039 1 98.62 328 ILE A O 1
ATOM 2627 N N . THR A 1 329 ? -20.156 -8.57 -15.469 1 98.62 329 THR A N 1
ATOM 2628 C CA . THR A 1 329 ? -20.125 -8.125 -16.859 1 98.62 329 THR A CA 1
ATOM 2629 C C . THR A 1 329 ? -20.078 -6.598 -16.938 1 98.62 329 THR A C 1
ATOM 2631 O O . THR A 1 329 ? -19.469 -6.035 -17.844 1 98.62 329 THR A O 1
ATOM 2634 N N . SER A 1 330 ? -20.719 -5.938 -15.977 1 98.06 330 SER A N 1
ATOM 2635 C CA . SER A 1 330 ? -20.625 -4.48 -15.914 1 98.06 330 SER A CA 1
ATOM 2636 C C . SER A 1 330 ? -19.203 -4.02 -15.664 1 98.06 330 SER A C 1
ATOM 2638 O O . SER A 1 330 ? -18.734 -3.062 -16.281 1 98.06 330 SER A O 1
ATOM 2640 N N . ALA A 1 331 ? -18.562 -4.703 -14.781 1 97.75 331 ALA A N 1
ATOM 2641 C CA . ALA A 1 331 ? -17.156 -4.379 -14.492 1 97.75 331 ALA A CA 1
ATOM 2642 C C . ALA A 1 331 ? -16.266 -4.617 -15.703 1 97.75 331 ALA A C 1
ATOM 2644 O O . ALA A 1 331 ? -15.391 -3.811 -16 1 97.75 331 ALA A O 1
ATOM 2645 N N . ILE A 1 332 ? -16.516 -5.719 -16.406 1 98.06 332 ILE A N 1
ATOM 2646 C CA . ILE A 1 332 ? -15.75 -6.039 -17.594 1 98.06 332 ILE A CA 1
ATOM 2647 C C . ILE A 1 332 ? -15.945 -4.941 -18.641 1 98.06 332 ILE A C 1
ATOM 2649 O O . ILE A 1 332 ? -14.977 -4.418 -19.188 1 98.06 332 ILE A O 1
ATOM 2653 N N . ASP A 1 333 ? -17.172 -4.57 -18.828 1 96.94 333 ASP A N 1
ATOM 2654 C CA . ASP A 1 333 ? -17.531 -3.574 -19.828 1 96.94 333 ASP A CA 1
ATOM 2655 C C . ASP A 1 333 ? -16.875 -2.229 -19.531 1 96.94 333 ASP A C 1
ATOM 2657 O O . ASP A 1 333 ? -16.266 -1.611 -20.406 1 96.94 333 ASP A O 1
ATOM 2661 N N . THR A 1 334 ? -17 -1.811 -18.328 1 94.75 334 THR A N 1
ATOM 2662 C CA . THR A 1 334 ? -16.453 -0.524 -17.906 1 94.75 334 THR A CA 1
ATOM 2663 C C . THR A 1 334 ? -14.938 -0.508 -18.047 1 94.75 334 THR A C 1
ATOM 2665 O O . THR A 1 334 ? -14.367 0.449 -18.578 1 94.75 334 THR A O 1
ATOM 2668 N N . THR A 1 335 ? -14.281 -1.588 -17.625 1 94.56 335 THR A N 1
ATOM 2669 C CA . THR A 1 335 ? -12.828 -1.678 -17.672 1 94.56 335 THR A CA 1
ATOM 2670 C C . THR A 1 335 ? -12.344 -1.717 -19.125 1 94.56 335 THR A C 1
ATOM 2672 O O . THR A 1 335 ? -11.367 -1.055 -19.484 1 94.56 335 THR A O 1
ATOM 2675 N N . LEU A 1 336 ? -13.039 -2.443 -19.922 1 93.38 336 LEU A N 1
ATOM 2676 C CA . LEU A 1 336 ? -12.656 -2.592 -21.328 1 93.38 336 LEU A CA 1
ATOM 2677 C C . LEU A 1 336 ? -12.805 -1.27 -22.078 1 93.38 336 LEU A C 1
ATOM 2679 O O . LEU A 1 336 ? -11.945 -0.907 -22.875 1 93.38 336 LEU A O 1
ATOM 2683 N N . LYS A 1 337 ? -13.859 -0.532 -21.797 1 89.19 337 LYS A N 1
ATOM 2684 C CA . LYS A 1 337 ? -14.086 0.757 -22.453 1 89.19 337 LYS A CA 1
ATOM 2685 C C . LYS A 1 337 ? -12.977 1.745 -22.109 1 89.19 337 LYS A C 1
ATOM 2687 O O . LYS A 1 337 ? -12.508 2.484 -22.969 1 89.19 337 LYS A O 1
ATOM 2692 N N . MET A 1 338 ? -12.617 1.686 -20.922 1 86.19 338 MET A N 1
ATOM 2693 C CA . MET A 1 338 ? -11.531 2.564 -20.5 1 86.19 338 MET A CA 1
ATOM 2694 C C . MET A 1 338 ? -10.227 2.195 -21.188 1 86.19 338 MET A C 1
ATOM 2696 O O . MET A 1 338 ? -9.469 3.072 -21.594 1 86.19 338 MET A O 1
ATOM 2700 N N . ARG A 1 339 ? -10.039 0.928 -21.359 1 86.81 339 ARG A N 1
ATOM 2701 C CA . ARG A 1 339 ? -8.812 0.428 -21.984 1 86.81 339 ARG A CA 1
ATOM 2702 C C . ARG A 1 339 ? -8.773 0.765 -23.469 1 86.81 339 ARG A C 1
ATOM 2704 O O . ARG A 1 339 ? -7.738 1.181 -23.984 1 86.81 339 ARG A O 1
ATOM 2711 N N . LEU A 1 340 ? -9.875 0.594 -24.078 1 85.25 340 LEU A N 1
ATOM 2712 C CA . LEU A 1 340 ? -9.938 0.815 -25.516 1 85.25 340 LEU A CA 1
ATOM 2713 C C . LEU A 1 340 ? -9.875 2.305 -25.844 1 85.25 340 LEU A C 1
ATOM 2715 O O . LEU A 1 340 ? -9.273 2.699 -26.844 1 85.25 340 LEU A O 1
ATOM 2719 N N . ALA A 1 341 ? -10.406 3.086 -25 1 80.06 341 ALA A N 1
ATOM 2720 C CA . ALA A 1 341 ? -10.336 4.531 -25.188 1 80.06 341 ALA A CA 1
ATOM 2721 C C . ALA A 1 341 ? -8.898 5.031 -25.031 1 80.06 341 ALA A C 1
ATOM 2723 O O . ALA A 1 341 ? -8.445 5.883 -25.797 1 80.06 341 ALA A O 1
ATOM 2724 N N . ALA A 1 342 ? -8.234 4.48 -24.125 1 76.88 342 ALA A N 1
ATOM 2725 C CA . ALA A 1 342 ? -6.852 4.875 -23.875 1 76.88 342 ALA A CA 1
ATOM 2726 C C . ALA A 1 342 ? -5.953 4.477 -25.047 1 76.88 342 ALA A C 1
ATOM 2728 O O . ALA A 1 342 ? -5.031 5.215 -25.406 1 76.88 342 ALA A O 1
ATOM 2729 N N . ALA A 1 343 ? -6.211 3.332 -25.625 1 75.31 343 ALA A N 1
ATOM 2730 C CA . ALA A 1 343 ? -5.426 2.848 -26.766 1 75.31 343 ALA A CA 1
ATOM 2731 C C . ALA A 1 343 ? -5.609 3.746 -27.984 1 75.31 343 ALA A C 1
ATOM 2733 O O . ALA A 1 343 ? -4.652 4.023 -28.703 1 75.31 343 ALA A O 1
ATOM 2734 N N . LYS A 1 344 ? -6.758 4.242 -28.219 1 73 344 LYS A N 1
ATOM 2735 C CA . LYS A 1 344 ? -7.047 5.125 -29.359 1 73 344 LYS A CA 1
ATOM 2736 C C . LYS A 1 344 ? -6.309 6.453 -29.219 1 73 344 LYS A C 1
ATOM 2738 O O . LYS A 1 344 ? -5.805 6.996 -30.203 1 73 344 LYS A O 1
ATOM 2743 N N . ASN A 1 345 ? -6.203 6.895 -27.969 1 66.88 345 ASN A N 1
ATOM 2744 C CA . ASN A 1 345 ? -5.527 8.164 -27.719 1 66.88 345 ASN A CA 1
ATOM 2745 C C . ASN A 1 345 ? -4.023 8.047 -27.938 1 66.88 345 ASN A C 1
ATOM 2747 O O . ASN A 1 345 ? -3.383 8.992 -28.406 1 66.88 345 ASN A O 1
ATOM 2751 N N . THR A 1 346 ? -3.484 6.863 -27.703 1 64.88 346 THR A N 1
ATOM 2752 C CA . THR A 1 346 ? -2.051 6.652 -27.875 1 64.88 346 THR A CA 1
ATOM 2753 C C . THR A 1 346 ? -1.694 6.473 -29.344 1 64.88 346 THR A C 1
ATOM 2755 O O . THR A 1 346 ? -0.638 6.926 -29.797 1 64.88 346 THR A O 1
ATOM 2758 N N . GLN A 1 347 ? -2.588 5.805 -30.109 1 61.09 347 GLN A N 1
ATOM 2759 C CA . GLN A 1 347 ? -2.35 5.598 -31.531 1 61.09 347 GLN A CA 1
ATOM 2760 C C . GLN A 1 347 ? -2.502 6.898 -32.312 1 61.09 347 GLN A C 1
ATOM 2762 O O . GLN A 1 347 ? -1.836 7.102 -33.344 1 61.09 347 GLN A O 1
ATOM 2767 N N . GLU A 1 348 ? -3.328 7.73 -31.844 1 53.22 348 GLU A N 1
ATOM 2768 C CA . GLU A 1 348 ? -3.547 9.008 -32.5 1 53.22 348 GLU A CA 1
ATOM 2769 C C . GLU A 1 348 ? -2.439 10.008 -32.156 1 53.22 348 GLU A C 1
ATOM 2771 O O . GLU A 1 348 ? -2.205 10.961 -32.906 1 53.22 348 GLU A O 1
ATOM 2776 N N . GLN A 1 349 ? -1.647 9.734 -31.203 1 46.34 349 GLN A N 1
ATOM 2777 C CA . GLN A 1 349 ? -0.5 10.586 -30.891 1 46.34 349 GLN A CA 1
ATOM 2778 C C . GLN A 1 349 ? 0.764 10.07 -31.578 1 46.34 349 GLN A C 1
ATOM 2780 O O . GLN A 1 349 ? 1.609 10.859 -32 1 46.34 349 GLN A O 1
ATOM 2785 N N . MET B 1 1 ? -16.875 -15 4.43 1 73.88 1 MET B N 1
ATOM 2786 C CA . MET B 1 1 ? -16.266 -13.688 4.566 1 73.88 1 MET B CA 1
ATOM 2787 C C . MET B 1 1 ? -17.312 -12.602 4.746 1 73.88 1 MET B C 1
ATOM 2789 O O . MET B 1 1 ? -17.281 -11.57 4.07 1 73.88 1 MET B O 1
ATOM 2793 N N . LYS B 1 2 ? -18.297 -12.883 5.5 1 83.56 2 LYS B N 1
ATOM 2794 C CA . LYS B 1 2 ? -19.391 -11.93 5.668 1 83.56 2 LYS B CA 1
ATOM 2795 C C . LYS B 1 2 ? -18.938 -10.719 6.48 1 83.56 2 LYS B C 1
ATOM 2797 O O . LYS B 1 2 ? -19.016 -10.727 7.711 1 83.56 2 LYS B O 1
ATOM 2802 N N . HIS B 1 3 ? -18.531 -9.68 5.84 1 85.06 3 HIS B N 1
ATOM 2803 C CA . HIS B 1 3 ? -18.062 -8.406 6.375 1 85.06 3 HIS B CA 1
ATOM 2804 C C . HIS B 1 3 ? -16.844 -8.594 7.266 1 85.06 3 HIS B C 1
ATOM 2806 O O . HIS B 1 3 ? -16.688 -7.895 8.273 1 85.06 3 HIS B O 1
ATOM 2812 N N . LEU B 1 4 ? -16.062 -9.516 7.008 1 91.88 4 LEU B N 1
ATOM 2813 C CA . LEU B 1 4 ? -14.812 -9.805 7.691 1 91.88 4 LEU B CA 1
ATOM 2814 C C . LEU B 1 4 ? -13.773 -10.359 6.719 1 91.88 4 LEU B C 1
ATOM 2816 O O . LEU B 1 4 ? -13.602 -11.57 6.613 1 91.88 4 LEU B O 1
ATOM 2820 N N . TRP B 1 5 ? -13.086 -9.43 6.137 1 91.25 5 TRP B N 1
ATOM 2821 C CA . TRP B 1 5 ? -12.234 -9.75 4.996 1 91.25 5 TRP B CA 1
ATOM 2822 C C . TRP B 1 5 ? -10.766 -9.797 5.398 1 91.25 5 TRP B C 1
ATOM 2824 O O . TRP B 1 5 ? -9.969 -8.977 4.953 1 91.25 5 TRP B O 1
ATOM 2834 N N . PHE B 1 6 ? -10.367 -10.797 6.219 1 89.44 6 PHE B N 1
ATOM 2835 C CA . PHE B 1 6 ? -8.961 -11.039 6.512 1 89.44 6 PHE B CA 1
ATOM 2836 C C . PHE B 1 6 ? -8.734 -12.508 6.875 1 89.44 6 PHE B C 1
ATOM 2838 O O . PHE B 1 6 ? -9.68 -13.234 7.148 1 89.44 6 PHE B O 1
ATOM 2845 N N . GLU B 1 7 ? -7.535 -12.914 6.754 1 86.12 7 GLU B N 1
ATOM 2846 C CA . GLU B 1 7 ? -7.141 -14.273 7.121 1 86.12 7 GLU B CA 1
ATOM 2847 C C . GLU B 1 7 ? -6.312 -14.281 8.398 1 86.12 7 GLU B C 1
ATOM 2849 O O . GLU B 1 7 ? -6.793 -14.703 9.453 1 86.12 7 GLU B O 1
ATOM 2854 N N . LYS B 1 8 ? -5.09 -13.609 8.391 1 80.5 8 LYS B N 1
ATOM 2855 C CA . LYS B 1 8 ? -4.211 -13.625 9.555 1 80.5 8 LYS B CA 1
ATOM 2856 C C . LYS B 1 8 ? -3.744 -12.211 9.914 1 80.5 8 LYS B C 1
ATOM 2858 O O . LYS B 1 8 ? -3.311 -11.961 11.039 1 80.5 8 LYS B O 1
ATOM 2863 N N . GLY B 1 9 ? -3.887 -11.352 9.117 1 84.56 9 GLY B N 1
ATOM 2864 C CA . GLY B 1 9 ? -3.271 -10.047 9.289 1 84.56 9 GLY B CA 1
ATOM 2865 C C . GLY B 1 9 ? -4.219 -9.016 9.867 1 84.56 9 GLY B C 1
ATOM 2866 O O . GLY B 1 9 ? -4.188 -7.844 9.469 1 84.56 9 GLY B O 1
ATOM 2867 N N . ALA B 1 10 ? -5.164 -9.469 10.727 1 91.19 10 ALA B N 1
ATOM 2868 C CA . ALA B 1 10 ? -6.074 -8.617 11.492 1 91.19 10 ALA B CA 1
ATOM 2869 C C . ALA B 1 10 ? -6.621 -9.344 12.711 1 91.19 10 ALA B C 1
ATOM 2871 O O . ALA B 1 10 ? -6.133 -10.422 13.07 1 91.19 10 ALA B O 1
ATOM 2872 N N . TYR B 1 11 ? -7.441 -8.625 13.461 1 94.06 11 TYR B N 1
ATOM 2873 C CA . TYR B 1 11 ? -8.023 -9.211 14.664 1 94.06 11 TYR B CA 1
ATOM 2874 C C . TYR B 1 11 ? -9.523 -8.938 14.727 1 94.06 11 TYR B C 1
ATOM 2876 O O . TYR B 1 11 ? -9.977 -7.848 14.383 1 94.06 11 TYR B O 1
ATOM 2884 N N . ALA B 1 12 ? -10.25 -9.938 15.117 1 96.5 12 ALA B N 1
ATOM 2885 C CA . ALA B 1 12 ? -11.672 -9.82 15.445 1 96.5 12 ALA B CA 1
ATOM 2886 C C . ALA B 1 12 ? -12.031 -10.688 16.641 1 96.5 12 ALA B C 1
ATOM 2888 O O . ALA B 1 12 ? -11.711 -11.875 16.672 1 96.5 12 ALA B O 1
ATOM 2889 N N . SER B 1 13 ? -12.625 -10.109 17.641 1 97.19 13 SER B N 1
ATOM 2890 C CA . SER B 1 13 ? -13.102 -10.883 18.781 1 97.19 13 SER B CA 1
ATOM 2891 C C . SER B 1 13 ? -14.258 -11.797 18.391 1 97.19 13 SER B C 1
ATOM 2893 O O . SER B 1 13 ? -14.836 -11.641 17.312 1 97.19 13 SER B O 1
ATOM 2895 N N . LYS B 1 14 ? -14.586 -12.75 19.25 1 96.25 14 LYS B N 1
ATOM 2896 C CA . LYS B 1 14 ? -15.711 -13.648 19.016 1 96.25 14 LYS B CA 1
ATOM 2897 C C . LYS B 1 14 ? -17.016 -12.867 18.875 1 96.25 14 LYS B C 1
ATOM 2899 O O . LYS B 1 14 ? -17.812 -13.133 17.969 1 96.25 14 LYS B O 1
ATOM 2904 N N . ALA B 1 15 ? -17.234 -11.93 19.75 1 95.56 15 ALA B N 1
ATOM 2905 C CA . ALA B 1 15 ? -18.453 -11.117 19.75 1 95.56 15 ALA B CA 1
ATOM 2906 C C . ALA B 1 15 ? -18.547 -10.297 18.453 1 95.56 15 ALA B C 1
ATOM 2908 O O . ALA B 1 15 ? -19.625 -10.18 17.875 1 95.56 15 ALA B O 1
ATOM 2909 N N . ALA B 1 16 ? -17.453 -9.68 18.047 1 96.88 16 ALA B N 1
ATOM 2910 C CA . ALA B 1 16 ? -17.438 -8.898 16.812 1 96.88 16 ALA B CA 1
ATOM 2911 C C . ALA B 1 16 ? -17.766 -9.781 15.602 1 96.88 16 ALA B C 1
ATOM 2913 O O . ALA B 1 16 ? -18.531 -9.375 14.727 1 96.88 16 ALA B O 1
ATOM 2914 N N . ARG B 1 17 ? -17.156 -10.984 15.555 1 96.5 17 ARG B N 1
ATOM 2915 C CA . ARG B 1 17 ? -17.422 -11.93 14.477 1 96.5 17 ARG B CA 1
ATOM 2916 C C . ARG B 1 17 ? -18.906 -12.281 14.406 1 96.5 17 ARG B C 1
ATOM 2918 O O . ARG B 1 17 ? -19.484 -12.32 13.32 1 96.5 17 ARG B O 1
ATOM 2925 N N . GLN B 1 18 ? -19.453 -12.539 15.539 1 95.94 18 GLN B N 1
ATOM 2926 C CA . GLN B 1 18 ? -20.875 -12.875 15.602 1 95.94 18 GLN B CA 1
ATOM 2927 C C . GLN B 1 18 ? -21.734 -11.711 15.133 1 95.94 18 GLN B C 1
ATOM 2929 O O . GLN B 1 18 ? -22.672 -11.898 14.344 1 95.94 18 GLN B O 1
ATOM 2934 N N . TYR B 1 19 ? -21.438 -10.57 15.641 1 96.44 19 TYR B N 1
ATOM 2935 C CA . TYR B 1 19 ? -22.188 -9.383 15.242 1 96.44 19 TYR B CA 1
ATOM 2936 C C . TYR B 1 19 ? -22.109 -9.164 13.742 1 96.44 19 TYR B C 1
ATOM 2938 O O . TYR B 1 19 ? -23.125 -8.883 13.094 1 96.44 19 TYR B O 1
ATOM 2946 N N . LEU B 1 20 ? -20.938 -9.266 13.156 1 96 20 LEU B N 1
ATOM 2947 C CA . LEU B 1 20 ? -20.703 -9.031 11.734 1 96 20 LEU B CA 1
ATOM 2948 C C . LEU B 1 20 ? -21.422 -10.086 10.891 1 96 20 LEU B C 1
ATOM 2950 O O . LEU B 1 20 ? -21.984 -9.766 9.844 1 96 20 LEU B O 1
ATOM 2954 N N . ASN B 1 21 ? -21.438 -11.25 11.352 1 92.88 21 ASN B N 1
ATOM 2955 C CA . ASN B 1 21 ? -22.047 -12.344 10.617 1 92.88 21 ASN B CA 1
ATOM 2956 C C . ASN B 1 21 ? -23.578 -12.273 10.68 1 92.88 21 ASN B C 1
ATOM 2958 O O . ASN B 1 21 ? -24.25 -12.555 9.695 1 92.88 21 ASN B O 1
ATOM 2962 N N . ASP B 1 22 ? -24.094 -11.852 11.812 1 93.56 22 ASP B N 1
ATOM 2963 C CA . ASP B 1 22 ? -25.531 -12.047 12.047 1 93.56 22 ASP B CA 1
ATOM 2964 C C . ASP B 1 22 ? -26.297 -10.734 11.883 1 93.56 22 ASP B C 1
ATOM 2966 O O . ASP B 1 22 ? -27.469 -10.75 11.523 1 93.56 22 ASP B O 1
ATOM 2970 N N . HIS B 1 23 ? -25.688 -9.664 12.172 1 93.88 23 HIS B N 1
ATOM 2971 C CA . HIS B 1 23 ? -26.5 -8.461 12.359 1 93.88 23 HIS B CA 1
ATOM 2972 C C . HIS B 1 23 ? -26 -7.312 11.492 1 93.88 23 HIS B C 1
ATOM 2974 O O . HIS B 1 23 ? -26.766 -6.426 11.117 1 93.88 23 HIS B O 1
ATOM 2980 N N . PHE B 1 24 ? -24.797 -7.336 11.078 1 96.5 24 PHE B N 1
ATOM 2981 C CA . PHE B 1 24 ? -24.156 -6.152 10.508 1 96.5 24 PHE B CA 1
ATOM 2982 C C . PHE B 1 24 ? -24.656 -5.914 9.086 1 96.5 24 PHE B C 1
ATOM 2984 O O . PHE B 1 24 ? -24.703 -6.84 8.273 1 96.5 24 PHE B O 1
ATOM 2991 N N . ASN B 1 25 ? -25.016 -4.746 8.844 1 95.81 25 ASN B N 1
ATOM 2992 C CA . ASN B 1 25 ? -25.375 -4.176 7.555 1 95.81 25 ASN B CA 1
ATOM 2993 C C . ASN B 1 25 ? -24.969 -2.709 7.449 1 95.81 25 ASN B C 1
ATOM 2995 O O . ASN B 1 25 ? -25.453 -1.873 8.219 1 95.81 25 ASN B O 1
ATOM 2999 N N . PRO B 1 26 ? -24.109 -2.432 6.535 1 97.25 26 PRO B N 1
ATOM 3000 C CA . PRO B 1 26 ? -23.656 -1.043 6.418 1 97.25 26 PRO B CA 1
ATOM 3001 C C . PRO B 1 26 ? -24.812 -0.058 6.285 1 97.25 26 PRO B C 1
ATOM 3003 O O . PRO B 1 26 ? -24.75 1.06 6.805 1 97.25 26 PRO B O 1
ATOM 3006 N N . LEU B 1 27 ? -25.891 -0.408 5.641 1 97 27 LEU B N 1
ATOM 3007 C CA . LEU B 1 27 ? -27.047 0.465 5.418 1 97 27 LEU B CA 1
ATOM 3008 C C . LEU B 1 27 ? -27.797 0.708 6.719 1 97 27 LEU B C 1
ATOM 3010 O O . LEU B 1 27 ? -28.562 1.67 6.824 1 97 27 LEU B O 1
ATOM 3014 N N . ALA B 1 28 ? -27.594 -0.152 7.695 1 97.31 28 ALA B N 1
ATOM 3015 C CA . ALA B 1 28 ? -28.328 -0.078 8.953 1 97.31 28 ALA B CA 1
ATOM 3016 C C . ALA B 1 28 ? -27.547 0.68 10.016 1 97.31 28 ALA B C 1
ATOM 3018 O O . ALA B 1 28 ? -28.047 0.951 11.102 1 97.31 28 ALA B O 1
ATOM 3019 N N . VAL B 1 29 ? -26.281 0.984 9.695 1 98.31 29 VAL B N 1
ATOM 3020 C CA . VAL B 1 29 ? -25.484 1.769 10.633 1 98.31 29 VAL B CA 1
ATOM 3021 C C . VAL B 1 29 ? -26.078 3.17 10.773 1 98.31 29 VAL B C 1
ATOM 3023 O O . VAL B 1 29 ? -26.328 3.846 9.773 1 98.31 29 VAL B O 1
ATOM 3026 N N . LYS B 1 30 ? -26.234 3.605 12 1 98.38 30 LYS B N 1
ATOM 3027 C CA . LYS B 1 30 ? -26.891 4.891 12.219 1 98.38 30 LYS B CA 1
ATOM 3028 C C . LYS B 1 30 ? -25.906 5.918 12.773 1 98.38 30 LYS B C 1
ATOM 3030 O O . LYS B 1 30 ? -26.031 7.113 12.5 1 98.38 30 LYS B O 1
ATOM 3035 N N . LYS B 1 31 ? -25.016 5.469 13.609 1 98.62 31 LYS B N 1
ATOM 3036 C CA . LYS B 1 31 ? -24.031 6.355 14.227 1 98.62 31 LYS B CA 1
ATOM 3037 C C . LYS B 1 31 ? -22.625 5.758 14.164 1 98.62 31 LYS B C 1
ATOM 3039 O O . LYS B 1 31 ? -22.422 4.605 14.555 1 98.62 31 LYS B O 1
ATOM 3044 N N . THR B 1 32 ? -21.75 6.48 13.664 1 98.69 32 THR B N 1
ATOM 3045 C CA . THR B 1 32 ? -20.344 6.07 13.68 1 98.69 32 THR B CA 1
ATOM 3046 C C . THR B 1 32 ? -19.453 7.238 14.07 1 98.69 32 THR B C 1
ATOM 3048 O O . THR B 1 32 ? -19.688 8.383 13.664 1 98.69 32 THR B O 1
ATOM 3051 N N . ALA B 1 33 ? -18.484 7.004 14.891 1 98.81 33 ALA B N 1
ATOM 3052 C CA . ALA B 1 33 ? -17.516 8.016 15.312 1 98.81 33 ALA B CA 1
ATOM 3053 C C . ALA B 1 33 ? -16.125 7.719 14.758 1 98.81 33 ALA B C 1
ATOM 3055 O O . ALA B 1 33 ? -15.711 6.559 14.695 1 98.81 33 ALA B O 1
ATOM 3056 N N . VAL B 1 34 ? -15.484 8.711 14.305 1 98.75 34 VAL B N 1
ATOM 3057 C CA . VAL B 1 34 ? -14.086 8.656 13.867 1 98.75 34 VAL B CA 1
ATOM 3058 C C . VAL B 1 34 ? -13.227 9.539 14.773 1 98.75 34 VAL B C 1
ATOM 3060 O O . VAL B 1 34 ? -13.406 10.758 14.812 1 98.75 34 VAL B O 1
ATOM 3063 N N . ILE B 1 35 ? -12.289 8.93 15.5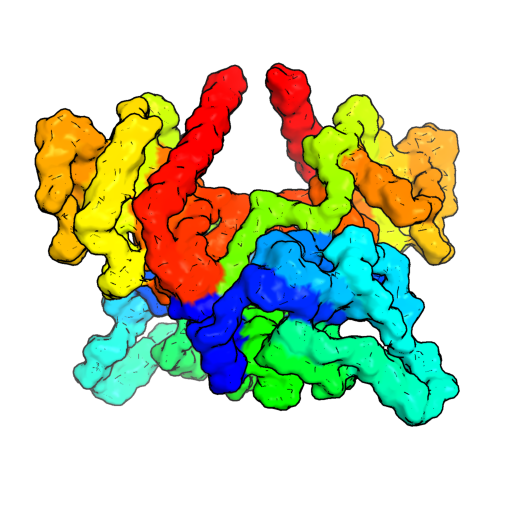16 1 98.12 35 ILE B N 1
ATOM 3064 C CA . ILE B 1 35 ? -11.445 9.664 16.453 1 98.12 35 ILE B CA 1
ATOM 3065 C C . ILE B 1 35 ? -10.094 9.961 15.797 1 98.12 35 ILE B C 1
ATOM 3067 O O . ILE B 1 35 ? -9.344 9.047 15.469 1 98.12 35 ILE B O 1
ATOM 3071 N N . ARG B 1 36 ? -9.781 11.188 15.594 1 96.69 36 ARG B N 1
ATOM 3072 C CA . ARG B 1 36 ? -8.516 11.609 15.008 1 96.69 36 ARG B CA 1
ATOM 3073 C C . ARG B 1 36 ? -7.93 12.797 15.766 1 96.69 36 ARG B C 1
ATOM 3075 O O . ARG B 1 36 ? -8.43 13.914 15.664 1 96.69 36 ARG B O 1
ATOM 3082 N N . HIS B 1 37 ? -6.852 12.492 16.516 1 92.56 37 HIS B N 1
ATOM 3083 C CA . HIS B 1 37 ? -6.102 13.5 17.266 1 92.56 37 HIS B CA 1
ATOM 3084 C C . HIS B 1 37 ? -4.777 13.812 16.578 1 92.56 37 HIS B C 1
ATOM 3086 O O . HIS B 1 37 ? -3.777 13.133 16.812 1 92.56 37 HIS B O 1
ATOM 3092 N N . ALA B 1 38 ? -4.77 14.805 15.727 1 86.25 38 ALA B N 1
ATOM 3093 C CA . ALA B 1 38 ? -3.549 15.023 14.953 1 86.25 38 ALA B CA 1
ATOM 3094 C C . ALA B 1 38 ? -3.414 16.484 14.547 1 86.25 38 ALA B C 1
ATOM 3096 O O . ALA B 1 38 ? -4.355 17.266 14.695 1 86.25 38 ALA B O 1
ATOM 3097 N N . ALA B 1 39 ? -2.191 16.797 14.086 1 85 39 ALA B N 1
ATOM 3098 C CA . ALA B 1 39 ? -1.906 18.109 13.523 1 85 39 ALA B CA 1
ATOM 3099 C C . ALA B 1 39 ? -2.396 18.203 12.078 1 85 39 ALA B C 1
ATOM 3101 O O . ALA B 1 39 ? -3.031 17.281 11.57 1 85 39 ALA B O 1
ATOM 3102 N N . LEU B 1 40 ? -2.172 19.375 11.547 1 83.44 40 LEU B N 1
ATOM 3103 C CA . LEU B 1 40 ? -2.705 19.719 10.234 1 83.44 40 LEU B CA 1
ATOM 3104 C C . LEU B 1 40 ? -2.447 18.609 9.227 1 83.44 40 LEU B C 1
ATOM 3106 O O . LEU B 1 40 ? -3.375 18.141 8.562 1 83.44 40 LEU B O 1
ATOM 3110 N N . GLY B 1 41 ? -1.18 18.141 9.133 1 87.69 41 GLY B N 1
ATOM 3111 C CA . GLY B 1 41 ? -0.808 17.156 8.125 1 87.69 41 GLY B CA 1
ATOM 3112 C C . GLY B 1 41 ? -1.61 15.875 8.219 1 87.69 41 GLY B C 1
ATOM 3113 O O . GLY B 1 41 ? -2.061 15.344 7.203 1 87.69 41 GLY B O 1
ATOM 3114 N N . ASP B 1 42 ? -1.864 15.492 9.414 1 89.62 42 ASP B N 1
ATOM 3115 C CA . ASP B 1 42 ? -2.6 14.25 9.633 1 89.62 42 ASP B CA 1
ATOM 3116 C C . ASP B 1 42 ? -4.102 14.469 9.477 1 89.62 42 ASP B C 1
ATOM 3118 O O . ASP B 1 42 ? -4.832 13.547 9.109 1 89.62 42 ASP B O 1
ATOM 3122 N N . GLN B 1 43 ? -4.527 15.68 9.711 1 93.06 43 GLN B N 1
ATOM 3123 C CA . GLN B 1 43 ? -5.945 15.984 9.547 1 93.06 43 GLN B CA 1
ATOM 3124 C C . GLN B 1 43 ? -6.352 15.938 8.078 1 93.06 43 GLN B C 1
ATOM 3126 O O . GLN B 1 43 ? -7.43 15.445 7.742 1 93.06 43 GLN B O 1
ATOM 3131 N N . VAL B 1 44 ? -5.457 16.391 7.25 1 94.44 44 VAL B N 1
ATOM 3132 C CA . VAL B 1 44 ? -5.805 16.391 5.836 1 94.44 44 VAL B CA 1
ATOM 3133 C C . VAL B 1 44 ? -5.758 14.961 5.293 1 94.44 44 VAL B C 1
ATOM 3135 O O . VAL B 1 44 ? -6.547 14.594 4.418 1 94.44 44 VAL B O 1
ATOM 3138 N N . ILE B 1 45 ? -4.969 14.141 5.895 1 95.75 45 ILE B N 1
ATOM 3139 C CA . ILE B 1 45 ? -4.707 12.797 5.391 1 95.75 45 ILE B CA 1
ATOM 3140 C C . ILE B 1 45 ? -5.859 11.867 5.77 1 95.75 45 ILE B C 1
ATOM 3142 O O . ILE B 1 45 ? -6.07 10.836 5.129 1 95.75 45 ILE B O 1
ATOM 3146 N N . VAL B 1 46 ? -6.695 12.242 6.758 1 97.25 46 VAL B N 1
ATOM 3147 C CA . VAL B 1 46 ? -7.777 11.367 7.195 1 97.25 46 VAL B CA 1
ATOM 3148 C C . VAL B 1 46 ? -8.984 11.547 6.277 1 97.25 46 VAL B C 1
ATOM 3150 O O . VAL B 1 46 ? -9.906 10.727 6.289 1 97.25 46 VAL B O 1
ATOM 3153 N N . ARG B 1 47 ? -9.023 12.562 5.43 1 98.31 47 ARG B N 1
ATOM 3154 C CA . ARG B 1 47 ? -10.195 12.984 4.676 1 98.31 47 ARG B CA 1
ATOM 3155 C C . ARG B 1 47 ? -10.727 11.852 3.801 1 98.31 47 ARG B C 1
ATOM 3157 O O . ARG B 1 47 ? -11.93 11.578 3.785 1 98.31 47 ARG B O 1
ATOM 3164 N N . PRO B 1 48 ? -9.836 11.07 3.098 1 98.56 48 PRO B N 1
ATOM 3165 C CA . PRO B 1 48 ? -10.375 9.977 2.289 1 98.56 48 PRO B CA 1
ATOM 3166 C C . PRO B 1 48 ? -11.117 8.938 3.127 1 98.56 48 PRO B C 1
ATOM 3168 O O . PRO B 1 48 ? -12.078 8.328 2.648 1 98.56 48 PRO B O 1
ATOM 3171 N N . PHE B 1 49 ? -10.672 8.75 4.352 1 98.62 49 PHE B N 1
ATOM 3172 C CA . PHE B 1 49 ? -11.375 7.82 5.227 1 98.62 49 PHE B CA 1
ATOM 3173 C C . PHE B 1 49 ? -12.812 8.266 5.445 1 98.62 49 PHE B C 1
ATOM 3175 O O . PHE B 1 49 ? -13.742 7.457 5.359 1 98.62 49 PHE B O 1
ATOM 3182 N N . LEU B 1 50 ? -12.977 9.523 5.703 1 98.81 50 LEU B N 1
ATOM 3183 C CA . LEU B 1 50 ? -14.312 10.062 5.945 1 98.81 50 LEU B CA 1
ATOM 3184 C C . LEU B 1 50 ? -15.172 9.969 4.691 1 98.81 50 LEU B C 1
ATOM 3186 O O . LEU B 1 50 ? -16.359 9.625 4.766 1 98.81 50 LEU B O 1
ATOM 3190 N N . VAL B 1 51 ? -14.578 10.242 3.547 1 98.81 51 VAL B N 1
ATOM 3191 C CA . VAL B 1 51 ? -15.289 10.164 2.275 1 98.81 51 VAL B CA 1
ATOM 3192 C C . VAL B 1 51 ? -15.75 8.734 2.025 1 98.81 51 VAL B C 1
ATOM 3194 O O . VAL B 1 51 ? -16.922 8.492 1.703 1 98.81 51 VAL B O 1
ATOM 3197 N N . GLU B 1 52 ? -14.859 7.797 2.205 1 98.75 52 GLU B N 1
ATOM 3198 C CA . GLU B 1 52 ? -15.172 6.395 1.944 1 98.75 52 GLU B CA 1
ATOM 3199 C C . GLU B 1 52 ? -16.141 5.84 2.992 1 98.75 52 GLU B C 1
ATOM 3201 O O . GLU B 1 52 ? -16.969 4.992 2.684 1 98.75 52 GLU B O 1
ATOM 3206 N N . ALA B 1 53 ? -16 6.309 4.273 1 98.81 53 ALA B N 1
ATOM 3207 C CA . ALA B 1 53 ? -16.953 5.902 5.309 1 98.81 53 ALA B CA 1
ATOM 3208 C C . ALA B 1 53 ? -18.359 6.336 4.961 1 98.81 53 ALA B C 1
ATOM 3210 O O . ALA B 1 53 ? -19.312 5.574 5.137 1 98.81 53 ALA B O 1
ATOM 3211 N N . ARG B 1 54 ? -18.484 7.574 4.449 1 98.81 54 ARG B N 1
ATOM 3212 C CA . ARG B 1 54 ? -19.781 8.086 4.031 1 98.81 54 ARG B CA 1
ATOM 3213 C C . ARG B 1 54 ? -20.375 7.227 2.918 1 98.81 54 ARG B C 1
ATOM 3215 O O . ARG B 1 54 ? -21.562 6.91 2.936 1 98.81 54 ARG B O 1
ATOM 3222 N N . LYS B 1 55 ? -19.562 6.82 1.984 1 98.25 55 LYS B N 1
ATOM 3223 C CA . LYS B 1 55 ? -20 5.949 0.901 1 98.25 55 LYS B CA 1
ATOM 3224 C C . LYS B 1 55 ? -20.469 4.602 1.438 1 98.25 55 LYS B C 1
ATOM 3226 O O . LYS B 1 55 ? -21.484 4.07 0.989 1 98.25 55 LYS B O 1
ATOM 3231 N N . PHE B 1 56 ? -19.781 4.066 2.432 1 98.31 56 PHE B N 1
ATOM 3232 C CA . PHE B 1 56 ? -20.016 2.721 2.934 1 98.31 56 PHE B CA 1
ATOM 3233 C C . PHE B 1 56 ? -21.219 2.699 3.881 1 98.31 56 PHE B C 1
ATOM 3235 O O . PHE B 1 56 ? -21.969 1.726 3.916 1 98.31 56 PHE B O 1
ATOM 3242 N N . PHE B 1 57 ? -21.312 3.82 4.691 1 98.56 57 PHE B N 1
ATOM 3243 C CA . PHE B 1 57 ? -22.422 3.992 5.633 1 98.56 57 PHE B CA 1
ATOM 3244 C C . PHE B 1 57 ? -23.266 5.207 5.262 1 98.56 57 PHE B C 1
ATOM 3246 O O . PHE B 1 57 ? -23.312 6.188 6.008 1 98.56 57 PHE B O 1
ATOM 3253 N N . PRO B 1 58 ? -24.031 5.082 4.27 1 98.31 58 PRO B N 1
ATOM 3254 C CA . PRO B 1 58 ? -24.703 6.266 3.721 1 98.31 58 PRO B CA 1
ATOM 3255 C C . PRO B 1 58 ? -25.766 6.836 4.66 1 98.31 58 PRO B C 1
ATOM 3257 O O . PRO B 1 58 ? -26.109 8.016 4.566 1 98.31 58 PRO B O 1
ATOM 3260 N N . ASN B 1 59 ? -26.266 6.062 5.57 1 98.38 59 ASN B N 1
ATOM 3261 C CA . ASN B 1 59 ? -27.344 6.508 6.457 1 98.38 59 ASN B CA 1
ATOM 3262 C C . ASN B 1 59 ? -26.812 6.875 7.84 1 98.38 59 ASN B C 1
ATOM 3264 O O . ASN B 1 59 ? -27.578 7.266 8.719 1 98.38 59 ASN B O 1
ATOM 3268 N N . ALA B 1 60 ? -25.547 6.812 8.023 1 98.69 60 ALA B N 1
ATOM 3269 C CA . ALA B 1 60 ? -24.969 7.008 9.344 1 98.69 60 ALA B CA 1
ATOM 3270 C C . ALA B 1 60 ? -24.688 8.484 9.609 1 98.69 60 ALA B C 1
ATOM 3272 O O . ALA B 1 60 ? -24.25 9.211 8.719 1 98.69 60 ALA B O 1
ATOM 3273 N N . GLU B 1 61 ? -24.969 8.883 10.812 1 98.75 61 GLU B N 1
ATOM 3274 C CA . GLU B 1 61 ? -24.391 10.117 11.32 1 98.75 61 GLU B CA 1
ATOM 3275 C C . GLU B 1 61 ? -22.906 9.93 11.672 1 98.75 61 GLU B C 1
ATOM 3277 O O . GLU B 1 61 ? -22.562 9.094 12.5 1 98.75 61 GLU B O 1
ATOM 3282 N N . ILE B 1 62 ? -22.062 10.664 11.023 1 98.81 62 ILE B N 1
ATOM 3283 C CA . ILE B 1 62 ? -20.625 10.57 11.273 1 98.81 62 ILE B CA 1
ATOM 3284 C C . ILE B 1 62 ? -20.203 11.648 12.258 1 98.81 62 ILE B C 1
ATOM 3286 O O . ILE B 1 62 ? -20.344 12.844 11.984 1 98.81 62 ILE B O 1
ATOM 3290 N N . THR B 1 63 ? -19.688 11.242 13.391 1 98.75 63 THR B N 1
ATOM 3291 C CA . THR B 1 63 ? -19.141 12.148 14.398 1 98.75 63 THR B CA 1
ATOM 3292 C C . THR B 1 63 ? -17.609 12.133 14.367 1 98.75 63 THR B C 1
ATOM 3294 O O . THR B 1 63 ? -17 11.078 14.539 1 98.75 63 THR B O 1
ATOM 3297 N N . LEU B 1 64 ? -17.062 13.281 14.086 1 98.31 64 LEU B N 1
ATOM 3298 C CA . LEU B 1 64 ? -15.617 13.43 14.133 1 98.31 64 LEU B CA 1
ATOM 3299 C C . LEU B 1 64 ? -15.164 13.906 15.508 1 98.31 64 LEU B C 1
ATOM 3301 O O . LEU B 1 64 ? -15.68 14.898 16.016 1 98.31 64 LEU B O 1
ATOM 3305 N N . VAL B 1 65 ? -14.258 13.141 16.125 1 97.75 65 VAL B N 1
ATOM 3306 C CA . VAL B 1 65 ? -13.734 13.5 17.438 1 97.75 65 VAL B CA 1
ATOM 3307 C C . VAL B 1 65 ? -12.297 14.008 17.297 1 97.75 65 VAL B C 1
ATOM 3309 O O . VAL B 1 65 ? -11.406 13.273 16.859 1 97.75 65 VAL B O 1
ATOM 3312 N N . THR B 1 66 ? -12.07 15.195 17.656 1 96.06 66 THR B N 1
ATOM 3313 C CA . THR B 1 66 ? -10.75 15.82 17.578 1 96.06 66 THR B CA 1
ATOM 3314 C C . THR B 1 66 ? -10.297 16.281 18.969 1 96.06 66 THR B C 1
ATOM 3316 O O . THR B 1 66 ? -10.883 15.883 19.984 1 96.06 66 THR B O 1
ATOM 3319 N N . VAL B 1 67 ? -9.141 16.984 18.969 1 94.5 67 VAL B N 1
ATOM 3320 C CA . VAL B 1 67 ? -8.578 17.422 20.25 1 94.5 67 VAL B CA 1
ATOM 3321 C C . VAL B 1 67 ? -8.32 18.922 20.219 1 94.5 67 VAL B C 1
ATOM 3323 O O . VAL B 1 67 ? -8.047 19.5 19.156 1 94.5 67 VAL B O 1
ATOM 3326 N N . SER B 1 68 ? -8.312 19.531 21.328 1 92.31 68 SER B N 1
ATOM 3327 C CA . SER B 1 68 ? -8.406 20.984 21.453 1 92.31 68 SER B CA 1
ATOM 3328 C C . SER B 1 68 ? -7.133 21.656 20.969 1 92.31 68 SER B C 1
ATOM 3330 O O . SER B 1 68 ? -7.172 22.797 20.5 1 92.31 68 SER B O 1
ATOM 3332 N N . ASN B 1 69 ? -6.02 21 21.016 1 88.88 69 ASN B N 1
ATOM 3333 C CA . ASN B 1 69 ? -4.766 21.656 20.641 1 88.88 69 ASN B CA 1
ATOM 3334 C C . ASN B 1 69 ? -4.477 21.484 19.141 1 88.88 69 ASN B C 1
ATOM 3336 O O . ASN B 1 69 ? -3.541 22.094 18.625 1 88.88 69 ASN B O 1
ATOM 3340 N N . TYR B 1 70 ? -5.25 20.703 18.469 1 85.81 70 TYR B N 1
ATOM 3341 C CA . TYR B 1 70 ? -5.062 20.469 17.047 1 85.81 70 TYR B CA 1
ATOM 3342 C C . TYR B 1 70 ? -6.379 20.609 16.281 1 85.81 70 TYR B C 1
ATOM 3344 O O . TYR B 1 70 ? -7.008 19.609 15.93 1 85.81 70 TYR B O 1
ATOM 3352 N N . LEU B 1 71 ? -6.75 21.797 16.047 1 88.56 71 LEU B N 1
ATOM 3353 C CA . LEU B 1 71 ? -8.031 22.047 15.391 1 88.56 71 LEU B CA 1
ATOM 3354 C C . LEU B 1 71 ? -7.836 22.531 13.961 1 88.56 71 LEU B C 1
ATOM 3356 O O . LEU B 1 71 ? -8.742 22.438 13.133 1 88.56 71 LEU B O 1
ATOM 3360 N N . TYR B 1 72 ? -6.621 23.031 13.734 1 89.12 72 TYR B N 1
ATOM 3361 C CA . TYR B 1 72 ? -6.336 23.578 12.414 1 89.12 72 TYR B CA 1
ATOM 3362 C C . TYR B 1 72 ? -6.348 22.469 11.359 1 89.12 72 TYR B C 1
ATOM 3364 O O . TYR B 1 72 ? -5.613 21.484 11.469 1 89.12 72 TYR B O 1
ATOM 3372 N N . GLY B 1 73 ? -7.312 22.547 10.383 1 92 73 GLY B N 1
ATOM 3373 C CA . GLY B 1 73 ? -7.391 21.578 9.297 1 92 73 GLY B CA 1
ATOM 3374 C C . GLY B 1 73 ? -8.344 20.438 9.586 1 92 73 GLY B C 1
ATOM 3375 O O . GLY B 1 73 ? -8.445 19.484 8.797 1 92 73 GLY B O 1
ATOM 3376 N N . THR B 1 74 ? -9.062 20.562 10.727 1 94.62 74 THR B N 1
ATOM 3377 C CA . THR B 1 74 ? -10.031 19.516 11.062 1 94.62 74 THR B CA 1
ATOM 3378 C C . THR B 1 74 ? -11.07 19.375 9.945 1 94.62 74 THR B C 1
ATOM 3380 O O . THR B 1 74 ? -11.672 20.359 9.516 1 94.62 74 THR B O 1
ATOM 3383 N N . PRO B 1 75 ? -11.25 18.172 9.469 1 96.62 75 PRO B N 1
ATOM 3384 C CA . PRO B 1 75 ? -12.188 18 8.352 1 96.62 75 PRO B CA 1
ATOM 3385 C C . PRO B 1 75 ? -13.641 17.922 8.812 1 96.62 75 PRO B C 1
ATOM 3387 O O . PRO B 1 75 ? -14.367 17 8.414 1 96.62 75 PRO B O 1
ATOM 3390 N N . SER B 1 76 ? -14.109 18.922 9.453 1 96.38 76 SER B N 1
ATOM 3391 C CA . SER B 1 76 ? -15.469 18.969 9.984 1 96.38 76 SER B CA 1
ATOM 3392 C C . SER B 1 76 ? -16.5 19.016 8.859 1 96.38 76 SER B C 1
ATOM 3394 O O . SER B 1 76 ? -17.656 18.609 9.047 1 96.38 76 SER B O 1
ATOM 3396 N N . ASP B 1 77 ? -16.109 19.484 7.676 1 96.94 77 ASP B N 1
ATOM 3397 C CA . ASP B 1 77 ? -17 19.578 6.523 1 96.94 77 ASP B CA 1
ATOM 3398 C C . ASP B 1 77 ? -17.391 18.188 6.027 1 96.94 77 ASP B C 1
ATOM 3400 O O . ASP B 1 77 ? -18.375 18.047 5.305 1 96.94 77 ASP B O 1
ATOM 3404 N N . LEU B 1 78 ? -16.688 17.141 6.465 1 98.25 78 LEU B N 1
ATOM 3405 C CA . LEU B 1 78 ? -16.953 15.781 6.004 1 98.25 78 LEU B CA 1
ATOM 3406 C C . LEU B 1 78 ? -17.641 14.961 7.094 1 98.25 78 LEU B C 1
ATOM 3408 O O . LEU B 1 78 ? -17.797 13.742 6.961 1 98.25 78 LEU B O 1
ATOM 3412 N N . ALA B 1 79 ? -18 15.602 8.18 1 98.25 79 ALA B N 1
ATOM 3413 C CA . ALA B 1 79 ? -18.703 14.961 9.289 1 98.25 79 ALA B CA 1
ATOM 3414 C C . ALA B 1 79 ? -20.031 15.672 9.578 1 98.25 79 ALA B C 1
ATOM 3416 O O . ALA B 1 79 ? -20.25 16.797 9.141 1 98.25 79 ALA B O 1
ATOM 3417 N N . ASP B 1 80 ? -20.906 15.008 10.258 1 98.56 80 ASP B N 1
ATOM 3418 C CA . ASP B 1 80 ? -22.188 15.602 10.648 1 98.56 80 ASP B CA 1
ATOM 3419 C C . ASP B 1 80 ? -22.062 16.312 11.992 1 98.56 80 ASP B C 1
ATOM 3421 O O . ASP B 1 80 ? -22.781 17.281 12.25 1 98.56 80 ASP B O 1
ATOM 3425 N N . LYS B 1 81 ? -21.219 15.797 12.867 1 97.94 81 LYS B N 1
ATOM 3426 C CA . LYS B 1 81 ? -20.938 16.344 14.188 1 97.94 81 LYS B CA 1
ATOM 3427 C C . LYS B 1 81 ? -19.453 16.344 14.484 1 97.94 81 LYS B C 1
ATOM 3429 O O . LYS B 1 81 ? -18.719 15.492 13.977 1 97.94 81 LYS B O 1
ATOM 3434 N N . THR B 1 82 ? -19.031 17.328 15.266 1 97.5 82 THR B N 1
ATOM 3435 C CA . THR B 1 82 ? -17.641 17.375 15.719 1 97.5 82 THR B CA 1
ATOM 3436 C C . THR B 1 82 ? -17.578 17.516 17.234 1 97.5 82 THR B C 1
ATOM 3438 O O . THR B 1 82 ? -18.25 18.359 17.812 1 97.5 82 THR B O 1
ATOM 3441 N N . VAL B 1 83 ? -16.891 16.594 17.828 1 97 83 VAL B N 1
ATOM 3442 C CA . VAL B 1 83 ? -16.641 16.609 19.266 1 97 83 VAL B CA 1
ATOM 3443 C C . VAL B 1 83 ? -15.18 16.938 19.531 1 97 83 VAL B C 1
ATOM 3445 O O . VAL B 1 83 ? -14.281 16.375 18.906 1 97 83 VAL B O 1
ATOM 3448 N N . ILE B 1 84 ? -14.938 17.875 20.469 1 96.25 84 ILE B N 1
ATOM 3449 C CA . ILE B 1 84 ? -13.578 18.297 20.781 1 96.25 84 ILE B CA 1
ATOM 3450 C C . ILE B 1 84 ? -13.211 17.828 22.188 1 96.25 84 ILE B C 1
ATOM 3452 O O . ILE B 1 84 ? -13.82 18.266 23.172 1 96.25 84 ILE B O 1
ATOM 3456 N N . MET B 1 85 ? -12.273 16.938 22.219 1 95.12 85 MET B N 1
ATOM 3457 C CA . MET B 1 85 ? -11.719 16.531 23.5 1 95.12 85 MET B CA 1
ATOM 3458 C C . MET B 1 85 ? -10.664 17.531 23.969 1 95.12 85 MET B C 1
ATOM 3460 O O . MET B 1 85 ? -10.008 18.188 23.156 1 95.12 85 MET B O 1
ATOM 3464 N N . LYS B 1 86 ? -10.469 17.547 25.234 1 93.25 86 LYS B N 1
ATOM 3465 C CA . LYS B 1 86 ? -9.414 18.391 25.797 1 93.25 86 LYS B CA 1
ATOM 3466 C C . LYS B 1 86 ? -8.047 17.75 25.641 1 93.25 86 LYS B C 1
ATOM 3468 O O . LYS B 1 86 ? -7.891 16.547 25.859 1 93.25 86 LYS B O 1
ATOM 3473 N N . SER B 1 87 ? -7.141 18.562 25.234 1 91.69 87 SER B N 1
ATOM 3474 C CA . SER B 1 87 ? -5.773 18.062 25.109 1 91.69 87 SER B CA 1
ATOM 3475 C C . SER B 1 87 ? -5.176 17.766 26.484 1 91.69 87 SER B C 1
ATOM 3477 O O . SER B 1 87 ? -5.781 18.094 27.516 1 91.69 87 SER B O 1
ATOM 3479 N N . ARG B 1 88 ? -3.984 17.141 26.438 1 86.56 88 ARG B N 1
ATOM 3480 C CA . ARG B 1 88 ? -3.285 16.844 27.688 1 86.56 88 ARG B CA 1
ATOM 3481 C C . ARG B 1 88 ? -3.059 18.125 28.5 1 86.56 88 ARG B C 1
ATOM 3483 O O . ARG B 1 88 ? -3.324 18.141 29.703 1 86.56 88 ARG B O 1
ATOM 3490 N N . ASP B 1 89 ? -2.623 19.156 27.797 1 86.69 89 ASP B N 1
ATOM 3491 C CA . ASP B 1 89 ? -2.32 20.422 28.469 1 86.69 89 ASP B CA 1
ATOM 3492 C C . ASP B 1 89 ? -3.594 21.094 28.984 1 86.69 89 ASP B C 1
ATOM 3494 O O . ASP B 1 89 ? -3.623 21.625 30.094 1 86.69 89 ASP B O 1
ATOM 3498 N N . ASP B 1 90 ? -4.598 20.984 28.203 1 88.44 90 ASP B N 1
ATOM 3499 C CA . ASP B 1 90 ? -5.859 21.625 28.578 1 88.44 90 ASP B CA 1
ATOM 3500 C C . ASP B 1 90 ? -6.551 20.859 29.688 1 88.44 90 ASP B C 1
ATOM 3502 O O . ASP B 1 90 ? -7.422 21.391 30.375 1 88.44 90 ASP B O 1
ATOM 3506 N N . SER B 1 91 ? -6.16 19.625 29.812 1 87.44 91 SER B N 1
ATOM 3507 C CA . SER B 1 91 ? -6.828 18.781 30.797 1 87.44 91 SER B CA 1
ATOM 3508 C C . SER B 1 91 ? -6.172 18.875 32.156 1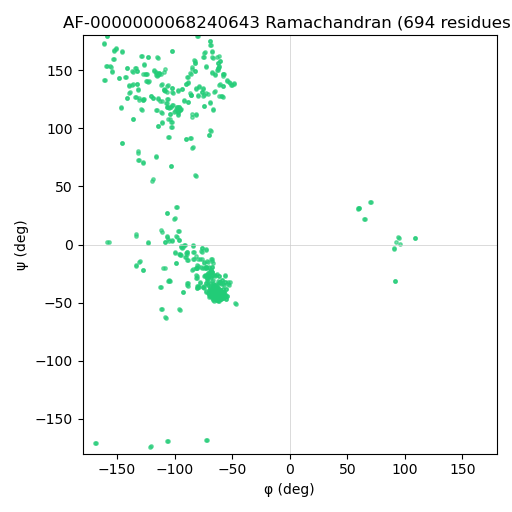 87.44 91 SER B C 1
ATOM 3510 O O . SER B 1 91 ? -6.719 18.406 33.156 1 87.44 91 SER B O 1
ATOM 3512 N N . LYS B 1 92 ? -4.984 19.438 32.25 1 88.38 92 LYS B N 1
ATOM 3513 C CA . LYS B 1 92 ? -4.246 19.531 33.5 1 88.38 92 LYS B CA 1
ATOM 3514 C C . LYS B 1 92 ? -5.051 20.297 34.562 1 88.38 92 LYS B C 1
ATOM 3516 O O . LYS B 1 92 ? -4.945 20.016 35.75 1 88.38 92 LYS B O 1
ATOM 3521 N N . GLN B 1 93 ? -5.84 21.203 34.156 1 87.69 93 GLN B N 1
ATOM 3522 C CA . GLN B 1 93 ? -6.57 22.062 35.094 1 87.69 93 GLN B CA 1
ATOM 3523 C C . GLN B 1 93 ? -7.953 21.484 35.406 1 87.69 93 GLN B C 1
ATOM 3525 O O . GLN B 1 93 ? -8.68 22.016 36.25 1 87.69 93 GLN B O 1
ATOM 3530 N N . LEU B 1 94 ? -8.188 20.391 34.75 1 87.94 94 LEU B N 1
ATOM 3531 C CA . LEU B 1 94 ? -9.523 19.828 34.906 1 87.94 94 LEU B CA 1
ATOM 3532 C C . LEU B 1 94 ? -9.594 18.922 36.125 1 87.94 94 LEU B C 1
ATOM 3534 O O . LEU B 1 94 ? -8.617 18.25 36.469 1 87.94 94 LEU B O 1
ATOM 3538 N N . SER B 1 95 ? -10.727 18.891 36.75 1 89.75 95 SER B N 1
ATOM 3539 C CA . SER B 1 95 ? -11 17.938 37.812 1 89.75 95 SER B CA 1
ATOM 3540 C C . SER B 1 95 ? -11.227 16.531 37.25 1 89.75 95 SER B C 1
ATOM 3542 O O . SER B 1 95 ? -11.391 16.359 36.062 1 89.75 95 SER B O 1
ATOM 3544 N N . LEU B 1 96 ? -11.18 15.609 38.156 1 88.75 96 LEU B N 1
ATOM 3545 C CA . LEU B 1 96 ? -11.414 14.234 37.719 1 88.75 96 LEU B CA 1
ATOM 3546 C C . LEU B 1 96 ? -12.805 14.086 37.094 1 88.75 96 LEU B C 1
ATOM 3548 O O . LEU B 1 96 ? -12.977 13.352 36.125 1 88.75 96 LEU B O 1
ATOM 3552 N N . ARG B 1 97 ? -13.75 14.742 37.688 1 91.19 97 ARG B N 1
ATOM 3553 C CA . ARG B 1 97 ? -15.117 14.711 37.156 1 91.19 97 ARG B CA 1
ATOM 3554 C C . ARG B 1 97 ? -15.18 15.32 35.781 1 91.19 97 ARG B C 1
ATOM 3556 O O . ARG B 1 97 ? -15.859 14.797 34.875 1 91.19 97 ARG B O 1
ATOM 3563 N N . GLN B 1 98 ? -14.469 16.375 35.562 1 91.31 98 GLN B N 1
ATOM 3564 C CA . GLN B 1 98 ? -14.445 17.062 34.281 1 91.31 98 GLN B CA 1
ATOM 3565 C C . GLN B 1 98 ? -13.742 16.219 33.219 1 91.31 98 GLN B C 1
ATOM 3567 O O . GLN B 1 98 ? -14.156 16.188 32.062 1 91.31 98 GLN B O 1
ATOM 3572 N N . LYS B 1 99 ? -12.719 15.586 33.625 1 90.44 99 LYS B N 1
ATOM 3573 C CA . LYS B 1 99 ? -12.016 14.68 32.719 1 90.44 99 LYS B CA 1
ATOM 3574 C C . LYS B 1 99 ? -12.922 13.523 32.281 1 90.44 99 LYS B C 1
ATOM 3576 O O . LYS B 1 99 ? -12.961 13.172 31.109 1 90.44 99 LYS B O 1
ATOM 3581 N N . TRP B 1 100 ? -13.602 13.047 33.25 1 91.56 100 TRP B N 1
ATOM 3582 C CA . TRP B 1 100 ? -14.547 11.977 32.969 1 91.56 100 TRP B CA 1
ATOM 3583 C C . TRP B 1 100 ? -15.617 12.445 32 1 91.56 100 TRP B C 1
ATOM 3585 O O . TRP B 1 100 ? -15.977 11.727 31.062 1 91.56 100 TRP B O 1
ATOM 3595 N N . GLN B 1 101 ? -16.078 13.617 32.188 1 92.12 101 GLN B N 1
ATOM 3596 C CA . GLN B 1 101 ? -17.078 14.195 31.281 1 92.12 101 GLN B CA 1
ATOM 3597 C C . GLN B 1 101 ? -16.516 14.391 29.875 1 92.12 101 GLN B C 1
ATOM 3599 O O . GLN B 1 101 ? -17.219 14.188 28.891 1 92.12 101 GLN B O 1
ATOM 3604 N N . ASP B 1 102 ? -15.281 14.758 29.828 1 93.19 102 ASP B N 1
ATOM 3605 C CA . ASP B 1 102 ? -14.602 14.945 28.547 1 93.19 102 ASP B CA 1
ATOM 3606 C C . ASP B 1 102 ? -14.492 13.625 27.781 1 93.19 102 ASP B C 1
ATOM 3608 O O . ASP B 1 102 ? -14.75 13.578 26.578 1 93.19 102 ASP B O 1
ATOM 3612 N N . TYR B 1 103 ? -14.203 12.586 28.516 1 92.94 103 TYR B N 1
ATOM 3613 C CA . TYR B 1 103 ? -14.008 11.266 27.906 1 92.94 103 TYR B CA 1
ATOM 3614 C C . TYR B 1 103 ? -15.344 10.633 27.547 1 92.94 103 TYR B C 1
ATOM 3616 O O . TYR B 1 103 ? -15.406 9.727 26.719 1 92.94 103 TYR B O 1
ATOM 3624 N N . ASN B 1 104 ? -16.422 11.086 28.141 1 94.12 104 ASN B N 1
ATOM 3625 C CA . ASN B 1 104 ? -17.734 10.484 27.969 1 94.12 104 ASN B CA 1
ATOM 3626 C C . ASN B 1 104 ? -18.641 11.344 27.094 1 94.12 104 ASN B C 1
ATOM 3628 O O . ASN B 1 104 ? -19.859 11.289 27.203 1 94.12 104 ASN B O 1
ATOM 3632 N N . GLN B 1 105 ? -18.094 12.102 26.234 1 94 105 GLN B N 1
ATOM 3633 C CA . GLN B 1 105 ? -18.844 13.039 25.406 1 94 105 GLN B CA 1
ATOM 3634 C C . GLN B 1 105 ? -19.641 12.305 24.312 1 94 105 GLN B C 1
ATOM 3636 O O . GLN B 1 105 ? -20.656 12.805 23.828 1 94 105 GLN B O 1
ATOM 3641 N N . LEU B 1 106 ? -19.156 11.117 23.922 1 95.38 106 LEU B N 1
ATOM 3642 C CA . LEU B 1 106 ? -19.75 10.406 22.797 1 95.38 106 LEU B CA 1
ATOM 3643 C C . LEU B 1 106 ? -20.938 9.562 23.25 1 95.38 106 LEU B C 1
ATOM 3645 O O . LEU B 1 106 ? -20.844 8.852 24.266 1 95.38 106 LEU B O 1
ATOM 3649 N N . GLU B 1 107 ? -22.031 9.711 22.609 1 95.62 107 GLU B N 1
ATOM 3650 C CA . GLU B 1 107 ? -23.141 8.781 22.812 1 95.62 107 GLU B CA 1
ATOM 3651 C C . GLU B 1 107 ? -22.812 7.395 22.25 1 95.62 107 GLU B C 1
ATOM 3653 O O . GLU B 1 107 ? -21.766 7.199 21.656 1 95.62 107 GLU B O 1
ATOM 3658 N N . ALA B 1 108 ? -23.781 6.512 22.531 1 97.81 108 ALA B N 1
ATOM 3659 C CA . ALA B 1 108 ? -23.609 5.16 22.016 1 97.81 108 ALA B CA 1
ATOM 3660 C C . ALA B 1 108 ? -23.469 5.168 20.484 1 97.81 108 ALA B C 1
ATOM 3662 O O . ALA B 1 108 ? -24.172 5.91 19.797 1 97.81 108 ALA B O 1
ATOM 3663 N N . GLN B 1 109 ? -22.562 4.434 19.953 1 98.31 109 GLN B N 1
ATOM 3664 C CA . GLN B 1 109 ? -22.25 4.332 18.531 1 98.31 109 GLN B CA 1
ATOM 3665 C C . GLN B 1 109 ? -22.469 2.912 18.016 1 98.31 109 GLN B C 1
ATOM 3667 O O . GLN B 1 109 ? -22.375 1.95 18.797 1 98.31 109 GLN B O 1
ATOM 3672 N N . ASP B 1 110 ? -22.828 2.791 16.766 1 98.62 110 ASP B N 1
ATOM 3673 C CA . ASP B 1 110 ? -22.734 1.472 16.141 1 98.62 110 ASP B CA 1
ATOM 3674 C C . ASP B 1 110 ? -21.281 1.061 15.945 1 98.62 110 ASP B C 1
ATOM 3676 O O . ASP B 1 110 ? -20.891 -0.068 16.266 1 98.62 110 ASP B O 1
ATOM 3680 N N . ILE B 1 111 ? -20.516 1.994 15.484 1 98.81 111 ILE B N 1
ATOM 3681 C CA . ILE B 1 111 ? -19.094 1.713 15.234 1 98.81 111 ILE B CA 1
ATOM 3682 C C . ILE B 1 111 ? -18.25 2.902 15.68 1 98.81 111 ILE B C 1
ATOM 3684 O O . ILE B 1 111 ? -18.609 4.055 15.422 1 98.81 111 ILE B O 1
ATOM 3688 N N . ILE B 1 112 ? -17.156 2.658 16.344 1 98.81 112 ILE B N 1
ATOM 3689 C CA . ILE B 1 112 ? -16.094 3.635 16.609 1 98.81 112 ILE B CA 1
ATOM 3690 C C . ILE B 1 112 ? -14.836 3.262 15.828 1 98.81 112 ILE B C 1
ATOM 3692 O O . ILE B 1 112 ? -14.359 2.127 15.922 1 98.81 112 ILE B O 1
ATOM 3696 N N . PHE B 1 113 ? -14.398 4.164 15.055 1 98.81 113 PHE B N 1
ATOM 3697 C CA . PHE B 1 113 ? -13.094 4.035 14.414 1 98.81 113 PHE B CA 1
ATOM 3698 C C . PHE B 1 113 ? -12.055 4.898 15.117 1 98.81 113 PHE B C 1
ATOM 3700 O O . PHE B 1 113 ? -12.055 6.121 14.969 1 98.81 113 PHE B O 1
ATOM 3707 N N . ASP B 1 114 ? -11.188 4.297 15.867 1 98.31 114 ASP B N 1
ATOM 3708 C CA . ASP B 1 114 ? -10.094 5.004 16.531 1 98.31 114 ASP B CA 1
ATOM 3709 C C . ASP B 1 114 ? -8.859 5.047 15.641 1 98.31 114 ASP B C 1
ATOM 3711 O O . ASP B 1 114 ? -7.977 4.188 15.75 1 98.31 114 ASP B O 1
ATOM 3715 N N . VAL B 1 115 ? -8.734 6.055 14.844 1 96.81 115 VAL B N 1
ATOM 3716 C CA . VAL B 1 115 ? -7.59 6.176 13.945 1 96.81 115 VAL B CA 1
ATOM 3717 C C . VAL B 1 115 ? -6.523 7.066 14.578 1 96.81 115 VAL B C 1
ATOM 3719 O O . VAL B 1 115 ? -5.598 7.516 13.898 1 96.81 115 VAL B O 1
ATOM 3722 N N . ALA B 1 116 ? -6.676 7.355 15.836 1 94.38 116 ALA B N 1
ATOM 3723 C CA . ALA B 1 116 ? -5.695 8.133 16.578 1 94.38 116 ALA B CA 1
ATOM 3724 C C . ALA B 1 116 ? -4.742 7.223 17.344 1 94.38 116 ALA B C 1
ATOM 3726 O O . ALA B 1 116 ? -3.525 7.281 17.156 1 94.38 116 ALA B O 1
ATOM 3727 N N . GLY B 1 117 ? -5.34 6.363 18.156 1 93.12 117 GLY B N 1
ATOM 3728 C CA . GLY B 1 117 ? -4.539 5.457 18.969 1 93.12 117 GLY B CA 1
ATOM 3729 C C . GLY B 1 117 ? -3.781 6.16 20.078 1 93.12 117 GLY B C 1
ATOM 3730 O O . GLY B 1 117 ? -2.609 5.863 20.328 1 93.12 117 GLY B O 1
ATOM 3731 N N . THR B 1 118 ? -4.312 7.148 20.703 1 91.94 118 THR B N 1
ATOM 3732 C CA . THR B 1 118 ? -3.717 7.875 21.812 1 91.94 118 THR B CA 1
ATOM 3733 C C . THR B 1 118 ? -4.344 7.438 23.141 1 91.94 118 THR B C 1
ATOM 3735 O O . THR B 1 118 ? -5.375 6.762 23.141 1 91.94 118 THR B O 1
ATOM 3738 N N . ASN B 1 119 ? -3.705 7.824 24.234 1 92 119 ASN B N 1
ATOM 3739 C CA . ASN B 1 119 ? -4.277 7.535 25.547 1 92 119 ASN B CA 1
ATOM 3740 C C . ASN B 1 119 ? -5.68 8.125 25.672 1 92 119 ASN B C 1
ATOM 3742 O O . ASN B 1 119 ? -6.578 7.477 26.219 1 92 119 ASN B O 1
ATOM 3746 N N . ARG B 1 120 ? -5.867 9.328 25.172 1 93.06 120 ARG B N 1
ATOM 3747 C CA . ARG B 1 120 ? -7.168 9.992 25.25 1 93.06 120 ARG B CA 1
ATOM 3748 C C . ARG B 1 120 ? -8.211 9.242 24.438 1 93.06 120 ARG B C 1
ATOM 3750 O O . ARG B 1 120 ? -9.344 9.055 24.891 1 93.06 120 ARG B O 1
ATOM 3757 N N . SER B 1 121 ? -7.82 8.828 23.219 1 95.25 121 SER B N 1
ATOM 3758 C CA . SER B 1 121 ? -8.773 8.094 22.391 1 95.25 121 SER B CA 1
ATOM 3759 C C . SER B 1 121 ? -9.102 6.734 23 1 95.25 121 SER B C 1
ATOM 3761 O O . SER B 1 121 ? -10.219 6.242 22.859 1 95.25 121 SER B O 1
ATOM 3763 N N . TYR B 1 122 ? -8.133 6.133 23.719 1 96.12 122 TYR B N 1
ATOM 3764 C CA . TYR B 1 122 ? -8.383 4.867 24.391 1 96.12 122 TYR B CA 1
ATOM 3765 C C . TYR B 1 122 ? -9.492 5.012 25.422 1 96.12 122 TYR B C 1
ATOM 3767 O O . TYR B 1 122 ? -10.414 4.191 25.469 1 96.12 122 TYR B O 1
ATOM 3775 N N . TRP B 1 123 ? -9.375 6.062 26.188 1 95.12 123 TRP B N 1
ATOM 3776 C CA . TRP B 1 123 ? -10.359 6.281 27.25 1 95.12 123 TRP B CA 1
ATOM 3777 C C . TRP B 1 123 ? -11.75 6.508 26.656 1 95.12 123 TRP B C 1
ATOM 3779 O O . TRP B 1 123 ? -12.734 5.934 27.125 1 95.12 123 TRP B O 1
ATOM 3789 N N . MET B 1 124 ? -11.852 7.332 25.672 1 96.75 124 MET B N 1
ATOM 3790 C CA . MET B 1 124 ? -13.148 7.582 25.047 1 96.75 124 MET B CA 1
ATOM 3791 C C . MET B 1 124 ? -13.719 6.305 24.438 1 96.75 124 MET B C 1
ATOM 3793 O O . MET B 1 124 ? -14.906 6.012 24.609 1 96.75 124 MET B O 1
ATOM 3797 N N . THR B 1 125 ? -12.859 5.559 23.719 1 97.69 125 THR B N 1
ATOM 3798 C CA . THR B 1 125 ? -13.281 4.305 23.109 1 97.69 125 THR B CA 1
ATOM 3799 C C . THR B 1 125 ? -13.75 3.316 24.172 1 97.69 125 THR B C 1
ATOM 3801 O O . THR B 1 125 ? -14.766 2.641 24 1 97.69 125 THR B O 1
ATOM 3804 N N . LEU B 1 126 ? -13.016 3.264 25.281 1 97.06 126 LEU B N 1
ATOM 3805 C CA . LEU B 1 126 ? -13.344 2.346 26.359 1 97.06 126 LEU B CA 1
ATOM 3806 C C . LEU B 1 126 ? -14.688 2.693 26.984 1 97.06 126 LEU B C 1
ATOM 3808 O O . LEU B 1 126 ? -15.5 1.804 27.266 1 97.06 126 LEU B O 1
ATOM 3812 N N . LEU B 1 127 ? -14.945 3.945 27.188 1 96.62 127 LEU B N 1
ATOM 3813 C CA . LEU B 1 127 ? -16.109 4.402 27.953 1 96.62 127 LEU B CA 1
ATOM 3814 C C . LEU B 1 127 ? -17.344 4.473 27.078 1 96.62 127 LEU B C 1
ATOM 3816 O O . LEU B 1 127 ? -18.469 4.492 27.594 1 96.62 127 LEU B O 1
ATOM 3820 N N . THR B 1 128 ? -17.203 4.559 25.797 1 97.62 128 THR B N 1
ATOM 3821 C CA . THR B 1 128 ? -18.328 4.672 24.891 1 97.62 128 THR B CA 1
ATOM 3822 C C . THR B 1 128 ? -18.875 3.293 24.531 1 97.62 128 THR B C 1
ATOM 3824 O O . THR B 1 128 ? -18.109 2.393 24.172 1 97.62 128 THR B O 1
ATOM 3827 N N . LYS B 1 129 ? -20.141 3.119 24.672 1 97.44 129 LYS B N 1
ATOM 3828 C CA . LYS B 1 129 ? -20.781 1.888 24.203 1 97.44 129 LYS B CA 1
ATOM 3829 C C . LYS B 1 129 ? -20.828 1.837 22.688 1 97.44 129 LYS B C 1
ATOM 3831 O O . LYS B 1 129 ? -21.25 2.797 22.031 1 97.44 129 LYS B O 1
ATOM 3836 N N . ALA B 1 130 ? -20.375 0.726 22.125 1 98.12 130 ALA B N 1
ATOM 3837 C CA . ALA B 1 130 ? -20.422 0.539 20.672 1 98.12 130 ALA B CA 1
ATOM 3838 C C . ALA B 1 130 ? -20.453 -0.943 20.312 1 98.12 130 ALA B C 1
ATOM 3840 O O . ALA B 1 130 ? -19.922 -1.78 21.047 1 98.12 130 ALA B O 1
ATOM 3841 N N . LYS B 1 131 ? -21.078 -1.256 19.219 1 97.69 131 LYS B N 1
ATOM 3842 C CA . LYS B 1 131 ? -21.094 -2.633 18.734 1 97.69 131 LYS B CA 1
ATOM 3843 C C . LYS B 1 131 ? -19.719 -3.043 18.219 1 97.69 131 LYS B C 1
ATOM 3845 O O . LYS B 1 131 ? -19.25 -4.145 18.5 1 97.69 131 LYS B O 1
ATOM 3850 N N . LEU B 1 132 ? -19.109 -2.18 17.453 1 98.5 132 LEU B N 1
ATOM 3851 C CA . LEU B 1 132 ? -17.75 -2.389 16.969 1 98.5 132 LEU B CA 1
ATOM 3852 C C . LEU B 1 132 ? -16.828 -1.268 17.438 1 98.5 132 LEU B C 1
ATOM 3854 O O . LEU B 1 132 ? -17.172 -0.088 17.312 1 98.5 132 LEU B O 1
ATOM 3858 N N . LYS B 1 133 ? -15.75 -1.597 18.031 1 98.75 133 LYS B N 1
ATOM 3859 C CA . LYS B 1 133 ? -14.641 -0.713 18.375 1 98.75 133 LYS B CA 1
ATOM 3860 C C . LYS B 1 133 ? -13.375 -1.08 17.594 1 98.75 133 LYS B C 1
ATOM 3862 O O . LYS B 1 133 ? -12.695 -2.055 17.938 1 98.75 133 LYS B O 1
ATOM 3867 N N . VAL B 1 134 ? -13.109 -0.286 16.547 1 98.56 134 VAL B N 1
ATOM 3868 C CA . VAL B 1 134 ? -12.07 -0.618 15.586 1 98.56 134 VAL B CA 1
ATOM 3869 C C . VAL B 1 134 ? -10.852 0.284 15.797 1 98.56 134 VAL B C 1
ATOM 3871 O O . VAL B 1 134 ? -11 1.491 16 1 98.56 134 VAL B O 1
ATOM 3874 N N . GLY B 1 135 ? -9.672 -0.263 15.75 1 97.5 135 GLY B N 1
ATOM 3875 C CA . GLY B 1 135 ? -8.484 0.562 15.914 1 97.5 135 GLY B CA 1
ATOM 3876 C C . GLY B 1 135 ? -7.203 -0.167 15.562 1 97.5 135 GLY B C 1
ATOM 3877 O O . GLY B 1 135 ? -7.23 -1.186 14.867 1 97.5 135 GLY B O 1
ATOM 3878 N N . PHE B 1 136 ? -6.074 0.465 15.867 1 93.62 136 PHE B N 1
ATOM 3879 C CA . PHE B 1 136 ? -4.73 -0.077 15.695 1 93.62 136 PHE B CA 1
ATOM 3880 C C . PHE B 1 136 ? -4.207 -0.643 17.016 1 93.62 136 PHE B C 1
ATOM 3882 O O . PHE B 1 136 ? -3.998 0.1 17.969 1 93.62 136 PHE B O 1
ATOM 3889 N N . PRO B 1 137 ? -3.934 -1.868 17.047 1 91.31 137 PRO B N 1
ATOM 3890 C CA . PRO B 1 137 ? -3.439 -2.451 18.297 1 91.31 137 PRO B CA 1
ATOM 3891 C C . PRO B 1 137 ? -1.931 -2.293 18.469 1 91.31 137 PRO B C 1
ATOM 3893 O O . PRO B 1 137 ? -1.18 -3.252 18.266 1 91.31 137 PRO B O 1
ATOM 3896 N N . TYR B 1 138 ? -1.477 -1.179 18.938 1 84.44 138 TYR B N 1
ATOM 3897 C CA . TYR B 1 138 ? -0.056 -0.93 19.156 1 84.44 138 TYR B CA 1
ATOM 3898 C C . TYR B 1 138 ? 0.503 -1.861 20.234 1 84.44 138 TYR B C 1
ATOM 3900 O O . TYR B 1 138 ? 1.711 -2.107 20.281 1 84.44 138 TYR B O 1
ATOM 3908 N N . LYS B 1 139 ? -0.341 -2.25 21.078 1 85 139 LYS B N 1
ATOM 3909 C CA . LYS B 1 139 ? -0.049 -3.283 22.062 1 85 139 LYS B CA 1
ATOM 3910 C C . LYS B 1 139 ? -1.026 -4.449 21.938 1 85 139 LYS B C 1
ATOM 3912 O O . LYS B 1 139 ? -2.229 -4.242 21.766 1 85 139 LYS B O 1
ATOM 3917 N N . PRO B 1 140 ? -0.485 -5.645 22.094 1 84.12 140 PRO B N 1
ATOM 3918 C CA . PRO B 1 140 ? -1.322 -6.824 21.859 1 84.12 140 PRO B CA 1
ATOM 3919 C C . PRO B 1 140 ? -2.525 -6.883 22.797 1 84.12 140 PRO B C 1
ATOM 3921 O O . PRO B 1 140 ? -3.586 -7.387 22.422 1 84.12 140 PRO B O 1
ATOM 3924 N N . PHE B 1 141 ? -2.383 -6.402 23.953 1 90.38 141 PHE B N 1
ATOM 3925 C CA . PHE B 1 141 ? -3.449 -6.535 24.953 1 90.38 141 PHE B CA 1
ATOM 3926 C C . PHE B 1 141 ? -4.629 -5.641 24.594 1 90.38 141 PHE B C 1
ATOM 3928 O O . PHE B 1 141 ? -5.723 -5.801 25.141 1 90.38 141 PHE B O 1
ATOM 3935 N N . LEU B 1 142 ? -4.422 -4.703 23.688 1 93.31 142 LEU B N 1
ATOM 3936 C CA . LEU B 1 142 ? -5.516 -3.838 23.266 1 93.31 142 LEU B CA 1
ATOM 3937 C C . LEU B 1 142 ? -6.566 -4.633 22.5 1 93.31 142 LEU B C 1
ATOM 3939 O O . LEU B 1 142 ? -7.723 -4.215 22.406 1 93.31 142 LEU B O 1
ATOM 3943 N N . CYS B 1 143 ? -6.141 -5.711 21.891 1 92.75 143 CYS B N 1
ATOM 3944 C CA . CYS B 1 143 ? -7.082 -6.609 21.234 1 92.75 143 CYS B CA 1
ATOM 3945 C C . CYS B 1 143 ? -7.953 -7.336 22.25 1 92.75 143 CYS B C 1
ATOM 3947 O O . CYS B 1 143 ? -7.438 -8.016 23.141 1 92.75 143 CYS B O 1
ATOM 3949 N N . GLY B 1 144 ? -9.203 -7.195 22.125 1 94.31 144 GLY B N 1
ATOM 3950 C CA . GLY B 1 144 ? -10.109 -7.871 23.031 1 94.31 144 GLY B CA 1
ATOM 3951 C C . GLY B 1 144 ? -10.469 -7.043 24.25 1 94.31 144 GLY B C 1
ATOM 3952 O O . GLY B 1 144 ? -11.57 -7.156 24.781 1 94.31 144 GLY B O 1
ATOM 3953 N N . THR B 1 145 ? -9.508 -6.188 24.688 1 95.44 145 THR B N 1
ATOM 3954 C CA . THR B 1 145 ? -9.781 -5.375 25.875 1 95.44 145 THR B CA 1
ATOM 3955 C C . THR B 1 145 ? -10.359 -4.02 25.469 1 95.44 145 THR B C 1
ATOM 3957 O O . THR B 1 145 ? -11.289 -3.523 26.109 1 95.44 145 THR B O 1
ATOM 3960 N N . LEU B 1 146 ? -9.828 -3.469 24.453 1 97.56 146 LEU B N 1
ATOM 3961 C CA . LEU B 1 146 ? -10.289 -2.17 23.969 1 97.56 146 LEU B CA 1
ATOM 3962 C C . LEU B 1 146 ? -10.984 -2.301 22.625 1 97.56 146 LEU B C 1
ATOM 3964 O O . LEU B 1 146 ? -12.148 -1.919 22.484 1 97.56 146 LEU B O 1
ATOM 3968 N N . TYR B 1 147 ? -10.242 -2.879 21.734 1 98.12 147 TYR B N 1
ATOM 3969 C CA . TYR B 1 147 ? -10.758 -3.061 20.375 1 98.12 147 TYR B CA 1
ATOM 3970 C C . TYR B 1 147 ? -11.32 -4.465 20.203 1 98.12 147 TYR B C 1
ATOM 3972 O O . TYR B 1 147 ? -10.672 -5.449 20.562 1 98.12 147 TYR B O 1
ATOM 3980 N N . ASN B 1 148 ? -12.461 -4.598 19.656 1 98.19 148 ASN B N 1
ATOM 3981 C CA . ASN B 1 148 ? -12.961 -5.922 19.297 1 98.19 148 ASN B CA 1
ATOM 3982 C C . ASN B 1 148 ? -12.766 -6.215 17.812 1 98.19 148 ASN B C 1
ATOM 3984 O O . ASN B 1 148 ? -13.023 -7.332 17.359 1 98.19 148 ASN B O 1
ATOM 3988 N N . LEU B 1 149 ? -12.344 -5.281 17.078 1 97.81 149 LEU B N 1
ATOM 3989 C CA . LEU B 1 149 ? -11.883 -5.379 15.695 1 97.81 149 LEU B CA 1
ATOM 3990 C C . LEU B 1 149 ? -10.648 -4.508 15.477 1 97.81 149 LEU B C 1
ATOM 3992 O O . LEU B 1 149 ? -10.609 -3.352 15.898 1 97.81 149 LEU B O 1
ATOM 3996 N N . ALA B 1 150 ? -9.594 -5.074 14.867 1 96.75 150 ALA B N 1
ATOM 3997 C CA . ALA B 1 150 ? -8.367 -4.297 14.75 1 96.75 150 ALA B CA 1
ATOM 3998 C C . ALA B 1 150 ? -7.602 -4.66 13.484 1 96.75 150 ALA B C 1
ATOM 4000 O O . ALA B 1 150 ? -7.652 -5.805 13.031 1 96.75 150 ALA B O 1
ATOM 4001 N N . VAL B 1 151 ? -6.996 -3.689 12.883 1 94.88 151 VAL B N 1
ATOM 4002 C CA . VAL B 1 151 ? -6.102 -3.887 11.742 1 94.88 151 VAL B CA 1
ATOM 4003 C C . VAL B 1 151 ? -4.676 -3.523 12.141 1 94.88 151 VAL B C 1
ATOM 4005 O O . VAL B 1 151 ? -4.461 -2.637 12.969 1 94.88 151 VAL B O 1
ATOM 4008 N N . PHE B 1 152 ? -3.764 -4.227 11.531 1 90.38 152 PHE B N 1
ATOM 4009 C CA . PHE B 1 152 ? -2.359 -3.998 11.852 1 90.38 152 PHE B CA 1
ATOM 4010 C C . PHE B 1 152 ? -1.764 -2.926 10.953 1 90.38 152 PHE B C 1
ATOM 4012 O O . PHE B 1 152 ? -2.068 -2.873 9.758 1 90.38 152 PHE B O 1
ATOM 4019 N N . ARG B 1 153 ? -1.01 -2.109 11.578 1 89.12 153 ARG B N 1
ATOM 4020 C CA . ARG B 1 153 ? -0.422 -1.011 10.82 1 89.12 153 ARG B CA 1
ATOM 4021 C C . ARG B 1 153 ? 1.074 -1.225 10.617 1 89.12 153 ARG B C 1
ATOM 4023 O O . ARG B 1 153 ? 1.724 -1.905 11.414 1 89.12 153 ARG B O 1
ATOM 4030 N N . SER B 1 154 ? 1.592 -0.685 9.523 1 89.69 154 SER B N 1
ATOM 4031 C CA . SER B 1 154 ? 3.004 -0.713 9.148 1 89.69 154 SER B CA 1
ATOM 4032 C C . SER B 1 154 ? 3.525 0.688 8.852 1 89.69 154 SER B C 1
ATOM 4034 O O . SER B 1 154 ? 2.793 1.529 8.32 1 89.69 154 SER B O 1
ATOM 4036 N N . ASP B 1 155 ? 4.812 0.932 9.172 1 91.75 155 ASP B N 1
ATOM 4037 C CA . ASP B 1 155 ? 5.418 2.221 8.859 1 91.75 155 ASP B CA 1
ATOM 4038 C C . ASP B 1 155 ? 5.746 2.326 7.375 1 91.75 155 ASP B C 1
ATOM 4040 O O . ASP B 1 155 ? 6.164 3.383 6.898 1 91.75 155 ASP B O 1
ATOM 4044 N N . PHE B 1 156 ? 5.5 1.273 6.691 1 93.81 156 PHE B N 1
ATOM 4045 C CA . PHE B 1 156 ? 5.875 1.243 5.285 1 93.81 156 PHE B CA 1
ATOM 4046 C C . PHE B 1 156 ? 4.641 1.314 4.395 1 93.81 156 PHE B C 1
ATOM 4048 O O . PHE B 1 156 ? 4.746 1.249 3.166 1 93.81 156 PHE B O 1
ATOM 4055 N N . GLN B 1 157 ? 3.525 1.427 5.055 1 93.56 157 GLN B N 1
ATOM 4056 C CA . GLN B 1 157 ? 2.246 1.682 4.402 1 93.56 157 GLN B CA 1
ATOM 4057 C C . GLN B 1 157 ? 1.76 3.102 4.684 1 93.56 157 GLN B C 1
ATOM 4059 O O . GLN B 1 157 ? 1.795 3.562 5.824 1 93.56 157 GLN B O 1
ATOM 4064 N N . PRO B 1 158 ? 1.341 3.77 3.625 1 94.44 158 PRO B N 1
ATOM 4065 C CA . PRO B 1 158 ? 0.847 5.125 3.869 1 94.44 158 PRO B CA 1
ATOM 4066 C C . PRO B 1 158 ? -0.254 5.172 4.926 1 94.44 158 PRO B C 1
ATOM 4068 O O . PRO B 1 158 ? -1.131 4.305 4.949 1 94.44 158 PRO B O 1
ATOM 4071 N N . GLU B 1 159 ? -0.193 6.176 5.719 1 94.44 159 GLU B N 1
ATOM 4072 C CA . GLU B 1 159 ? -1.104 6.34 6.848 1 94.44 159 GLU B CA 1
ATOM 4073 C C . GLU B 1 159 ? -2.561 6.281 6.395 1 94.44 159 GLU B C 1
ATOM 4075 O O . GLU B 1 159 ? -3.391 5.637 7.035 1 94.44 159 GLU B O 1
ATOM 4080 N N . VAL B 1 160 ? -2.863 6.953 5.324 1 96.12 160 VAL B N 1
ATOM 4081 C CA . VAL B 1 160 ? -4.234 6.977 4.824 1 96.12 160 VAL B CA 1
ATOM 4082 C C . VAL B 1 160 ? -4.688 5.559 4.484 1 96.12 160 VAL B C 1
ATOM 4084 O O . VAL B 1 160 ? -5.836 5.188 4.738 1 96.12 160 VAL B O 1
ATOM 4087 N N . GLU B 1 161 ? -3.803 4.754 3.92 1 96 161 GLU B N 1
ATOM 4088 C CA . GLU B 1 161 ? -4.129 3.371 3.588 1 96 161 GLU B CA 1
ATOM 4089 C C . GLU B 1 161 ? -4.371 2.543 4.848 1 96 161 GLU B C 1
ATOM 4091 O O . GLU B 1 161 ? -5.281 1.713 4.887 1 96 161 GLU B O 1
ATOM 4096 N N . CYS B 1 162 ? -3.535 2.775 5.84 1 95.12 162 CYS B N 1
ATOM 4097 C CA . CYS B 1 162 ? -3.732 2.086 7.113 1 95.12 162 CYS B CA 1
ATOM 4098 C C . CYS B 1 162 ? -5.125 2.357 7.668 1 95.12 162 CYS B C 1
ATOM 4100 O O . CYS B 1 162 ? -5.805 1.438 8.125 1 95.12 162 CYS B O 1
ATOM 4102 N N . MET B 1 163 ? -5.512 3.58 7.629 1 97.19 163 MET B N 1
ATOM 4103 C CA . MET B 1 163 ? -6.828 3.934 8.148 1 97.19 163 MET B CA 1
ATOM 4104 C C . MET B 1 163 ? -7.934 3.281 7.324 1 97.19 163 MET B C 1
ATOM 4106 O O . MET B 1 163 ? -8.898 2.752 7.879 1 97.19 163 MET B O 1
ATOM 4110 N N . LEU B 1 164 ? -7.73 3.258 6.02 1 97.81 164 LEU B N 1
ATOM 4111 C CA . LEU B 1 164 ? -8.734 2.697 5.121 1 97.81 164 LEU B CA 1
ATOM 4112 C C . LEU B 1 164 ? -8.867 1.191 5.324 1 97.81 164 LEU B C 1
ATOM 4114 O O . LEU B 1 164 ? -9.898 0.604 4.992 1 97.81 164 LEU B O 1
ATOM 4118 N N . ASP B 1 165 ? -7.812 0.562 5.855 1 97.25 165 ASP B N 1
ATOM 4119 C CA . ASP B 1 165 ? -7.875 -0.865 6.156 1 97.25 165 ASP B CA 1
ATOM 4120 C C . ASP B 1 165 ? -9.039 -1.181 7.094 1 97.25 165 ASP B C 1
ATOM 4122 O O . ASP B 1 165 ? -9.594 -2.277 7.047 1 97.25 165 ASP B O 1
ATOM 4126 N N . MET B 1 166 ? -9.461 -0.187 7.926 1 98 166 MET B N 1
ATOM 4127 C CA . MET B 1 166 ? -10.555 -0.385 8.875 1 98 166 MET B CA 1
ATOM 4128 C C . MET B 1 166 ? -11.891 -0.491 8.148 1 98 166 MET B C 1
ATOM 4130 O O . MET B 1 166 ? -12.852 -1.038 8.695 1 98 166 MET B O 1
ATOM 4134 N N . LEU B 1 167 ? -11.961 0.077 6.98 1 98.31 167 LEU B N 1
ATOM 4135 C CA . LEU B 1 167 ? -13.156 -0.086 6.16 1 98.31 167 LEU B CA 1
ATOM 4136 C C . LEU B 1 167 ? -13.047 -1.324 5.281 1 98.31 167 LEU B C 1
ATOM 4138 O O . LEU B 1 167 ? -14.039 -2.029 5.066 1 98.31 167 LEU B O 1
ATOM 4142 N N . LYS B 1 168 ? -11.828 -1.588 4.828 1 97.38 168 LYS B N 1
ATOM 4143 C CA . LYS B 1 168 ? -11.586 -2.75 3.98 1 97.38 168 LYS B CA 1
ATOM 4144 C C . LYS B 1 168 ? -11.93 -4.047 4.711 1 97.38 168 LYS B C 1
ATOM 4146 O O . LYS B 1 168 ? -12.469 -4.977 4.109 1 97.38 168 LYS B O 1
ATOM 4151 N N . ILE B 1 169 ? -11.609 -4.078 5.988 1 97.19 169 ILE B N 1
ATOM 4152 C CA . ILE B 1 169 ? -11.844 -5.293 6.762 1 97.19 169 ILE B CA 1
ATOM 4153 C C . ILE B 1 169 ? -13.336 -5.621 6.773 1 97.19 169 ILE B C 1
ATOM 4155 O O . ILE B 1 169 ? -13.719 -6.789 6.852 1 97.19 169 ILE B O 1
ATOM 4159 N N . LEU B 1 170 ? -14.148 -4.539 6.629 1 97.5 170 LEU B N 1
ATOM 4160 C CA . LEU B 1 170 ? -15.594 -4.711 6.641 1 97.5 170 LEU B CA 1
ATOM 4161 C C . LEU B 1 170 ? -16.125 -4.98 5.23 1 97.5 170 LEU B C 1
ATOM 4163 O O . LEU B 1 170 ? -17.312 -5.207 5.043 1 97.5 170 LEU B O 1
ATOM 4167 N N . GLY B 1 171 ? -15.234 -4.883 4.242 1 95.81 171 GLY B N 1
ATOM 4168 C CA . GLY B 1 171 ? -15.594 -5.254 2.885 1 95.81 171 GLY B CA 1
ATOM 4169 C C . GLY B 1 171 ? -15.719 -4.062 1.951 1 95.81 171 GLY B C 1
ATOM 4170 O O . GLY B 1 171 ? -16.141 -4.211 0.802 1 95.81 171 GLY B O 1
ATOM 4171 N N . HIS B 1 172 ? -15.383 -2.902 2.461 1 96.81 172 HIS B N 1
ATOM 4172 C CA . HIS B 1 172 ? -15.43 -1.724 1.604 1 96.81 172 HIS B CA 1
ATOM 4173 C C . HIS B 1 172 ? -14.203 -1.639 0.709 1 96.81 172 HIS B C 1
ATOM 4175 O O . HIS B 1 172 ? -13.07 -1.798 1.183 1 96.81 172 HIS B O 1
ATOM 4181 N N . ASN B 1 173 ? -14.406 -1.476 -0.548 1 95.06 173 ASN B N 1
ATOM 4182 C CA . ASN B 1 173 ? -13.336 -1.275 -1.522 1 95.06 173 ASN B CA 1
ATOM 4183 C C . ASN B 1 173 ? -13.227 0.188 -1.938 1 95.06 173 ASN B C 1
ATOM 4185 O O . ASN B 1 173 ? -13.977 0.653 -2.799 1 95.06 173 ASN B O 1
ATOM 4189 N N . PRO B 1 174 ? -12.266 0.903 -1.376 1 96.06 174 PRO B N 1
ATOM 4190 C CA . PRO B 1 174 ? -12.141 2.328 -1.689 1 96.06 174 PRO B CA 1
ATOM 4191 C C . PRO B 1 174 ? -11.836 2.582 -3.166 1 96.06 174 PRO B C 1
ATOM 4193 O O . PRO B 1 174 ? -11.297 1.71 -3.848 1 96.06 174 PRO B O 1
ATOM 4196 N N . SER B 1 175 ? -12.172 3.746 -3.627 1 93.12 175 SER B N 1
ATOM 4197 C CA . SER B 1 175 ? -11.867 4.176 -4.988 1 93.12 175 SER B CA 1
ATOM 4198 C C . SER B 1 175 ? -10.5 4.852 -5.055 1 93.12 175 SER B C 1
ATOM 4200 O O . SER B 1 175 ? -10.102 5.559 -4.129 1 93.12 175 SER B O 1
ATOM 4202 N N . TYR B 1 176 ? -9.828 4.605 -6.164 1 93.19 176 TYR B N 1
ATOM 4203 C CA . TYR B 1 176 ? -8.547 5.266 -6.406 1 93.19 176 TYR B CA 1
ATOM 4204 C C . TYR B 1 176 ? -8.555 5.996 -7.742 1 93.19 176 TYR B C 1
ATOM 4206 O O . TYR B 1 176 ? -9.211 5.559 -8.695 1 93.19 176 TYR B O 1
ATOM 4214 N N . PRO B 1 177 ? -7.863 7.117 -7.887 1 93.56 177 PRO B N 1
ATOM 4215 C CA . PRO B 1 177 ? -7.168 7.812 -6.805 1 93.56 177 PRO B CA 1
ATOM 4216 C C . PRO B 1 177 ? -8.109 8.281 -5.699 1 93.56 177 PRO B C 1
ATOM 4218 O O . PRO B 1 177 ? -9.289 8.539 -5.957 1 93.56 177 PRO B O 1
ATOM 4221 N N . LEU B 1 178 ? -7.578 8.391 -4.52 1 96.69 178 LEU B N 1
ATOM 4222 C CA . LEU B 1 178 ? -8.391 8.719 -3.352 1 96.69 178 LEU B CA 1
ATOM 4223 C C . LEU B 1 178 ? -8.984 10.117 -3.48 1 96.69 178 LEU B C 1
ATOM 4225 O O . LEU B 1 178 ? -8.375 11.008 -4.082 1 96.69 178 LEU B O 1
ATOM 4229 N N . ASP B 1 179 ? -10.164 10.258 -2.947 1 97.88 179 ASP B N 1
ATOM 4230 C CA . ASP B 1 179 ? -10.836 11.555 -2.896 1 97.88 179 ASP B CA 1
ATOM 4231 C C . ASP B 1 179 ? -10.625 12.227 -1.542 1 97.88 179 ASP B C 1
ATOM 4233 O O . ASP B 1 179 ? -11.148 11.766 -0.527 1 97.88 179 ASP B O 1
ATOM 4237 N N . PHE B 1 180 ? -9.914 13.32 -1.576 1 98 180 PHE B N 1
ATOM 4238 C CA . PHE B 1 180 ? -9.656 14.047 -0.341 1 98 180 PHE B CA 1
ATOM 4239 C C . PHE B 1 180 ? -10.695 15.148 -0.137 1 98 180 PHE B C 1
ATOM 4241 O O . PHE B 1 180 ? -10.672 15.852 0.876 1 98 180 PHE B O 1
ATOM 4248 N N . ALA B 1 181 ? -11.586 15.305 -1.078 1 98 181 ALA B N 1
ATOM 4249 C CA . ALA B 1 181 ? -12.586 16.375 -1.051 1 98 181 ALA B CA 1
ATOM 4250 C C . ALA B 1 181 ? -11.93 17.75 -1.024 1 98 181 ALA B C 1
ATOM 4252 O O . ALA B 1 181 ? -12.359 18.641 -0.289 1 98 181 ALA B O 1
ATOM 4253 N N . TYR B 1 182 ? -10.75 17.906 -1.618 1 98.06 182 TYR B N 1
ATOM 4254 C CA . TYR B 1 182 ? -10.008 19.141 -1.856 1 98.06 182 TYR B CA 1
ATOM 4255 C C . TYR B 1 182 ? -9.891 19.422 -3.35 1 98.06 182 TYR B C 1
ATOM 4257 O O . TYR B 1 182 ? -10.172 18.562 -4.18 1 98.06 182 TYR B O 1
ATOM 4265 N N . PRO B 1 183 ? -9.602 20.703 -3.656 1 98 183 PRO B N 1
ATOM 4266 C CA . PRO B 1 183 ? -9.32 20.953 -5.07 1 98 183 PRO B CA 1
ATOM 4267 C C . PRO B 1 183 ? -8.258 20.016 -5.641 1 98 183 PRO B C 1
ATOM 4269 O O . PRO B 1 183 ? -7.285 19.688 -4.953 1 98 183 PRO B O 1
ATOM 4272 N N . ASP B 1 184 ? -8.477 19.562 -6.836 1 97.62 184 ASP B N 1
ATOM 4273 C CA . ASP B 1 184 ? -7.66 18.547 -7.488 1 97.62 184 ASP B CA 1
ATOM 4274 C C . ASP B 1 184 ? -6.676 19.188 -8.469 1 97.62 184 ASP B C 1
ATOM 4276 O O . ASP B 1 184 ? -7.086 19.766 -9.477 1 97.62 184 ASP B O 1
ATOM 4280 N N . ASN B 1 185 ? -5.434 19.047 -8.141 1 97.5 185 ASN B N 1
ATOM 4281 C CA . ASN B 1 185 ? -4.379 19.609 -8.977 1 97.5 185 ASN B CA 1
ATOM 4282 C C . ASN B 1 185 ? -4.516 19.141 -10.43 1 97.5 185 ASN B C 1
ATOM 4284 O O . ASN B 1 185 ? -4.246 19.906 -11.352 1 97.5 185 ASN B O 1
ATOM 4288 N N . ARG B 1 186 ? -4.973 18.031 -10.727 1 94.06 186 ARG B N 1
ATOM 4289 C CA . ARG B 1 186 ? -5.094 17.453 -12.062 1 94.06 186 ARG B CA 1
ATOM 4290 C C . ARG B 1 186 ? -6.117 18.219 -12.898 1 94.06 186 ARG B C 1
ATOM 4292 O O . ARG B 1 186 ? -6.102 18.141 -14.125 1 94.06 186 ARG B O 1
ATOM 4299 N N . GLN B 1 187 ? -6.938 18.938 -12.18 1 94.69 187 GLN B N 1
ATOM 4300 C CA . GLN B 1 187 ? -8.008 19.672 -12.844 1 94.69 187 GLN B CA 1
ATOM 4301 C C . GLN B 1 187 ? -7.688 21.172 -12.898 1 94.69 187 GLN B C 1
ATOM 4303 O O . GLN B 1 187 ? -8.008 21.844 -13.875 1 94.69 187 GLN B O 1
ATOM 4308 N N . ILE B 1 188 ? -6.945 21.703 -11.852 1 96.31 188 ILE B N 1
ATOM 4309 C CA . ILE B 1 188 ? -6.953 23.156 -11.75 1 96.31 188 ILE B CA 1
ATOM 4310 C C . ILE B 1 188 ? -5.52 23.688 -11.805 1 96.31 188 ILE B C 1
ATOM 4312 O O . ILE B 1 188 ? -5.289 24.891 -11.641 1 96.31 188 ILE B O 1
ATOM 4316 N N . CYS B 1 189 ? -4.57 22.797 -11.969 1 95.31 189 CYS B N 1
ATOM 4317 C CA . CYS B 1 189 ? -3.189 23.25 -12.086 1 95.31 189 CYS B CA 1
ATOM 4318 C C . CYS B 1 189 ? -3.078 24.391 -13.094 1 95.31 189 CYS B C 1
ATOM 4320 O O . CYS B 1 189 ? -3.689 24.344 -14.156 1 95.31 189 CYS B O 1
ATOM 4322 N N . ASP B 1 190 ? -2.301 25.359 -12.75 1 92.88 190 ASP B N 1
ATOM 4323 C CA . ASP B 1 190 ? -2.09 26.484 -13.648 1 92.88 190 ASP B CA 1
ATOM 4324 C C . ASP B 1 190 ? -0.973 26.203 -14.648 1 92.88 190 ASP B C 1
ATOM 4326 O O . ASP B 1 190 ? 0.175 26.594 -14.438 1 92.88 190 ASP B O 1
ATOM 4330 N N . HIS B 1 191 ? -1.281 25.688 -15.797 1 89.5 191 HIS B N 1
ATOM 4331 C CA . HIS B 1 191 ? -0.294 25.297 -16.797 1 89.5 191 HIS B CA 1
ATOM 4332 C C . HIS B 1 191 ? 0.167 26.516 -17.609 1 89.5 191 HIS B C 1
ATOM 4334 O O . HIS B 1 191 ? 1.221 26.469 -18.25 1 89.5 191 HIS B O 1
ATOM 4340 N N . ALA B 1 192 ? -0.631 27.531 -17.578 1 90.31 192 ALA B N 1
ATOM 4341 C CA . ALA B 1 192 ? -0.289 28.75 -18.312 1 90.31 192 ALA B CA 1
ATOM 4342 C C . ALA B 1 192 ? 0.805 29.531 -17.609 1 90.31 192 ALA B C 1
ATOM 4344 O O . ALA B 1 192 ? 1.654 30.156 -18.25 1 90.31 192 ALA B O 1
ATOM 4345 N N . ALA B 1 193 ? 0.734 29.516 -16.297 1 93.44 193 ALA B N 1
ATOM 4346 C CA . ALA B 1 193 ? 1.744 30.156 -15.461 1 93.44 193 ALA B CA 1
ATOM 4347 C C . ALA B 1 193 ? 2.289 29.188 -14.414 1 93.44 193 ALA B C 1
ATOM 4349 O O . ALA B 1 193 ? 2.041 29.359 -13.211 1 93.44 193 ALA B O 1
ATOM 4350 N N . PRO B 1 194 ? 3.018 28.266 -14.906 1 95.62 194 PRO B N 1
ATOM 4351 C CA . PRO B 1 194 ? 3.506 27.234 -13.984 1 95.62 194 PRO B CA 1
ATOM 4352 C C . PRO B 1 194 ? 4.383 27.812 -12.867 1 95.62 194 PRO B C 1
ATOM 4354 O O . PRO B 1 194 ? 5.168 28.734 -13.109 1 95.62 194 PRO B O 1
ATOM 4357 N N . TYR B 1 195 ? 4.191 27.328 -11.664 1 97.56 195 TYR B N 1
ATOM 4358 C CA . TYR B 1 195 ? 5.047 27.75 -10.555 1 97.56 195 TYR B CA 1
ATOM 4359 C C . TYR B 1 195 ? 5.348 26.578 -9.633 1 97.56 195 TYR B C 1
ATOM 4361 O O . TYR B 1 195 ? 4.57 25.625 -9.562 1 97.56 195 TYR B O 1
ATOM 4369 N N . ILE B 1 196 ? 6.449 26.641 -9.008 1 97.69 196 ILE B N 1
ATOM 4370 C CA . ILE B 1 196 ? 6.848 25.625 -8.031 1 97.69 196 ILE B CA 1
ATOM 4371 C C . ILE B 1 196 ? 6.949 26.266 -6.648 1 97.69 196 ILE B C 1
ATOM 4373 O O . ILE B 1 196 ? 7.309 27.438 -6.52 1 97.69 196 ILE B O 1
ATOM 4377 N N . VAL B 1 197 ? 6.613 25.531 -5.66 1 98.75 197 VAL B N 1
ATOM 4378 C CA . VAL B 1 197 ? 6.543 26.031 -4.293 1 98.75 197 VAL B CA 1
ATOM 4379 C C . VAL B 1 197 ? 7.602 25.344 -3.434 1 98.75 197 VAL B C 1
ATOM 4381 O O . VAL B 1 197 ? 7.688 24.125 -3.41 1 98.75 197 VAL B O 1
ATOM 4384 N N . TYR B 1 198 ? 8.391 26.172 -2.801 1 98.75 198 TYR B N 1
ATOM 4385 C CA . TYR B 1 198 ? 9.344 25.703 -1.802 1 98.75 198 TYR B CA 1
ATOM 4386 C C . TYR B 1 198 ? 8.828 25.953 -0.392 1 98.75 198 TYR B C 1
ATOM 4388 O O . TYR B 1 198 ? 8.391 27.062 -0.079 1 98.75 198 TYR B O 1
ATOM 4396 N N . PHE B 1 199 ? 8.852 24.984 0.42 1 98.12 199 PHE B N 1
ATOM 4397 C CA . PHE B 1 199 ? 8.531 25.156 1.831 1 98.12 199 PHE B CA 1
ATOM 4398 C C . PHE B 1 199 ? 9.594 24.516 2.713 1 98.12 199 PHE B C 1
ATOM 4400 O O . PHE B 1 199 ? 9.898 23.328 2.561 1 98.12 199 PHE B O 1
ATOM 4407 N N . SER B 1 200 ? 10.125 25.234 3.582 1 95.06 200 SER B N 1
ATOM 4408 C CA . SER B 1 200 ? 11.188 24.766 4.461 1 95.06 200 SER B CA 1
ATOM 4409 C C . SER B 1 200 ? 10.773 24.859 5.926 1 95.06 200 SER B C 1
ATOM 4411 O O . SER B 1 200 ? 11.477 25.453 6.742 1 95.06 200 SER B O 1
ATOM 4413 N N . GLY B 1 201 ? 9.703 24.281 6.25 1 91.81 201 GLY B N 1
ATOM 4414 C CA . GLY B 1 201 ? 9.211 24.219 7.617 1 91.81 201 GLY B CA 1
ATOM 4415 C C . GLY B 1 201 ? 8.75 22.828 8.023 1 91.81 201 GLY B C 1
ATOM 4416 O O . GLY B 1 201 ? 8.422 22 7.168 1 91.81 201 GLY B O 1
ATOM 4417 N N . ALA B 1 202 ? 8.852 22.578 9.344 1 87.31 202 ALA B N 1
ATOM 4418 C CA . ALA B 1 202 ? 8.359 21.359 9.969 1 87.31 202 ALA B CA 1
ATOM 4419 C C . ALA B 1 202 ? 8.188 21.547 11.469 1 87.31 202 ALA B C 1
ATOM 4421 O O . ALA B 1 202 ? 8.539 22.594 12.023 1 87.31 202 ALA B O 1
ATOM 4422 N N . SER B 1 203 ? 7.617 20.547 12.07 1 79.88 203 SER B N 1
ATOM 4423 C CA . SER B 1 203 ? 7.426 20.594 13.516 1 79.88 203 SER B CA 1
ATOM 4424 C C . SER B 1 203 ? 8.758 20.516 14.25 1 79.88 203 SER B C 1
ATOM 4426 O O . SER B 1 203 ? 8.875 20.969 15.391 1 79.88 203 SER B O 1
ATOM 4428 N N . GLN B 1 204 ? 9.719 19.844 13.578 1 85.44 204 GLN B N 1
ATOM 4429 C CA . GLN B 1 204 ? 11.039 19.688 14.164 1 85.44 204 GLN B CA 1
ATOM 4430 C C . GLN B 1 204 ? 12.125 20.219 13.234 1 85.44 204 GLN B C 1
ATOM 4432 O O . GLN B 1 204 ? 12.117 19.938 12.031 1 85.44 204 GLN B O 1
ATOM 4437 N N . LEU B 1 205 ? 13.062 20.828 13.82 1 85.44 205 LEU B N 1
ATOM 4438 C CA . LEU B 1 205 ? 14.125 21.453 13.055 1 85.44 205 LEU B CA 1
ATOM 4439 C C . LEU B 1 205 ? 15.023 20.406 12.406 1 85.44 205 LEU B C 1
ATOM 4441 O O . LEU B 1 205 ? 15.617 20.656 11.352 1 85.44 205 LEU B O 1
ATOM 4445 N N . ARG B 1 206 ? 15.094 19.25 12.977 1 88.19 206 ARG B N 1
ATOM 4446 C CA . ARG B 1 206 ? 15.984 18.203 12.477 1 88.19 206 ARG B CA 1
ATOM 4447 C C . ARG B 1 206 ? 15.523 17.703 11.117 1 88.19 206 ARG B C 1
ATOM 4449 O O . ARG B 1 206 ? 16.266 17 10.43 1 88.19 206 ARG B O 1
ATOM 4456 N N . LYS B 1 207 ? 14.336 18.062 10.734 1 89.94 207 LYS B N 1
ATOM 4457 C CA . LYS B 1 207 ? 13.75 17.578 9.492 1 89.94 207 LYS B CA 1
ATOM 4458 C C . LYS B 1 207 ? 13.992 18.562 8.344 1 89.94 207 LYS B C 1
ATOM 4460 O O . LYS B 1 207 ? 13.656 18.266 7.195 1 89.94 207 LYS B O 1
ATOM 4465 N N . ILE B 1 208 ? 14.508 19.734 8.648 1 94 208 ILE B N 1
ATOM 4466 C CA . ILE B 1 208 ? 14.492 20.781 7.629 1 94 208 ILE B CA 1
ATOM 4467 C C . ILE B 1 208 ? 15.93 21.141 7.246 1 94 208 ILE B C 1
ATOM 4469 O O . ILE B 1 208 ? 16.828 21.109 8.086 1 94 208 ILE B O 1
ATOM 4473 N N . LEU B 1 209 ? 16.109 21.516 6.012 1 96.12 209 LEU B N 1
ATOM 4474 C CA . LEU B 1 209 ? 17.391 22.031 5.539 1 96.12 209 LEU B CA 1
ATOM 4475 C C . LEU B 1 209 ? 17.75 23.328 6.262 1 96.12 209 LEU B C 1
ATOM 4477 O O . LEU B 1 209 ? 16.859 24.109 6.629 1 96.12 209 LEU B O 1
ATOM 4481 N N . THR B 1 210 ? 19.031 23.562 6.402 1 95.81 210 THR B N 1
ATOM 4482 C CA . THR B 1 210 ? 19.469 24.859 6.883 1 95.81 210 THR B CA 1
ATOM 4483 C C . THR B 1 210 ? 19.141 25.953 5.859 1 95.81 210 THR B C 1
ATOM 4485 O O . THR B 1 210 ? 18.922 25.656 4.684 1 95.81 210 THR B O 1
ATOM 4488 N N . LYS B 1 211 ? 19.109 27.188 6.324 1 96.44 211 LYS B N 1
ATOM 4489 C CA . LYS B 1 211 ? 18.812 28.312 5.434 1 96.44 211 LYS B CA 1
ATOM 4490 C C . LYS B 1 211 ? 19.797 28.344 4.262 1 96.44 211 LYS B C 1
ATOM 4492 O O . LYS B 1 211 ? 19.375 28.469 3.107 1 96.44 211 LYS B O 1
ATOM 4497 N N . PRO B 1 212 ? 21.125 28.156 4.469 1 97.38 212 PRO B N 1
ATOM 4498 C CA . PRO B 1 212 ? 22.047 28.156 3.338 1 97.38 212 PRO B CA 1
ATOM 4499 C C . PRO B 1 212 ? 21.797 27 2.369 1 97.38 212 PRO B C 1
ATOM 4501 O O . PRO B 1 212 ? 21.906 27.188 1.152 1 97.38 212 PRO B O 1
ATOM 4504 N N . GLU B 1 213 ? 21.438 25.859 2.9 1 97.38 213 GLU B N 1
ATOM 4505 C CA . GLU B 1 213 ? 21.141 24.719 2.053 1 97.38 213 GLU B CA 1
ATOM 4506 C C . GLU B 1 213 ? 19.906 24.953 1.194 1 97.38 213 GLU B C 1
ATOM 4508 O O . GLU B 1 213 ? 19.906 24.656 -0.003 1 97.38 213 GLU B O 1
ATOM 4513 N N . MET B 1 214 ? 18.875 25.469 1.803 1 98 214 MET B N 1
ATOM 4514 C CA . MET B 1 214 ? 17.656 25.75 1.07 1 98 214 MET B CA 1
ATOM 4515 C C . MET B 1 214 ? 17.891 26.812 -0 1 98 214 MET B C 1
ATOM 4517 O O . MET B 1 214 ? 17.406 26.688 -1.125 1 98 214 MET B O 1
ATOM 4521 N N . ARG B 1 215 ? 18.641 27.797 0.378 1 98.31 215 ARG B N 1
ATOM 4522 C CA . ARG B 1 215 ? 18.984 28.828 -0.598 1 98.31 215 ARG B CA 1
ATOM 4523 C C . ARG B 1 215 ? 19.703 28.219 -1.794 1 98.31 215 ARG B C 1
ATOM 4525 O O . ARG B 1 215 ? 19.406 28.562 -2.943 1 98.31 215 ARG B O 1
ATOM 4532 N N . ALA B 1 216 ? 20.641 27.328 -1.513 1 98.62 216 ALA B N 1
ATOM 4533 C CA . ALA B 1 216 ? 21.406 26.688 -2.582 1 98.62 216 ALA B CA 1
ATOM 4534 C C . ALA B 1 216 ? 20.484 25.906 -3.51 1 98.62 216 ALA B C 1
ATOM 4536 O O . ALA B 1 216 ? 20.641 25.953 -4.734 1 98.62 216 ALA B O 1
ATOM 4537 N N . VAL B 1 217 ? 19.531 25.156 -2.947 1 98.62 217 VAL B N 1
ATOM 4538 C CA . VAL B 1 217 ? 18.578 24.391 -3.729 1 98.62 217 VAL B CA 1
ATOM 4539 C C . VAL B 1 217 ? 17.766 25.328 -4.621 1 98.62 217 VAL B C 1
ATOM 4541 O O . VAL B 1 217 ? 17.625 25.078 -5.824 1 98.62 217 VAL B O 1
ATOM 4544 N N . ILE B 1 218 ? 17.281 26.422 -4.078 1 98.62 218 ILE B N 1
ATOM 4545 C CA . ILE B 1 218 ? 16.422 27.359 -4.793 1 98.62 218 ILE B CA 1
ATOM 4546 C C . ILE B 1 218 ? 17.219 28.016 -5.922 1 98.62 218 ILE B C 1
ATOM 4548 O O . ILE B 1 218 ? 16.766 28.047 -7.066 1 98.62 218 ILE B O 1
ATOM 4552 N N . GLU B 1 219 ? 18.406 28.5 -5.625 1 98.5 219 GLU B N 1
ATOM 4553 C CA . GLU B 1 219 ? 19.219 29.188 -6.617 1 98.5 219 GLU B CA 1
ATOM 4554 C C . GLU B 1 219 ? 19.562 28.266 -7.785 1 98.5 219 GLU B C 1
ATOM 4556 O O . GLU B 1 219 ? 19.453 28.672 -8.945 1 98.5 219 GLU B O 1
ATOM 4561 N N . GLN B 1 220 ? 19.969 27.094 -7.441 1 98.38 220 GLN B N 1
ATOM 4562 C CA . GLN B 1 220 ? 20.328 26.141 -8.492 1 98.38 220 GLN B CA 1
ATOM 4563 C C . GLN B 1 220 ? 19.109 25.781 -9.336 1 98.38 220 GLN B C 1
ATOM 4565 O O . GLN B 1 220 ? 19.219 25.641 -10.555 1 98.38 220 GLN B O 1
ATOM 4570 N N . THR B 1 221 ? 17.984 25.625 -8.727 1 98.31 221 THR B N 1
ATOM 4571 C CA . THR B 1 221 ? 16.766 25.281 -9.453 1 98.31 221 THR B CA 1
ATOM 4572 C C . THR B 1 221 ? 16.344 26.422 -10.375 1 98.31 221 THR B C 1
ATOM 4574 O O . THR B 1 221 ? 15.93 26.203 -11.508 1 98.31 221 THR B O 1
ATOM 4577 N N . ILE B 1 222 ? 16.453 27.656 -9.875 1 97.88 222 ILE B N 1
ATOM 4578 C CA . ILE B 1 222 ? 16.141 28.844 -10.672 1 97.88 222 ILE B CA 1
ATOM 4579 C C . ILE B 1 222 ? 16.984 28.859 -11.938 1 97.88 222 ILE B C 1
ATOM 4581 O O . ILE B 1 222 ? 16.484 29.141 -13.023 1 97.88 222 ILE B O 1
ATOM 4585 N N . GLN B 1 223 ? 18.234 28.516 -11.766 1 97.06 223 GLN B N 1
ATOM 4586 C CA . GLN B 1 223 ? 19.156 28.484 -12.891 1 97.06 223 GLN B CA 1
ATOM 4587 C C . GLN B 1 223 ? 18.766 27.406 -13.898 1 97.06 223 GLN B C 1
ATOM 4589 O O . GLN B 1 223 ? 18.844 27.625 -15.109 1 97.06 223 GLN B O 1
ATOM 4594 N N . GLN B 1 224 ? 18.328 26.312 -13.445 1 95.56 224 GLN B N 1
ATOM 4595 C CA . GLN B 1 224 ? 18.016 25.156 -14.289 1 95.56 224 GLN B CA 1
ATOM 4596 C C . GLN B 1 224 ? 16.641 25.312 -14.938 1 95.56 224 GLN B C 1
ATOM 4598 O O . GLN B 1 224 ? 16.406 24.75 -16.016 1 95.56 224 GLN B O 1
ATOM 4603 N N . GLN B 1 225 ? 15.766 26.031 -14.242 1 94.38 225 GLN B N 1
ATOM 4604 C CA . GLN B 1 225 ? 14.383 26.172 -14.688 1 94.38 225 GLN B CA 1
ATOM 4605 C C . GLN B 1 225 ? 13.938 27.625 -14.672 1 94.38 225 GLN B C 1
ATOM 4607 O O . GLN B 1 225 ? 13.07 28.016 -13.883 1 94.38 225 GLN B O 1
ATOM 4612 N N . PRO B 1 226 ? 14.461 28.359 -15.625 1 92.06 226 PRO B N 1
ATOM 4613 C CA . PRO B 1 226 ? 14.188 29.797 -15.617 1 92.06 226 PRO B CA 1
ATOM 4614 C C . PRO B 1 226 ? 12.789 30.141 -16.109 1 92.06 226 PRO B C 1
ATOM 4616 O O . PRO B 1 226 ? 12.312 31.25 -15.898 1 92.06 226 PRO B O 1
ATOM 4619 N N . ASN B 1 227 ? 12.109 29.203 -16.703 1 91.06 227 ASN B N 1
ATOM 4620 C CA . ASN B 1 227 ? 10.836 29.516 -17.344 1 91.06 227 ASN B CA 1
ATOM 4621 C C . ASN B 1 227 ? 9.656 29.219 -16.438 1 91.06 227 ASN B C 1
ATOM 4623 O O . ASN B 1 227 ? 8.5 29.344 -16.844 1 91.06 227 ASN B O 1
ATOM 4627 N N . VAL B 1 228 ? 9.914 28.812 -15.227 1 95.38 228 VAL B N 1
ATOM 4628 C CA . VAL B 1 228 ? 8.859 28.578 -14.25 1 95.38 228 VAL B CA 1
ATOM 4629 C C . VAL B 1 228 ? 8.977 29.578 -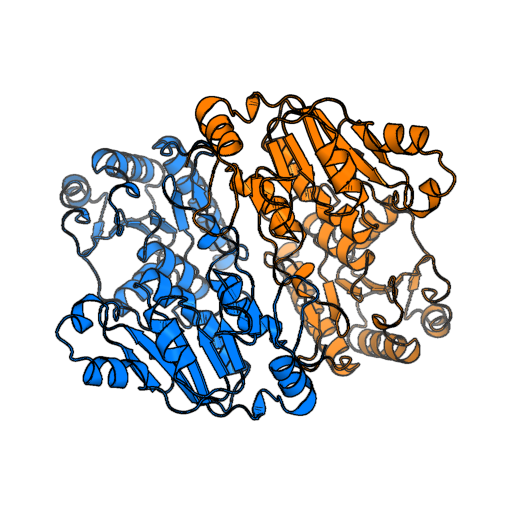13.102 1 95.38 228 VAL B C 1
ATOM 4631 O O . VAL B 1 228 ? 10.078 30.031 -12.781 1 95.38 228 VAL B O 1
ATOM 4634 N N . LYS B 1 229 ? 7.871 29.953 -12.57 1 97.75 229 LYS B N 1
ATOM 4635 C CA . LYS B 1 229 ? 7.891 30.844 -11.422 1 97.75 229 LYS B CA 1
ATOM 4636 C C . LYS B 1 229 ? 8.289 30.094 -10.148 1 97.75 229 LYS B C 1
ATOM 4638 O O . LYS B 1 229 ? 7.801 29 -9.898 1 97.75 229 LYS B O 1
ATOM 4643 N N . HIS B 1 230 ? 9.188 30.688 -9.367 1 98.62 230 HIS B N 1
ATOM 4644 C CA . HIS B 1 230 ? 9.648 30.094 -8.117 1 98.62 230 HIS B CA 1
ATOM 4645 C C . HIS B 1 230 ? 9.062 30.828 -6.918 1 98.62 230 HIS B C 1
ATOM 4647 O O . HIS B 1 230 ? 9.18 32.062 -6.805 1 98.62 230 HIS B O 1
ATOM 4653 N N . VAL B 1 231 ? 8.43 30.094 -6.059 1 98.81 231 VAL B N 1
ATOM 4654 C CA . VAL B 1 231 ? 7.746 30.703 -4.922 1 98.81 231 VAL B CA 1
ATOM 4655 C C . VAL B 1 231 ? 8.211 30.047 -3.627 1 98.81 231 VAL B C 1
ATOM 4657 O O . VAL B 1 231 ? 8.172 28.812 -3.498 1 98.81 231 VAL B O 1
ATOM 4660 N N . PHE B 1 232 ? 8.68 30.828 -2.701 1 98.75 232 PHE B N 1
ATOM 4661 C CA . PHE B 1 232 ? 8.953 30.359 -1.345 1 98.75 232 PHE B CA 1
ATOM 4662 C C . PHE B 1 232 ? 7.77 30.656 -0.428 1 98.75 232 PHE B C 1
ATOM 4664 O O . PHE B 1 232 ? 7.434 31.812 -0.191 1 98.75 232 PHE B O 1
ATOM 4671 N N . LEU B 1 233 ? 7.148 29.625 0.073 1 98.69 233 LEU B N 1
ATOM 4672 C CA . LEU B 1 233 ? 5.996 29.75 0.959 1 98.69 233 LEU B CA 1
ATOM 4673 C C . LEU B 1 233 ? 6.438 29.859 2.416 1 98.69 233 LEU B C 1
ATOM 4675 O O . LEU B 1 233 ? 7.121 28.969 2.924 1 98.69 233 LEU B O 1
ATOM 4679 N N . GLU B 1 234 ? 6.055 30.906 3.057 1 97.62 234 GLU B N 1
ATOM 4680 C CA . GLU B 1 234 ? 6.371 31.094 4.469 1 97.62 234 GLU B CA 1
ATOM 4681 C C . GLU B 1 234 ? 5.383 30.344 5.359 1 97.62 234 GLU B C 1
ATOM 4683 O O . GLU B 1 234 ? 4.238 30.109 4.965 1 97.62 234 GLU B O 1
ATOM 4688 N N . GLY B 1 235 ? 5.887 29.922 6.516 1 94 235 GLY B N 1
ATOM 4689 C CA . GLY B 1 235 ? 5.039 29.312 7.531 1 94 235 GLY B CA 1
ATOM 4690 C C . GLY B 1 235 ? 4.766 30.234 8.703 1 94 235 GLY B C 1
ATOM 4691 O O . GLY B 1 235 ? 5 31.438 8.625 1 94 235 GLY B O 1
ATOM 4692 N N . LYS B 1 236 ? 4.211 29.703 9.727 1 89.25 236 LYS B N 1
ATOM 4693 C CA . LYS B 1 236 ? 3.795 30.469 10.898 1 89.25 236 LYS B CA 1
ATOM 4694 C C . LYS B 1 236 ? 4.988 30.797 11.789 1 89.25 236 LYS B C 1
ATOM 4696 O O . LYS B 1 236 ? 5.062 31.891 12.359 1 89.25 236 LYS B O 1
ATOM 4701 N N . ASN B 1 237 ? 5.91 29.938 11.812 1 90.81 237 ASN B N 1
ATOM 4702 C CA . ASN B 1 237 ? 7.039 30.109 12.727 1 90.81 237 ASN B CA 1
ATOM 4703 C C . ASN B 1 237 ? 8.102 31.031 12.141 1 90.81 237 ASN B C 1
ATOM 4705 O O . ASN B 1 237 ? 8.219 31.156 10.914 1 90.81 237 ASN B O 1
ATOM 4709 N N . GLU B 1 238 ? 8.891 31.578 12.977 1 90.56 238 GLU B N 1
ATOM 4710 C CA . GLU B 1 238 ? 9.922 32.531 12.562 1 90.56 238 GLU B CA 1
ATOM 4711 C C . GLU B 1 238 ? 10.961 31.875 11.664 1 90.56 238 GLU B C 1
ATOM 4713 O O . GLU B 1 238 ? 11.43 32.469 10.695 1 90.56 238 GLU B O 1
ATOM 4718 N N . PHE B 1 239 ? 11.234 30.641 11.977 1 90.56 239 PHE B N 1
ATOM 4719 C CA . PHE B 1 239 ? 12.289 29.984 11.219 1 90.56 239 PHE B CA 1
ATOM 4720 C C . PHE B 1 239 ? 11.781 29.562 9.844 1 90.56 239 PHE B C 1
ATOM 4722 O O . PHE B 1 239 ? 12.57 29.141 8.992 1 90.56 239 PHE B O 1
ATOM 4729 N N . GLU B 1 240 ? 10.539 29.734 9.609 1 94 240 GLU B N 1
ATOM 4730 C CA . GLU B 1 240 ? 9.938 29.375 8.328 1 94 240 GLU B CA 1
ATOM 4731 C C . GLU B 1 240 ? 9.789 30.609 7.43 1 94 240 GLU B C 1
ATOM 4733 O O . GLU B 1 240 ? 9.141 30.547 6.383 1 94 240 GLU B O 1
ATOM 4738 N N . LYS B 1 241 ? 10.344 31.719 7.855 1 95.25 241 LYS B N 1
ATOM 4739 C CA . LYS B 1 241 ? 10.266 32.969 7.09 1 95.25 241 LYS B CA 1
ATOM 4740 C C . LYS B 1 241 ? 11.367 33.031 6.035 1 95.25 241 LYS B C 1
ATOM 4742 O O . LYS B 1 241 ? 12.414 32.375 6.18 1 95.25 241 LYS B O 1
ATOM 4747 N N . GLY B 1 242 ? 11.086 33.75 4.926 1 96.44 242 GLY B N 1
ATOM 4748 C CA . GLY B 1 242 ? 11.961 33.781 3.762 1 96.44 242 GLY B CA 1
ATOM 4749 C C . GLY B 1 242 ? 12.844 35 3.701 1 96.44 242 GLY B C 1
ATOM 4750 O O . GLY B 1 242 ? 13.328 35.375 2.629 1 96.44 242 GLY B O 1
ATOM 4751 N N . GLU B 1 243 ? 13.102 35.656 4.828 1 96.19 243 GLU B N 1
ATOM 4752 C CA . GLU B 1 243 ? 13.883 36.875 4.863 1 96.19 243 GLU B CA 1
ATOM 4753 C C . GLU B 1 243 ? 15.273 36.656 4.266 1 96.19 243 GLU B C 1
ATOM 4755 O O . GLU B 1 243 ? 15.828 37.562 3.635 1 96.19 243 GLU B O 1
ATOM 4760 N N . TYR B 1 244 ? 15.82 35.5 4.449 1 96.62 244 TYR B N 1
ATOM 4761 C CA . TYR B 1 244 ? 17.172 35.188 4 1 96.62 244 TYR B CA 1
ATOM 4762 C C . TYR B 1 244 ? 17.234 35.031 2.484 1 96.62 244 TYR B C 1
ATOM 4764 O O . TYR B 1 244 ? 18.312 34.906 1.902 1 96.62 244 TYR B O 1
ATOM 4772 N N . LEU B 1 245 ? 16.078 35.094 1.827 1 98.19 245 LEU B N 1
ATOM 4773 C CA . LEU B 1 245 ? 15.969 35 0.377 1 98.19 245 LEU B CA 1
ATOM 4774 C C . LEU B 1 245 ? 15.539 36.312 -0.248 1 98.19 245 LEU B C 1
ATOM 4776 O O . LEU B 1 245 ? 15.195 36.344 -1.431 1 98.19 245 LEU B O 1
ATOM 4780 N N . GLN B 1 246 ? 15.539 37.438 0.454 1 97.88 246 GLN B N 1
ATOM 4781 C CA . GLN B 1 246 ? 14.969 38.688 0.038 1 97.88 246 GLN B CA 1
ATOM 4782 C C . GLN B 1 246 ? 15.672 39.25 -1.204 1 97.88 246 GLN B C 1
ATOM 4784 O O . GLN B 1 246 ? 15.039 39.875 -2.055 1 97.88 246 GLN B O 1
ATOM 4789 N N . ASP B 1 247 ? 16.938 39.062 -1.329 1 97.88 247 ASP B N 1
ATOM 4790 C CA . ASP B 1 247 ? 17.688 39.562 -2.49 1 97.88 247 ASP B CA 1
ATOM 4791 C C . ASP B 1 247 ? 17.203 38.875 -3.77 1 97.88 247 ASP B C 1
ATOM 4793 O O . ASP B 1 247 ? 17.109 39.5 -4.82 1 97.88 247 ASP B O 1
ATOM 4797 N N . LEU B 1 248 ? 16.875 37.562 -3.699 1 97.81 248 LEU B N 1
ATOM 4798 C CA . LEU B 1 248 ? 16.328 36.844 -4.844 1 97.81 248 LEU B CA 1
ATOM 4799 C C . LEU B 1 248 ? 14.945 37.375 -5.203 1 97.81 248 LEU B C 1
ATOM 4801 O O . LEU B 1 248 ? 14.586 37.438 -6.379 1 97.81 248 LEU B O 1
ATOM 4805 N N . ALA B 1 249 ? 14.203 37.75 -4.188 1 97.75 249 ALA B N 1
ATOM 4806 C CA . ALA B 1 249 ? 12.883 38.312 -4.41 1 97.75 249 ALA B CA 1
ATOM 4807 C C . ALA B 1 249 ? 12.992 39.719 -5.059 1 97.75 249 ALA B C 1
ATOM 4809 O O . ALA B 1 249 ? 12.258 40.031 -5.996 1 97.75 249 ALA B O 1
ATOM 4810 N N . ASP B 1 250 ? 13.906 40.469 -4.621 1 97.5 250 ASP B N 1
ATOM 4811 C CA . ASP B 1 250 ? 14.094 41.844 -5.102 1 97.5 250 ASP B CA 1
ATOM 4812 C C . ASP B 1 250 ? 14.492 41.844 -6.574 1 97.5 250 ASP B C 1
ATOM 4814 O O . ASP B 1 250 ? 14.102 42.75 -7.32 1 97.5 250 ASP B O 1
ATOM 4818 N N . ASN B 1 251 ? 15.227 40.875 -6.949 1 96.81 251 ASN B N 1
ATOM 4819 C CA . ASN B 1 251 ? 15.688 40.875 -8.328 1 96.81 251 ASN B CA 1
ATOM 4820 C C . ASN B 1 251 ? 14.711 40.125 -9.25 1 96.81 251 ASN B C 1
ATOM 4822 O O . ASN B 1 251 ? 15 39.938 -10.43 1 96.81 251 ASN B O 1
ATOM 4826 N N . GLY B 1 252 ? 13.664 39.625 -8.664 1 96.19 252 GLY B N 1
ATOM 4827 C CA . GLY B 1 252 ? 12.578 39.062 -9.461 1 96.19 252 GLY B CA 1
ATOM 4828 C C . GLY B 1 252 ? 12.711 37.594 -9.711 1 96.19 252 GLY B C 1
ATOM 4829 O O . GLY B 1 252 ? 11.828 36.969 -10.32 1 96.19 252 GLY B O 1
ATOM 4830 N N . SER B 1 253 ? 13.719 36.938 -9.18 1 96.88 253 SER B N 1
ATOM 4831 C CA . SER B 1 253 ? 13.969 35.531 -9.453 1 96.88 253 SER B CA 1
ATOM 4832 C C . SER B 1 253 ? 13.086 34.625 -8.586 1 96.88 253 SER B C 1
ATOM 4834 O O . SER B 1 253 ? 12.875 33.469 -8.898 1 96.88 253 SER B O 1
ATOM 4836 N N . LEU B 1 254 ? 12.594 35.219 -7.484 1 98.19 254 LEU B N 1
ATOM 4837 C CA . LEU B 1 254 ? 11.82 34.438 -6.508 1 98.19 254 LEU B CA 1
ATOM 4838 C C . LEU B 1 254 ? 10.688 35.281 -5.941 1 98.19 254 LEU B C 1
ATOM 4840 O O . LEU B 1 254 ? 10.812 36.5 -5.816 1 98.19 254 LEU B O 1
ATOM 4844 N N . THR B 1 255 ? 9.594 34.656 -5.691 1 98.44 255 THR B N 1
ATOM 4845 C CA . THR B 1 255 ? 8.516 35.312 -4.941 1 98.44 255 THR B CA 1
ATOM 4846 C C . THR B 1 255 ? 8.414 34.719 -3.535 1 98.44 255 THR B C 1
ATOM 4848 O O . THR B 1 255 ? 8.453 33.5 -3.359 1 98.44 255 THR B O 1
ATOM 4851 N N . ILE B 1 256 ? 8.352 35.562 -2.562 1 98.44 256 ILE B N 1
ATOM 4852 C CA . ILE B 1 256 ? 8.094 35.125 -1.195 1 98.44 256 ILE B CA 1
ATOM 4853 C C . ILE B 1 256 ? 6.613 35.281 -0.87 1 98.44 256 ILE B C 1
ATOM 4855 O O . ILE B 1 256 ? 6.082 36.406 -0.872 1 98.44 256 ILE B O 1
ATOM 4859 N N . GLN B 1 257 ? 5.938 34.188 -0.701 1 98.31 257 GLN B N 1
ATOM 4860 C CA . GLN B 1 257 ? 4.516 34.125 -0.379 1 98.31 257 GLN B CA 1
ATOM 4861 C C . GLN B 1 257 ? 4.297 34 1.126 1 98.31 257 GLN B C 1
ATOM 4863 O O . GLN B 1 257 ? 4.707 33.031 1.74 1 98.31 257 GLN B O 1
ATOM 4868 N N . PRO B 1 258 ? 3.693 34.969 1.744 1 97.25 258 PRO B N 1
ATOM 4869 C CA . PRO B 1 258 ? 3.396 34.875 3.176 1 97.25 258 PRO B CA 1
ATOM 4870 C C . PRO B 1 258 ? 2.451 33.75 3.512 1 97.25 258 PRO B C 1
ATOM 4872 O O . PRO B 1 258 ? 1.766 33.219 2.627 1 97.25 258 PRO B O 1
ATOM 4875 N N . CYS B 1 259 ? 2.457 33.406 4.738 1 95.44 259 CYS B N 1
ATOM 4876 C CA . CYS B 1 259 ? 1.577 32.375 5.234 1 95.44 259 CYS B CA 1
ATOM 4877 C C . CYS B 1 259 ? 0.135 32.625 4.809 1 95.44 259 CYS B C 1
ATOM 4879 O O . CYS B 1 259 ? -0.346 33.75 4.863 1 95.44 259 CYS B O 1
ATOM 4881 N N . LEU B 1 260 ? -0.567 31.594 4.395 1 95.88 260 LEU B N 1
ATOM 4882 C CA . LEU B 1 260 ? -1.936 31.672 3.896 1 95.88 260 LEU B CA 1
ATOM 4883 C C . LEU B 1 260 ? -2.898 30.969 4.84 1 95.88 260 LEU B C 1
ATOM 4885 O O . LEU B 1 260 ? -2.529 29.984 5.484 1 95.88 260 LEU B O 1
ATOM 4889 N N . PRO B 1 261 ? -4.121 31.516 4.91 1 94.81 261 PRO B N 1
ATOM 4890 C CA . PRO B 1 261 ? -5.145 30.703 5.566 1 94.81 261 PRO B CA 1
ATOM 4891 C C . PRO B 1 261 ? -5.387 29.375 4.859 1 94.81 261 PRO B C 1
ATOM 4893 O O . PRO B 1 261 ? -5.102 29.25 3.666 1 94.81 261 PRO B O 1
ATOM 4896 N N . LEU B 1 262 ? -5.887 28.469 5.523 1 93.94 262 LEU B N 1
ATOM 4897 C CA . LEU B 1 262 ? -5.941 27.078 5.09 1 93.94 262 LEU B CA 1
ATOM 4898 C C . LEU B 1 262 ? -6.617 26.953 3.729 1 93.94 262 LEU B C 1
ATOM 4900 O O . LEU B 1 262 ? -6.086 26.312 2.816 1 93.94 262 LEU B O 1
ATOM 4904 N N . ASP B 1 263 ? -7.793 27.625 3.531 1 94.88 263 ASP B N 1
ATOM 4905 C CA . ASP B 1 263 ? -8.523 27.484 2.277 1 94.88 263 ASP B CA 1
ATOM 4906 C C . ASP B 1 263 ? -7.719 28.047 1.104 1 94.88 263 ASP B C 1
ATOM 4908 O O . ASP B 1 263 ? -7.656 27.422 0.04 1 94.88 263 ASP B O 1
ATOM 4912 N N . ASP B 1 264 ? -7.133 29.125 1.356 1 97.5 264 ASP B N 1
ATOM 4913 C CA . ASP B 1 264 ? -6.293 29.719 0.327 1 97.5 264 ASP B CA 1
ATOM 4914 C C . ASP B 1 264 ? -5.047 28.875 0.067 1 97.5 264 ASP B C 1
ATOM 4916 O O . ASP B 1 264 ? -4.605 28.75 -1.077 1 97.5 264 ASP B O 1
ATOM 4920 N N . LEU B 1 265 ? -4.551 28.391 1.148 1 97.62 265 LEU B N 1
ATOM 4921 C CA . LEU B 1 265 ? -3.365 27.547 1.044 1 97.62 265 LEU B CA 1
ATOM 4922 C C . LEU B 1 265 ? -3.643 26.312 0.174 1 97.62 265 LEU B C 1
ATOM 4924 O O . LEU B 1 265 ? -2.857 26 -0.719 1 97.62 265 LEU B O 1
ATOM 4928 N N . VAL B 1 266 ? -4.73 25.656 0.419 1 97.88 266 VAL B N 1
ATOM 4929 C CA . VAL B 1 266 ? -5.109 24.453 -0.304 1 97.88 266 VAL B CA 1
ATOM 4930 C C . VAL B 1 266 ? -5.246 24.766 -1.793 1 97.88 266 VAL B C 1
ATOM 4932 O O . VAL B 1 266 ? -4.715 24.031 -2.637 1 97.88 266 VAL B O 1
ATOM 4935 N N . THR B 1 267 ? -5.91 25.844 -2.102 1 98.25 267 THR B N 1
ATOM 4936 C CA . THR B 1 267 ? -6.105 26.25 -3.492 1 98.25 267 THR B CA 1
ATOM 4937 C C . THR B 1 267 ? -4.773 26.625 -4.141 1 98.25 267 THR B C 1
ATOM 4939 O O . THR B 1 267 ? -4.5 26.219 -5.273 1 98.25 267 THR B O 1
ATOM 4942 N N . PHE B 1 268 ? -3.98 27.375 -3.398 1 98.56 268 PHE B N 1
ATOM 4943 C CA . PHE B 1 268 ? -2.67 27.797 -3.869 1 98.56 268 PHE B CA 1
ATOM 4944 C C . PHE B 1 268 ? -1.8 26.594 -4.215 1 98.56 268 PHE B C 1
ATOM 4946 O O . PHE B 1 268 ? -1.166 26.562 -5.273 1 98.56 268 PHE B O 1
ATOM 4953 N N . ILE B 1 269 ? -1.826 25.578 -3.404 1 98.5 269 ILE B N 1
ATOM 4954 C CA . ILE B 1 269 ? -1.037 24.359 -3.582 1 98.5 269 ILE B CA 1
ATOM 4955 C C . ILE B 1 269 ? -1.613 23.531 -4.727 1 98.5 269 ILE B C 1
ATOM 4957 O O . ILE B 1 269 ? -0.868 23 -5.547 1 98.5 269 ILE B O 1
ATOM 4961 N N . ALA B 1 270 ? -2.896 23.484 -4.801 1 98.5 270 ALA B N 1
ATOM 4962 C CA . ALA B 1 270 ? -3.562 22.688 -5.836 1 98.5 270 ALA B CA 1
ATOM 4963 C C . ALA B 1 270 ? -3.244 23.234 -7.227 1 98.5 270 ALA B C 1
ATOM 4965 O O . ALA B 1 270 ? -3.287 22.5 -8.211 1 98.5 270 ALA B O 1
ATOM 4966 N N . LYS B 1 271 ? -2.945 24.469 -7.324 1 98.31 271 LYS B N 1
ATOM 4967 C CA . LYS B 1 271 ? -2.666 25.094 -8.617 1 98.31 271 LYS B CA 1
ATOM 4968 C C . LYS B 1 271 ? -1.181 25.016 -8.953 1 98.31 271 LYS B C 1
ATOM 4970 O O . LYS B 1 271 ? -0.78 25.297 -10.086 1 98.31 271 LYS B O 1
ATOM 4975 N N . ALA B 1 272 ? -0.374 24.641 -8.047 1 98.19 272 ALA B N 1
ATOM 4976 C CA . ALA B 1 272 ? 1.075 24.594 -8.227 1 98.19 272 ALA B CA 1
ATOM 4977 C C . ALA B 1 272 ? 1.479 23.438 -9.141 1 98.19 272 ALA B C 1
ATOM 4979 O O . ALA B 1 272 ? 0.79 22.422 -9.203 1 98.19 272 ALA B O 1
ATOM 4980 N N . THR B 1 273 ? 2.594 23.609 -9.797 1 97.12 273 THR B N 1
ATOM 4981 C CA . THR B 1 273 ? 3.141 22.562 -10.656 1 97.12 273 THR B CA 1
ATOM 4982 C C . THR B 1 273 ? 3.863 21.5 -9.828 1 97.12 273 THR B C 1
ATOM 4984 O O . THR B 1 273 ? 3.84 20.328 -10.172 1 97.12 273 THR B O 1
ATOM 4987 N N . LEU B 1 274 ? 4.477 21.953 -8.82 1 97.88 274 LEU B N 1
ATOM 4988 C CA . LEU B 1 274 ? 5.32 21.078 -7.996 1 97.88 274 LEU B CA 1
ATOM 4989 C C . LEU B 1 274 ? 5.559 21.703 -6.621 1 97.88 274 LEU B C 1
ATOM 4991 O O . LEU B 1 274 ? 5.703 22.922 -6.504 1 97.88 274 LEU B O 1
ATOM 4995 N N . VAL B 1 275 ? 5.57 20.906 -5.609 1 98.5 275 VAL B N 1
ATOM 4996 C CA . VAL B 1 275 ? 5.875 21.359 -4.258 1 98.5 275 VAL B CA 1
ATOM 4997 C C . VAL B 1 275 ? 7.117 20.641 -3.736 1 98.5 275 VAL B C 1
ATOM 4999 O O . VAL B 1 275 ? 7.195 19.406 -3.787 1 98.5 275 VAL B O 1
ATOM 5002 N N . ILE B 1 276 ? 8.117 21.359 -3.287 1 98.62 276 ILE B N 1
ATOM 5003 C CA . ILE B 1 276 ? 9.328 20.844 -2.662 1 98.62 276 ILE B CA 1
ATOM 5004 C C . ILE B 1 276 ? 9.273 21.094 -1.155 1 98.62 276 ILE B C 1
ATOM 5006 O O . ILE B 1 276 ? 9.195 22.234 -0.71 1 98.62 276 ILE B O 1
ATOM 5010 N N . ALA B 1 277 ? 9.289 20.062 -0.409 1 97.94 277 ALA B N 1
ATOM 5011 C CA . ALA B 1 277 ? 9.133 20.234 1.033 1 97.94 277 ALA B CA 1
ATOM 5012 C C . ALA B 1 277 ? 9.664 19.031 1.791 1 97.94 277 ALA B C 1
ATOM 5014 O O . ALA B 1 277 ? 9.789 17.938 1.228 1 97.94 277 ALA B O 1
ATOM 5015 N N . PRO B 1 278 ? 10.094 19.188 3.041 1 96.56 278 PRO B N 1
ATOM 5016 C CA . PRO B 1 278 ? 10.352 18.031 3.896 1 96.56 278 PRO B CA 1
ATOM 5017 C C . PRO B 1 278 ? 9.07 17.344 4.363 1 96.56 278 PRO B C 1
ATOM 5019 O O . PRO B 1 278 ? 8.008 17.547 3.768 1 96.56 278 PRO B O 1
ATOM 5022 N N . ASP B 1 279 ? 9.203 16.438 5.324 1 93.38 279 ASP B N 1
ATOM 5023 C CA . ASP B 1 279 ? 8.039 15.836 5.965 1 93.38 279 ASP B CA 1
ATOM 5024 C C . ASP B 1 279 ? 7.289 16.859 6.812 1 93.38 279 ASP B C 1
ATOM 5026 O O . ASP B 1 279 ? 7.66 17.109 7.961 1 93.38 279 ASP B O 1
ATOM 5030 N N . THR B 1 280 ? 6.234 17.422 6.246 1 94.25 280 THR B N 1
ATOM 5031 C CA . THR B 1 280 ? 5.527 18.531 6.875 1 94.25 280 THR B CA 1
ATOM 5032 C C . THR B 1 280 ? 4.051 18.531 6.48 1 94.25 280 THR B C 1
ATOM 5034 O O . THR B 1 280 ? 3.637 17.75 5.621 1 94.25 280 THR B O 1
ATOM 5037 N N . GLY B 1 281 ? 3.318 19.328 7.164 1 94.38 281 GLY B N 1
ATOM 5038 C CA . GLY B 1 281 ? 1.908 19.5 6.848 1 94.38 281 GLY B CA 1
ATOM 5039 C C . GLY B 1 281 ? 1.666 20 5.441 1 94.38 281 GLY B C 1
ATOM 5040 O O . GLY B 1 281 ? 0.705 19.594 4.785 1 94.38 281 GLY B O 1
ATOM 5041 N N . ILE B 1 282 ? 2.549 20.828 4.93 1 96.38 282 ILE B N 1
ATOM 5042 C CA . ILE B 1 282 ? 2.395 21.406 3.598 1 96.38 282 ILE B CA 1
ATOM 5043 C C . ILE B 1 282 ? 2.533 20.312 2.545 1 96.38 282 ILE B C 1
ATOM 5045 O O . ILE B 1 282 ? 1.795 20.297 1.557 1 96.38 282 ILE B O 1
ATOM 5049 N N . ARG B 1 283 ? 3.439 19.406 2.74 1 96.75 283 ARG B N 1
ATOM 5050 C CA . ARG B 1 283 ? 3.572 18.281 1.813 1 96.75 283 ARG B CA 1
ATOM 5051 C C . ARG B 1 283 ? 2.303 17.438 1.793 1 96.75 283 ARG B C 1
ATOM 5053 O O . ARG B 1 283 ? 1.865 17 0.731 1 96.75 283 ARG B O 1
ATOM 5060 N N . ASN B 1 284 ? 1.743 17.25 2.965 1 96.94 284 ASN B N 1
ATOM 5061 C CA . ASN B 1 284 ? 0.509 16.469 3.049 1 96.94 284 ASN B CA 1
ATOM 5062 C C . ASN B 1 284 ? -0.653 17.188 2.371 1 96.94 284 ASN B C 1
ATOM 5064 O O . ASN B 1 284 ? -1.532 16.562 1.791 1 96.94 284 ASN B O 1
ATOM 5068 N N . VAL B 1 285 ? -0.617 18.547 2.479 1 97.44 285 VAL B N 1
ATOM 5069 C CA . VAL B 1 285 ? -1.608 19.312 1.737 1 97.44 285 VAL B CA 1
ATOM 5070 C C . VAL B 1 285 ? -1.417 19.094 0.238 1 97.44 285 VAL B C 1
ATOM 5072 O O . VAL B 1 285 ? -2.389 18.906 -0.497 1 97.44 285 VAL B O 1
ATOM 5075 N N . ALA B 1 286 ? -0.185 19.078 -0.2 1 98.12 286 ALA B N 1
ATOM 5076 C CA . ALA B 1 286 ? 0.102 18.812 -1.607 1 98.12 286 ALA B CA 1
ATOM 5077 C C . ALA B 1 286 ? -0.396 17.438 -2.02 1 98.12 286 ALA B C 1
ATOM 5079 O O . ALA B 1 286 ? -1.06 17.281 -3.049 1 98.12 286 ALA B O 1
ATOM 5080 N N . ILE B 1 287 ? -0.16 16.469 -1.217 1 97.56 287 ILE B N 1
ATOM 5081 C CA . ILE B 1 287 ? -0.611 15.102 -1.476 1 97.56 287 ILE B CA 1
ATOM 5082 C C . ILE B 1 287 ? -2.137 15.062 -1.538 1 97.56 287 ILE B C 1
ATOM 5084 O O . ILE B 1 287 ? -2.713 14.445 -2.436 1 97.56 287 ILE B O 1
ATOM 5088 N N . SER B 1 288 ? -2.746 15.82 -0.637 1 97.56 288 SER B N 1
ATOM 5089 C CA . SER B 1 288 ? -4.199 15.797 -0.512 1 97.56 288 SER B CA 1
ATOM 5090 C C . SER B 1 288 ? -4.867 16.547 -1.661 1 97.56 288 SER B C 1
ATOM 5092 O O . SER B 1 288 ? -6.078 16.438 -1.854 1 97.56 288 SER B O 1
ATOM 5094 N N . THR B 1 289 ? -4.098 17.312 -2.361 1 98.19 289 THR B N 1
ATOM 5095 C CA . THR B 1 289 ? -4.621 17.984 -3.543 1 98.19 289 THR B CA 1
ATOM 5096 C C . THR B 1 289 ? -4.109 17.328 -4.816 1 98.19 289 THR B C 1
ATOM 5098 O O . THR B 1 289 ? -4.312 17.844 -5.918 1 98.19 289 THR B O 1
ATOM 5101 N N . HIS B 1 290 ? -3.387 16.25 -4.672 1 97.38 290 HIS B N 1
ATOM 5102 C CA . HIS B 1 290 ? -2.789 15.492 -5.758 1 97.38 290 HIS B CA 1
ATOM 5103 C C . HIS B 1 290 ? -1.736 16.312 -6.496 1 97.38 290 HIS B C 1
ATOM 5105 O O . HIS B 1 290 ? -1.503 16.109 -7.688 1 97.38 290 HIS B O 1
ATOM 5111 N N . THR B 1 291 ? -1.191 17.328 -5.832 1 97.56 291 THR B N 1
ATOM 5112 C CA . THR B 1 291 ? -0.073 18.094 -6.379 1 97.56 291 THR B CA 1
ATOM 5113 C C . THR B 1 291 ? 1.224 17.297 -6.281 1 97.56 291 THR B C 1
ATOM 5115 O O . THR B 1 291 ? 1.582 16.812 -5.203 1 97.56 291 THR B O 1
ATOM 5118 N N . PRO B 1 292 ? 1.972 17.141 -7.379 1 97 292 PRO B N 1
ATOM 5119 C CA . PRO B 1 292 ? 3.244 16.422 -7.301 1 97 292 PRO B CA 1
ATOM 5120 C C . PRO B 1 292 ? 4.211 17.031 -6.293 1 97 292 PRO B C 1
ATOM 5122 O O . PRO B 1 292 ? 4.238 18.25 -6.129 1 97 292 PRO B O 1
ATOM 5125 N N . THR B 1 293 ? 5.004 16.156 -5.66 1 97.94 293 THR B N 1
ATOM 5126 C CA . THR B 1 293 ? 5.914 16.641 -4.629 1 97.94 293 THR B CA 1
ATOM 5127 C C . THR B 1 293 ? 7.312 16.078 -4.828 1 97.94 293 THR B C 1
ATOM 5129 O O . THR B 1 293 ? 7.473 15 -5.406 1 97.94 293 THR B O 1
ATOM 5132 N N . VAL B 1 294 ? 8.273 16.797 -4.457 1 98.19 294 VAL B N 1
ATOM 5133 C CA . VAL B 1 294 ? 9.617 16.312 -4.137 1 98.19 294 VAL B CA 1
ATOM 5134 C C . VAL B 1 294 ? 9.875 16.453 -2.639 1 98.19 294 VAL B C 1
ATOM 5136 O O . VAL B 1 294 ? 10.047 17.562 -2.131 1 98.19 294 VAL B O 1
ATOM 5139 N N . GLY B 1 295 ? 9.828 15.344 -1.985 1 97.81 295 GLY B N 1
ATOM 5140 C CA . GLY B 1 295 ? 10.039 15.312 -0.546 1 97.81 295 GLY B CA 1
ATOM 5141 C C . GLY B 1 295 ? 11.477 15.039 -0.155 1 97.81 295 GLY B C 1
ATOM 5142 O O . GLY B 1 295 ? 12.109 14.125 -0.7 1 97.81 295 GLY B O 1
ATOM 5143 N N . ILE B 1 296 ? 11.938 15.805 0.758 1 97.81 296 ILE B N 1
ATOM 5144 C CA . ILE B 1 296 ? 13.297 15.648 1.262 1 97.81 296 ILE B CA 1
ATOM 5145 C C . ILE B 1 296 ? 13.266 14.93 2.609 1 97.81 296 ILE B C 1
ATOM 5147 O O . ILE B 1 296 ? 12.688 15.43 3.574 1 97.81 296 ILE B O 1
ATOM 5151 N N . PHE B 1 297 ? 13.938 13.758 2.656 1 96.25 297 PHE B N 1
ATOM 5152 C CA . PHE B 1 297 ? 13.836 12.938 3.855 1 96.25 297 PHE B CA 1
ATOM 5153 C C . PHE B 1 297 ? 15.211 12.492 4.332 1 96.25 297 PHE B C 1
ATOM 5155 O O . PHE B 1 297 ? 16.016 11.992 3.543 1 96.25 297 PHE B O 1
ATOM 5162 N N . TYR B 1 298 ? 15.461 12.641 5.641 1 94.12 298 TYR B N 1
ATOM 5163 C CA . TYR B 1 298 ? 16.672 12.109 6.254 1 94.12 298 TYR B CA 1
ATOM 5164 C C . TYR B 1 298 ? 16.484 11.906 7.754 1 94.12 298 TYR B C 1
ATOM 5166 O O . TYR B 1 298 ? 17.422 11.523 8.461 1 94.12 298 TYR B O 1
ATOM 5174 N N . ALA B 1 299 ? 15.219 12.211 8.242 1 91.5 299 ALA B N 1
ATOM 5175 C CA . ALA B 1 299 ? 14.969 12.102 9.672 1 91.5 299 ALA B CA 1
ATOM 5176 C C . ALA B 1 299 ? 13.664 11.367 9.953 1 91.5 299 ALA B C 1
ATOM 5178 O O . ALA B 1 299 ? 13.422 10.914 11.078 1 91.5 299 ALA B O 1
ATOM 5179 N N . THR B 1 300 ? 12.781 11.25 9.023 1 90.88 300 THR B N 1
ATOM 5180 C CA . THR B 1 300 ? 11.484 10.594 9.164 1 90.88 300 THR B CA 1
ATOM 5181 C C . THR B 1 300 ? 11.281 9.57 8.047 1 90.88 300 THR B C 1
ATOM 5183 O O . THR B 1 300 ? 11.984 9.594 7.039 1 90.88 300 THR B O 1
ATOM 5186 N N . VAL B 1 301 ? 10.352 8.695 8.289 1 91.94 301 VAL B N 1
ATOM 5187 C CA . VAL B 1 301 ? 10.102 7.602 7.355 1 91.94 301 VAL B CA 1
ATOM 5188 C C . VAL B 1 301 ? 9.227 8.086 6.203 1 91.94 301 VAL B C 1
ATOM 5190 O O . VAL B 1 301 ? 8.039 8.359 6.395 1 91.94 301 VAL B O 1
ATOM 5193 N N . PRO B 1 302 ? 9.758 8.164 5.051 1 94.06 302 PRO B N 1
ATOM 5194 C CA . PRO B 1 302 ? 8.992 8.734 3.936 1 94.06 302 PRO B CA 1
ATOM 5195 C C . PRO B 1 302 ? 7.816 7.859 3.514 1 94.06 302 PRO B C 1
ATOM 5197 O O . PRO B 1 302 ? 6.82 8.367 2.994 1 94.06 302 PRO B O 1
ATOM 5200 N N . PHE B 1 303 ? 7.836 6.551 3.773 1 93.62 303 PHE B N 1
ATOM 5201 C CA . PHE B 1 303 ? 6.875 5.578 3.264 1 93.62 303 PHE B CA 1
ATOM 5202 C C . PHE B 1 303 ? 5.527 5.734 3.959 1 93.62 303 PHE B C 1
ATOM 5204 O O . PHE B 1 303 ? 4.488 5.367 3.402 1 93.62 303 PHE B O 1
ATOM 5211 N N . ARG B 1 304 ? 5.508 6.352 5.086 1 91.88 304 ARG B N 1
ATOM 5212 C CA . ARG B 1 304 ? 4.301 6.52 5.887 1 91.88 304 ARG B CA 1
ATOM 5213 C C . ARG B 1 304 ? 3.357 7.535 5.254 1 91.88 304 ARG B C 1
ATOM 5215 O O . ARG B 1 304 ? 2.16 7.547 5.547 1 91.88 304 ARG B O 1
ATOM 5222 N N . TYR B 1 305 ? 3.922 8.367 4.352 1 89.62 305 TYR B N 1
ATOM 5223 C CA . TYR B 1 305 ? 3.062 9.445 3.883 1 89.62 305 TYR B CA 1
ATOM 5224 C C . TYR B 1 305 ? 3.131 9.578 2.365 1 89.62 305 TYR B C 1
ATOM 5226 O O . TYR B 1 305 ? 2.621 10.547 1.795 1 89.62 305 TYR B O 1
ATOM 5234 N N . THR B 1 306 ? 3.789 8.664 1.735 1 93.75 306 THR B N 1
ATOM 5235 C CA . THR B 1 306 ? 3.906 8.766 0.285 1 93.75 306 THR B CA 1
ATOM 5236 C C . THR B 1 306 ? 2.971 7.773 -0.402 1 93.75 306 THR B C 1
ATOM 5238 O O . THR B 1 306 ? 3.195 6.562 -0.354 1 93.75 306 THR B O 1
ATOM 5241 N N . PRO B 1 307 ? 1.907 8.289 -1.011 1 93.44 307 PRO B N 1
ATOM 5242 C CA . PRO B 1 307 ? 1.028 7.379 -1.743 1 93.44 307 PRO B CA 1
ATOM 5243 C C . PRO B 1 307 ? 1.736 6.688 -2.906 1 93.44 307 PRO B C 1
ATOM 5245 O O . PRO B 1 307 ? 2.627 7.27 -3.527 1 93.44 307 PRO B O 1
ATOM 5248 N N . LEU B 1 308 ? 1.255 5.48 -3.238 1 90.25 308 LEU B N 1
ATOM 5249 C CA . LEU B 1 308 ? 1.89 4.715 -4.305 1 90.25 308 LEU B CA 1
ATOM 5250 C C . LEU B 1 308 ? 1.127 4.879 -5.617 1 90.25 308 LEU B C 1
ATOM 5252 O O . LEU B 1 308 ? 1.652 4.562 -6.688 1 90.25 308 LEU B O 1
ATOM 5256 N N . TYR B 1 309 ? -0.105 5.363 -5.555 1 89.62 309 TYR B N 1
ATOM 5257 C CA . TYR B 1 309 ? -0.958 5.379 -6.738 1 89.62 309 TYR B CA 1
ATOM 5258 C C . TYR B 1 309 ? -0.678 6.605 -7.594 1 89.62 309 TYR B C 1
ATOM 5260 O O . TYR B 1 309 ? -1.223 6.742 -8.695 1 89.62 309 TYR B O 1
ATOM 5268 N N . GLU B 1 310 ? 0.142 7.492 -7.129 1 88.12 310 GLU B N 1
ATOM 5269 C CA . GLU B 1 310 ? 0.521 8.672 -7.898 1 88.12 310 GLU B CA 1
ATOM 5270 C C . GLU B 1 310 ? 1.967 9.07 -7.617 1 88.12 310 GLU B C 1
ATOM 5272 O O . GLU B 1 310 ? 2.586 8.57 -6.68 1 88.12 310 GLU B O 1
ATOM 5277 N N . ALA B 1 311 ? 2.488 9.93 -8.438 1 82.5 311 ALA B N 1
ATOM 5278 C CA . ALA B 1 311 ? 3.924 10.195 -8.43 1 82.5 311 ALA B CA 1
ATOM 5279 C C . ALA B 1 311 ? 4.273 11.242 -7.371 1 82.5 311 ALA B C 1
ATOM 5281 O O . ALA B 1 311 ? 3.887 12.406 -7.492 1 82.5 311 ALA B O 1
ATOM 5282 N N . HIS B 1 312 ? 4.902 10.938 -6.344 1 94.81 312 HIS B N 1
ATOM 5283 C CA . HIS B 1 312 ? 5.566 11.766 -5.344 1 94.81 312 HIS B CA 1
ATOM 5284 C C . HIS B 1 312 ? 7.004 11.312 -5.117 1 94.81 312 HIS B C 1
ATOM 5286 O O . HIS B 1 312 ? 7.242 10.188 -4.676 1 94.81 312 HIS B O 1
ATOM 5292 N N . THR B 1 313 ? 7.902 12.203 -5.453 1 96.38 313 THR B N 1
ATOM 5293 C CA . THR B 1 313 ? 9.312 11.844 -5.445 1 96.38 313 THR B CA 1
ATOM 5294 C C . THR B 1 313 ? 9.891 11.93 -4.035 1 96.38 313 THR B C 1
ATOM 5296 O O . THR B 1 313 ? 9.609 12.883 -3.305 1 96.38 313 THR B O 1
ATOM 5299 N N . ILE B 1 314 ? 10.633 10.914 -3.662 1 96.75 314 ILE B N 1
ATOM 5300 C CA . ILE B 1 314 ? 11.352 10.883 -2.393 1 96.75 314 ILE B CA 1
ATOM 5301 C C . ILE B 1 314 ? 12.844 11.078 -2.643 1 96.75 314 ILE B C 1
ATOM 5303 O O . ILE B 1 314 ? 13.445 10.336 -3.424 1 96.75 314 ILE B O 1
ATOM 5307 N N . VAL B 1 315 ? 13.398 12.062 -2.066 1 97.69 315 VAL B N 1
ATOM 5308 C CA . VAL B 1 315 ? 14.852 12.227 -2.074 1 97.69 315 VAL B CA 1
ATOM 5309 C C . VAL B 1 315 ? 15.422 11.836 -0.713 1 97.69 315 VAL B C 1
ATOM 5311 O O . VAL B 1 315 ? 15.148 12.492 0.294 1 97.69 315 VAL B O 1
ATOM 5314 N N . MET B 1 316 ? 16.141 10.789 -0.682 1 96.69 316 MET B N 1
ATOM 5315 C CA . MET B 1 316 ? 16.703 10.281 0.566 1 96.69 316 MET B CA 1
ATOM 5316 C C . MET B 1 316 ? 17.953 9.438 0.299 1 96.69 316 MET B C 1
ATOM 5318 O O . MET B 1 316 ? 18.156 8.953 -0.814 1 96.69 316 MET B O 1
ATOM 5322 N N . ASN B 1 317 ? 18.781 9.406 1.24 1 95.88 317 ASN B N 1
ATOM 5323 C CA . ASN B 1 317 ? 19.875 8.445 1.256 1 95.88 317 ASN B CA 1
ATOM 5324 C C . ASN B 1 317 ? 19.594 7.281 2.199 1 95.88 317 ASN B C 1
ATOM 5326 O O . ASN B 1 317 ? 19.172 7.488 3.34 1 95.88 317 ASN B O 1
ATOM 5330 N N . ALA B 1 318 ? 19.844 6.078 1.788 1 94.62 318 ALA B N 1
ATOM 5331 C CA . ALA B 1 318 ? 19.547 4.883 2.57 1 94.62 318 ALA B CA 1
ATOM 5332 C C . ALA B 1 318 ? 20.219 4.941 3.939 1 94.62 318 ALA B C 1
ATOM 5334 O O . ALA B 1 318 ? 19.672 4.461 4.93 1 94.62 318 ALA B O 1
ATOM 5335 N N . ASN B 1 319 ? 21.375 5.566 4.008 1 93.69 319 ASN B N 1
ATOM 5336 C CA . ASN B 1 319 ? 22.156 5.598 5.25 1 93.69 319 ASN B CA 1
ATOM 5337 C C . ASN B 1 319 ? 21.672 6.715 6.176 1 93.69 319 ASN B C 1
ATOM 5339 O O . ASN B 1 319 ? 22.25 6.941 7.234 1 93.69 319 ASN B O 1
ATOM 5343 N N . GLY B 1 320 ? 20.703 7.48 5.766 1 92.56 320 GLY B N 1
ATOM 5344 C CA . GLY B 1 320 ? 20.109 8.477 6.641 1 92.56 320 GLY B CA 1
ATOM 5345 C C . GLY B 1 320 ? 20.781 9.836 6.543 1 92.56 320 GLY B C 1
ATOM 5346 O O . GLY B 1 320 ? 20.344 10.797 7.184 1 92.56 320 GLY B O 1
ATOM 5347 N N . GLU B 1 321 ? 21.844 9.914 5.746 1 94.56 321 GLU B N 1
ATOM 5348 C CA . GLU B 1 321 ? 22.5 11.203 5.551 1 94.56 321 GLU B CA 1
ATOM 5349 C C . GLU B 1 321 ? 21.609 12.172 4.789 1 94.56 321 GLU B C 1
ATOM 5351 O O . GLU B 1 321 ? 20.828 11.75 3.926 1 94.56 321 GLU B O 1
ATOM 5356 N N . LYS B 1 322 ? 21.781 13.43 5.137 1 95.75 322 LYS B N 1
ATOM 5357 C CA . LYS B 1 322 ? 21.031 14.477 4.449 1 95.75 322 LYS B CA 1
ATOM 5358 C C . LYS B 1 322 ? 21.344 14.484 2.955 1 95.75 322 LYS B C 1
ATOM 5360 O O . LYS B 1 322 ? 22.5 14.422 2.561 1 95.75 322 LYS B O 1
ATOM 5365 N N . PRO B 1 323 ? 20.312 14.445 2.088 1 97.31 323 PRO B N 1
ATOM 5366 C CA . PRO B 1 323 ? 20.594 14.547 0.652 1 97.31 323 PRO B CA 1
ATOM 5367 C C . PRO B 1 323 ? 21.328 15.828 0.278 1 97.31 323 PRO B C 1
ATOM 5369 O O . PRO B 1 323 ? 21.094 16.875 0.874 1 97.31 323 PRO B O 1
ATOM 5372 N N . SER B 1 324 ? 22.188 15.727 -0.732 1 97.94 324 SER B N 1
ATOM 5373 C CA . SER B 1 324 ? 22.938 16.891 -1.202 1 97.94 324 SER B CA 1
ATOM 5374 C C . SER B 1 324 ? 22.062 17.828 -2.027 1 97.94 324 SER B C 1
ATOM 5376 O O . SER B 1 324 ? 20.984 17.422 -2.479 1 97.94 324 SER B O 1
ATOM 5378 N N . THR B 1 325 ? 22.562 19.047 -2.146 1 98.25 325 THR B N 1
ATOM 5379 C CA . THR B 1 325 ? 21.875 20.016 -2.998 1 98.25 325 THR B CA 1
ATOM 5380 C C . THR B 1 325 ? 21.703 19.469 -4.41 1 98.25 325 THR B C 1
ATOM 5382 O O . THR B 1 325 ? 20.641 19.609 -5.004 1 98.25 325 THR B O 1
ATOM 5385 N N . GLU B 1 326 ? 22.688 18.766 -4.91 1 98.12 326 GLU B N 1
ATOM 5386 C CA . GLU B 1 326 ? 22.656 18.203 -6.254 1 98.12 326 GLU B CA 1
ATOM 5387 C C . GLU B 1 326 ? 21.594 17.109 -6.371 1 98.12 326 GLU B C 1
ATOM 5389 O O . GLU B 1 326 ? 20.875 17.031 -7.375 1 98.12 326 GLU B O 1
ATOM 5394 N N . GLN B 1 327 ? 21.5 16.25 -5.375 1 98.12 327 GLN B N 1
ATOM 5395 C CA . GLN B 1 327 ? 20.484 15.203 -5.375 1 98.12 327 GLN B CA 1
ATOM 5396 C C . GLN B 1 327 ? 19.094 15.797 -5.41 1 98.12 327 GLN B C 1
ATOM 5398 O O . GLN B 1 327 ? 18.234 15.328 -6.164 1 98.12 327 GLN B O 1
ATOM 5403 N N . ILE B 1 328 ? 18.891 16.812 -4.609 1 98.62 328 ILE B N 1
ATOM 5404 C CA . ILE B 1 328 ? 17.594 17.453 -4.488 1 98.62 328 ILE B CA 1
ATOM 5405 C C . ILE B 1 328 ? 17.234 18.156 -5.797 1 98.62 328 ILE B C 1
ATOM 5407 O O . ILE B 1 328 ? 16.141 17.953 -6.34 1 98.62 328 ILE B O 1
ATOM 5411 N N . THR B 1 329 ? 18.172 18.938 -6.375 1 98.62 329 THR B N 1
ATOM 5412 C CA . THR B 1 329 ? 17.891 19.703 -7.578 1 98.62 329 THR B CA 1
ATOM 5413 C C . THR B 1 329 ? 17.719 18.781 -8.781 1 98.62 329 THR B C 1
ATOM 5415 O O . THR B 1 329 ? 16.922 19.078 -9.688 1 98.62 329 THR B O 1
ATOM 5418 N N . SER B 1 330 ? 18.453 17.672 -8.805 1 98.06 330 SER B N 1
ATOM 5419 C CA . SER B 1 330 ? 18.266 16.688 -9.867 1 98.06 330 SER B CA 1
ATOM 5420 C C . SER B 1 330 ? 16.859 16.094 -9.828 1 98.06 330 SER B C 1
ATOM 5422 O O . SER B 1 330 ? 16.234 15.914 -10.867 1 98.06 330 SER B O 1
ATOM 5424 N N . ALA B 1 331 ? 16.422 15.797 -8.648 1 97.75 331 ALA B N 1
ATOM 5425 C CA . ALA B 1 331 ? 15.078 15.258 -8.484 1 97.75 331 ALA B CA 1
ATOM 5426 C C . ALA B 1 331 ? 14.023 16.266 -8.914 1 97.75 331 ALA B C 1
ATOM 5428 O O . ALA B 1 331 ? 13.047 15.914 -9.57 1 97.75 331 ALA B O 1
ATOM 5429 N N . ILE B 1 332 ? 14.227 17.531 -8.547 1 98.06 332 ILE B N 1
ATOM 5430 C CA . ILE B 1 332 ? 13.305 18.594 -8.922 1 98.06 332 ILE B CA 1
ATOM 5431 C C . ILE B 1 332 ? 13.242 18.703 -10.445 1 98.06 332 ILE B C 1
ATOM 5433 O O . ILE B 1 332 ? 12.156 18.719 -11.031 1 98.06 332 ILE B O 1
ATOM 5437 N N . ASP B 1 333 ? 14.406 18.703 -11.047 1 96.94 333 ASP B N 1
ATOM 5438 C CA . ASP B 1 333 ? 14.508 18.859 -12.492 1 96.94 333 ASP B CA 1
ATOM 5439 C C . ASP B 1 333 ? 13.812 17.719 -13.219 1 96.94 333 ASP B C 1
ATOM 5441 O O . ASP B 1 333 ? 13.016 17.938 -14.133 1 96.94 333 ASP B O 1
ATOM 5445 N N . THR B 1 334 ? 14.102 16.531 -12.805 1 94.75 334 THR B N 1
ATOM 5446 C CA . THR B 1 334 ? 13.531 15.352 -13.438 1 94.75 334 THR B CA 1
ATOM 5447 C C . THR B 1 334 ? 12.008 15.336 -13.297 1 94.75 334 THR B C 1
ATOM 5449 O O . THR B 1 334 ? 11.289 15.086 -14.266 1 94.75 334 THR B O 1
ATOM 5452 N N . THR B 1 335 ? 11.523 15.648 -12.094 1 94.56 335 THR B N 1
ATOM 5453 C CA . THR B 1 335 ? 10.086 15.633 -11.828 1 94.56 335 THR B CA 1
ATOM 5454 C C . THR B 1 335 ? 9.383 16.734 -12.617 1 94.56 335 THR B C 1
ATOM 5456 O O . THR B 1 335 ? 8.312 16.5 -13.188 1 94.56 335 THR B O 1
ATOM 5459 N N . LEU B 1 336 ? 9.984 17.859 -12.68 1 93.5 336 LEU B N 1
ATOM 5460 C CA . LEU B 1 336 ? 9.391 19 -13.383 1 93.5 336 LEU B CA 1
ATOM 5461 C C . LEU B 1 336 ? 9.312 18.734 -14.883 1 93.5 336 LEU B C 1
ATOM 5463 O O . LEU B 1 336 ? 8.312 19.047 -15.516 1 93.5 336 LEU B O 1
ATOM 5467 N N . LYS B 1 337 ? 10.344 18.125 -15.445 1 89.31 337 LYS B N 1
ATOM 5468 C CA . LYS B 1 337 ? 10.359 17.812 -16.875 1 89.31 337 LYS B CA 1
ATOM 5469 C C . LYS B 1 337 ? 9.242 16.844 -17.234 1 89.31 337 LYS B C 1
ATOM 5471 O O . LYS B 1 337 ? 8.578 17 -18.266 1 89.31 337 LYS B O 1
ATOM 5476 N N . MET B 1 338 ? 9.086 15.945 -16.391 1 86.31 338 MET B N 1
ATOM 5477 C CA . MET B 1 338 ? 8.023 14.977 -16.625 1 86.31 338 MET B CA 1
ATOM 5478 C C . MET B 1 338 ? 6.652 15.641 -16.562 1 86.31 338 MET B C 1
ATOM 5480 O O . MET B 1 338 ? 5.773 15.336 -17.359 1 86.31 338 MET B O 1
ATOM 5484 N N . ARG B 1 339 ? 6.543 16.578 -15.664 1 87.06 339 ARG B N 1
ATOM 5485 C CA . ARG B 1 339 ? 5.277 17.266 -15.469 1 87.06 339 ARG B CA 1
ATOM 5486 C C . ARG B 1 339 ? 4.969 18.188 -16.641 1 87.06 339 ARG B C 1
ATOM 5488 O O . ARG B 1 339 ? 3.83 18.234 -17.109 1 87.06 339 ARG B O 1
ATOM 5495 N N . LEU B 1 340 ? 5.965 18.844 -17.062 1 85.56 340 LEU B N 1
ATOM 5496 C CA . LEU B 1 340 ? 5.777 19.812 -18.141 1 85.56 340 LEU B CA 1
ATOM 5497 C C . LEU B 1 340 ? 5.543 19.094 -19.469 1 85.56 340 LEU B C 1
ATOM 5499 O O . LEU B 1 340 ? 4.762 19.562 -20.297 1 85.56 340 LEU B O 1
ATOM 5503 N N . ALA B 1 341 ? 6.137 18 -19.641 1 80.31 341 ALA B N 1
ATOM 5504 C CA . ALA B 1 341 ? 5.922 17.203 -20.844 1 80.31 341 ALA B CA 1
ATOM 5505 C C . ALA B 1 341 ? 4.496 16.656 -20.891 1 80.31 341 ALA B C 1
ATOM 5507 O O . ALA B 1 341 ? 3.857 16.672 -21.953 1 80.31 341 ALA B O 1
ATOM 5508 N N . ALA B 1 342 ? 4.039 16.266 -19.812 1 77.06 342 ALA B N 1
ATOM 5509 C CA . ALA B 1 342 ? 2.682 15.734 -19.734 1 77.06 342 ALA B CA 1
ATOM 5510 C C . ALA B 1 342 ? 1.644 16.812 -20.016 1 77.06 342 ALA B C 1
ATOM 5512 O O . ALA B 1 342 ? 0.62 16.562 -20.641 1 77.06 342 ALA B O 1
ATOM 5513 N N . ALA B 1 343 ? 1.892 18.016 -19.531 1 75.75 343 ALA B N 1
ATOM 5514 C CA . ALA B 1 343 ? 0.978 19.125 -19.734 1 75.75 343 ALA B CA 1
ATOM 5515 C C . ALA B 1 343 ? 0.893 19.5 -21.219 1 75.75 343 ALA B C 1
ATOM 5517 O O . ALA B 1 343 ? -0.188 19.812 -21.719 1 75.75 343 ALA B O 1
ATOM 5518 N N . LYS B 1 344 ? 1.94 19.453 -21.938 1 72.94 344 LYS B N 1
ATOM 5519 C CA . LYS B 1 344 ? 1.973 19.781 -23.375 1 72.94 344 LYS B CA 1
ATOM 5520 C C . LYS B 1 344 ? 1.167 18.766 -24.172 1 72.94 344 LYS B C 1
ATOM 5522 O O . LYS B 1 344 ? 0.47 19.125 -25.125 1 72.94 344 LYS B O 1
ATOM 5527 N N . ASN B 1 345 ? 1.234 17.531 -23.703 1 66.88 345 ASN B N 1
ATOM 5528 C CA . ASN B 1 345 ? 0.511 16.469 -24.422 1 66.88 345 ASN B CA 1
ATOM 5529 C C . ASN B 1 345 ? -0.997 16.609 -24.219 1 66.88 345 ASN B C 1
ATOM 5531 O O . ASN B 1 345 ? -1.773 16.297 -25.125 1 66.88 345 ASN B O 1
ATOM 5535 N N . THR B 1 346 ? -1.4 17.156 -23.094 1 64.88 346 THR B N 1
ATOM 5536 C CA . THR B 1 346 ? -2.82 17.312 -22.797 1 64.88 346 THR B CA 1
ATOM 5537 C C . THR B 1 346 ? -3.396 18.516 -23.516 1 64.88 346 THR B C 1
ATOM 5539 O O . THR B 1 346 ? -4.543 18.5 -23.969 1 64.88 346 THR B O 1
ATOM 5542 N N . GLN B 1 347 ? -2.578 19.594 -23.625 1 61.5 347 GLN B N 1
ATOM 5543 C CA . GLN B 1 347 ? -3.027 20.797 -24.312 1 61.5 347 GLN B CA 1
ATOM 5544 C C . GLN B 1 347 ? -3.1 20.578 -25.812 1 61.5 347 GLN B C 1
ATOM 5546 O O . GLN B 1 347 ? -3.932 21.172 -26.5 1 61.5 347 GLN B O 1
ATOM 5551 N N . GLU B 1 348 ? -2.301 19.734 -26.297 1 52.41 348 GLU B N 1
ATOM 5552 C CA . GLU B 1 348 ? -2.291 19.453 -27.734 1 52.41 348 GLU B CA 1
ATOM 5553 C C . GLU B 1 348 ? -3.402 18.469 -28.094 1 52.41 348 GLU B C 1
ATOM 5555 O O . GLU B 1 348 ? -3.826 18.422 -29.25 1 52.41 348 GLU B O 1
ATOM 5560 N N . GLN B 1 349 ? -4.039 17.875 -27.156 1 46.16 349 GLN B N 1
ATOM 5561 C CA . GLN B 1 349 ? -5.191 17.031 -27.422 1 46.16 349 GLN B CA 1
ATOM 5562 C C . GLN B 1 349 ? -6.5 17.797 -27.234 1 46.16 349 GLN B C 1
ATOM 5564 O O . GLN B 1 349 ? -7.473 17.547 -27.953 1 46.16 349 GLN B O 1
#

Radius of gyration: 26.45 Å; Cα contacts (8 Å, |Δi|>4): 1393; chains: 2; bounding box: 58×82×72 Å

Solvent-accessible surface area (backbone atoms only — not comparable to full-atom values): 36378 Å² total; per-residue (Å²): 79,39,34,45,46,60,86,76,33,52,47,64,31,72,68,38,50,49,42,33,62,73,67,61,47,51,73,71,36,50,32,32,35,41,33,47,66,41,48,45,32,54,28,48,47,46,32,35,46,44,50,48,47,43,69,57,25,69,60,33,46,36,32,34,33,35,27,63,83,33,55,59,56,56,61,56,91,68,33,76,40,75,45,75,29,70,28,76,76,67,41,68,81,46,50,72,69,52,48,50,49,50,39,55,67,59,66,75,27,46,31,34,39,38,73,47,70,41,75,68,53,47,48,25,56,63,65,31,53,49,73,38,33,32,32,55,55,89,44,76,69,37,55,68,73,58,25,33,28,33,41,55,64,36,43,69,39,25,51,52,57,50,54,39,37,65,44,30,33,44,34,49,78,79,67,80,81,71,55,44,88,52,62,47,14,89,78,55,38,36,78,90,68,38,29,35,38,38,37,66,49,51,95,45,72,84,50,40,74,52,70,71,53,47,48,50,32,50,54,54,40,43,71,77,42,72,90,44,46,40,32,41,44,24,48,92,49,78,81,21,50,60,72,93,47,44,71,44,34,74,73,65,66,30,42,76,40,70,60,60,59,67,72,57,39,52,51,55,42,10,27,30,62,33,36,38,25,25,82,29,43,68,43,36,50,23,55,44,12,60,18,36,36,41,33,44,36,39,67,62,55,64,40,29,74,46,63,69,60,52,77,61,46,76,44,61,37,37,60,22,47,72,62,48,57,65,59,50,38,49,50,49,51,54,53,48,51,54,52,53,53,52,50,52,57,59,72,74,99,79,40,33,45,46,60,87,75,30,54,46,64,31,73,68,39,50,49,42,34,64,74,67,62,45,50,73,70,36,51,32,32,36,41,35,47,66,42,49,45,31,53,28,47,47,47,32,34,48,43,50,47,46,43,68,58,25,68,61,33,47,34,32,36,32,34,26,62,84,33,56,63,57,56,62,57,90,68,34,76,41,76,44,74,30,66,29,75,77,68,41,68,82,46,48,72,69,52,48,50,52,50,38,54,67,58,66,75,27,48,31,35,39,37,73,48,70,42,75,68,54,48,49,26,57,62,66,33,53,49,73,36,32,33,31,55,57,91,45,77,69,36,55,68,71,57,23,31,29,33,40,56,63,36,43,68,40,25,52,52,57,50,54,39,38,67,43,33,33,44,34,49,78,80,67,81,81,71,54,44,88,52,62,47,15,90,79,55,40,36,79,90,66,39,28,34,38,38,37,64,49,52,97,45,71,84,51,39,73,52,71,70,53,48,49,51,34,51,54,54,40,43,70,75,41,71,89,44,45,40,32,40,44,25,50,92,51,78,83,20,52,60,71,94,46,45,70,44,34,73,73,64,68,30,41,78,38,69,60,59,59,67,73,56,38,52,51,56,42,11,27,29,61,33,37,38,24,26,82,29,43,66,44,37,50,23,54,44,12,62,18,37,35,42,32,43,37,40,70,62,55,62,39,28,73,48,63,70,62,51,77,58,45,76,42,61,39,35,61,22,47,75,62,49,58,66,59,50,38,49,50,48,51,55,53,49,52,53,51,53,53,52,51,53,56,58,71,74,100